Protein 3T7H (pdb70)

Nearest PDB structures (foldseek):
  3t7h-assembly2_B  TM=1.003E+00  e=1.084E-69  Saccharomyces cerevisiae
  3t7g-assembly1_A  TM=9.869E-01  e=6.391E-61  Saccharomyces cerevisiae
  4gsl-assembly1_A  TM=9.827E-01  e=1.046E-60  Saccharomyces cerevisiae S288C
  4gsk-assembly1_A  TM=9.953E-01  e=6.085E-59  Saccharomyces cerevisiae S288C
  4gsl-assembly1_B  TM=9.875E-01  e=9.957E-59  Saccharomyces cerevisiae S288C

Secondary structure (DSSP, 8-state):
---TT-EE---B-SEEEEE-HHHHHHHHHHHTT-TT-SEEEEEEEEEE-SS---TT-SBEEEEE-GGGG--TT-EEEEEEEEEESSHHHHHH--HHHHHHHHHHHHHHHHTT-GGG---EEEEEEEETTTTEEEEEEEEEEEESSTTEEEEEEE-GGGGGGHHHHHHHHHH-TT-SEEEE-TTS-EEE--HHHHHHH-EEEEE--B-STT--BTTHHHHHHHHHHH-TT--EEEEEEE-SSS--EEEEEEEEE-------EEEEEPP-TTSSS--EEEE-/---TT-EE---B-SEEEEE-HHHHHHHHHHHTT-TTSSEEEEEEEEEE-SSS--TT-SBEEEEE-GGGGSS-----TT-EEEEEEEEEESSHHHHHH--HHHHHHHHHHHHHHHHTT-GGG---EEEEEEEETTTTEEEEEEEEEEEESSTTEEEEEEE-GGGGGGHHHHHHHHHH-TT-SEEEE-TTS-EEE--HHHHHHH-EEEEE--B-STT--BTTHHHHHHHHHHH-TT--EEEEEEE-SSS--EEEEEEEEE----SS---EEEEEPP-TTS----EEEE--

B-factor: mean 22.03, std 10.99, range [7.5, 80.67]

Organism: Saccharomyces cerevisiae (strain ATCC 204508 / S288c) (NCBI:txid559292)

Radius of gyration: 27.7 Å; Cα contacts (8 Å, |Δi|>4): 1225; chains: 2; bounding box: 83×70×53 Å

Foldseek 3Di:
DDPPQKDFAAADFAEAEDEDPQQLVLVLVVCVVVLVDQKDKAKFKFWWDQQDADPVDFFTYTYHHSCRRPDQLIAIAMEIEMEGADVVCLVPPPVQVVLVVVQVVLLVVCLVPVLSSWYKYKYWYQPSVQQKIWIWIFIKFKAPLPFKTKMKGFDCVCVVCQVVVLVVCSVVRSGFKWFAAPVGDIGRDDLVRCLPQQEMEGAFGGPDASHTHSNVNSSVNSNCVSRVPDFWGKYWYHGSDPRITIIGMGMDGPPVVGDMDIDTIDADPVRHRGIDMDGD/DDDPQKDFAAADFAEDEDEDPQQLVLVLVVVVVVLVDQKDKAKFKFKWDQQDDDPPDFFTYTYHHSCRRPPDDDDDLQIAIAMEIEMEGADPVCLVPPPPQVVLVVLQVVLLVVCLVPVLRSWYKYKYWYQPPVQRKIKIWIWIKFKAPLPFKTKMKGFDCVCVVCQVVVSVVCSNVRSGFKWFAAPVGDIGRDDLVRCLPQQEMEGAFGGPDASHTHSNVSSSVNSNCVSRVPDFWGKYWYHGSDPRITIIGMGMDGPPPSVDGDMDIDTIDADPVRHRDMDMDGPD

Structure (mmCIF, N/CA/C/O backbone):
data_3T7H
#
_entry.id   3T7H
#
_cell.length_a   56.184
_cell.length_b   74.439
_cell.length_c   153.373
_cell.angle_alpha   90.00
_cell.angle_beta   90.00
_cell.angle_gamma   90.00
#
_symmetry.space_group_name_H-M   'P 21 21 21'
#
loop_
_entity.id
_entity.type
_entity.pdbx_description
1 polymer 'Ubiquitin-like modifier-activating enzyme ATG7'
2 water water
#
loop_
_atom_site.group_PDB
_atom_site.id
_atom_site.type_symbol
_atom_site.label_atom_id
_atom_site.label_alt_id
_atom_site.label_comp_id
_atom_site.label_asym_id
_atom_site.label_entity_id
_atom_site.label_seq_id
_atom_site.pdbx_PDB_ins_code
_atom_site.Cartn_x
_atom_site.Cartn_y
_atom_site.Cartn_z
_atom_site.occupancy
_atom_site.B_iso_or_equiv
_atom_site.auth_seq_id
_atom_site.auth_comp_id
_atom_site.auth_asym_id
_atom_site.auth_atom_id
_atom_site.pdbx_PDB_model_num
ATOM 1 N N . GLY A 1 1 ? -0.247 -18.732 -49.487 1.00 19.78 -1 GLY A N 1
ATOM 2 C CA . GLY A 1 1 ? -1.579 -18.307 -49.894 1.00 21.49 -1 GLY A CA 1
ATOM 3 C C . GLY A 1 1 ? -1.613 -16.836 -50.260 1.00 19.69 -1 GLY A C 1
ATOM 4 O O . GLY A 1 1 ? -0.645 -16.111 -50.035 1.00 22.65 -1 GLY A O 1
ATOM 5 N N . SER A 1 2 ? -2.728 -16.385 -50.817 1.00 20.95 0 SER A N 1
ATOM 6 C CA . SER A 1 2 ? -2.848 -14.983 -51.192 1.00 23.57 0 SER A CA 1
ATOM 7 C C . SER A 1 2 ? -4.228 -14.389 -50.901 1.00 19.08 0 SER A C 1
ATOM 8 O O . SER A 1 2 ? -4.568 -13.328 -51.431 1.00 21.01 0 SER A O 1
ATOM 11 N N . MET A 1 3 ? -5.032 -15.062 -50.082 1.00 16.50 1 MET A N 1
ATOM 12 C CA . MET A 1 3 ? -6.320 -14.475 -49.711 1.00 16.64 1 MET A CA 1
ATOM 13 C C . MET A 1 3 ? -6.075 -13.143 -49.005 1.00 14.57 1 MET A C 1
ATOM 14 O O . MET A 1 3 ? -5.154 -13.022 -48.204 1.00 17.31 1 MET A O 1
ATOM 19 N N . SER A 1 4 ? -6.898 -12.144 -49.299 1.00 15.74 2 SER A N 1
ATOM 20 C CA . SER A 1 4 ? -6.708 -10.815 -48.720 1.00 16.14 2 SER A CA 1
ATOM 21 C C . SER A 1 4 ? -6.930 -10.804 -47.208 1.00 16.48 2 SER A C 1
ATOM 22 O O . SER A 1 4 ? -7.903 -11.381 -46.710 1.00 16.34 2 SER A O 1
ATOM 25 N N . SER A 1 5 ? -5.986 -10.169 -46.510 1.00 17.10 3 SER A N 1
ATOM 26 C CA . SER A 1 5 ? -5.951 -10.043 -45.053 1.00 18.68 3 SER A CA 1
ATOM 27 C C . SER A 1 5 ? -5.541 -11.342 -44.369 1.00 16.42 3 SER A C 1
ATOM 28 O O . SER A 1 5 ? -5.550 -11.428 -43.146 1.00 16.83 3 SER A O 1
ATOM 31 N N . GLU A 1 6 ? -5.190 -12.352 -45.154 1.00 13.69 4 GLU A N 1
ATOM 32 C CA . GLU A 1 6 ? -4.787 -13.635 -44.579 1.00 12.15 4 GLU A CA 1
ATOM 33 C C . GLU A 1 6 ? -3.315 -13.630 -44.182 1.00 14.62 4 GLU A C 1
ATOM 34 O O . GLU A 1 6 ? -2.471 -13.076 -44.907 1.00 15.06 4 GLU A O 1
ATOM 40 N N . ARG A 1 7 ? -3.008 -14.243 -43.036 1.00 10.07 5 ARG A N 1
ATOM 41 C CA . ARG A 1 7 ? -1.620 -14.431 -42.633 1.00 13.38 5 ARG A CA 1
ATOM 42 C C . ARG A 1 7 ? -1.454 -15.810 -42.028 1.00 13.09 5 ARG A C 1
ATOM 43 O O . ARG A 1 7 ? -2.430 -16.438 -41.613 1.00 12.61 5 ARG A O 1
ATOM 51 N N . VAL A 1 8 ? -0.212 -16.266 -41.912 1.00 11.76 6 VAL A N 1
ATOM 52 C CA . VAL A 1 8 ? 0.034 -17.446 -41.089 1.00 11.63 6 VAL A CA 1
ATOM 53 C C . VAL A 1 8 ? 0.143 -17.000 -39.632 1.00 13.04 6 VAL A C 1
ATOM 54 O O . VAL A 1 8 ? 0.869 -16.045 -39.316 1.00 14.66 6 VAL A O 1
ATOM 58 N N . LEU A 1 9 ? -0.592 -17.665 -38.748 1.00 11.24 7 LEU A N 1
ATOM 59 C CA . LEU A 1 9 ? -0.583 -17.292 -37.340 1.00 11.59 7 LEU A CA 1
ATOM 60 C C . LEU A 1 9 ? 0.808 -17.500 -36.740 1.00 12.32 7 LEU A C 1
ATOM 61 O O . LEU A 1 9 ? 1.434 -18.528 -36.978 1.00 14.64 7 LEU A O 1
ATOM 66 N N . SER A 1 10 ? 1.288 -16.508 -35.989 1.00 13.07 8 SER A N 1
ATOM 67 C CA . SER A 1 10 ? 2.539 -16.614 -35.231 1.00 13.23 8 SER A CA 1
ATOM 68 C C . SER A 1 10 ? 2.239 -16.533 -33.740 1.00 13.42 8 SER A C 1
ATOM 69 O O . SER A 1 10 ? 1.129 -16.168 -33.348 1.00 15.45 8 SER A O 1
ATOM 72 N N . TYR A 1 11 ? 3.228 -16.878 -32.915 1.00 12.56 9 TYR A N 1
ATOM 73 C CA . TYR A 1 11 ? 2.991 -17.103 -31.491 1.00 13.00 9 TYR A CA 1
ATOM 74 C C . TYR A 1 11 ? 4.003 -16.399 -30.590 1.00 11.68 9 TYR A C 1
ATOM 75 O O . TYR A 1 11 ? 5.063 -15.962 -31.045 1.00 17.88 9 TYR A O 1
ATOM 84 N N . ALA A 1 12 ? 3.646 -16.299 -29.312 1.00 10.85 10 ALA A N 1
ATOM 85 C CA . ALA A 1 12 ? 4.495 -15.705 -28.281 1.00 13.14 10 ALA A CA 1
ATOM 86 C C . ALA A 1 12 ? 4.797 -16.731 -27.195 1.00 11.36 10 ALA A C 1
ATOM 87 O O . ALA A 1 12 ? 3.999 -17.630 -26.937 1.00 12.44 10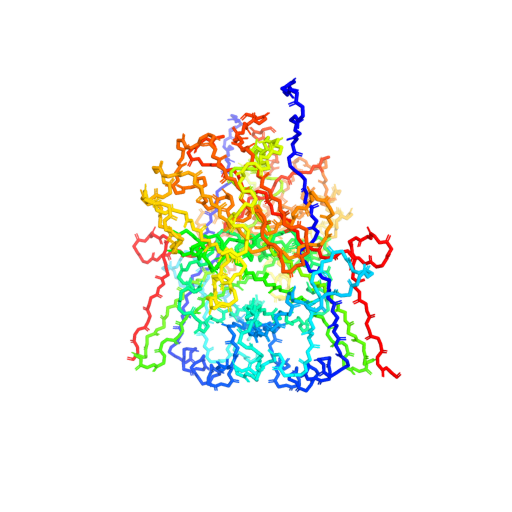 ALA A O 1
ATOM 89 N N . PRO A 1 13 ? 5.945 -16.592 -26.528 1.00 14.37 11 PRO A N 1
ATOM 90 C CA . PRO A 1 13 ? 6.182 -17.505 -25.407 1.00 15.03 11 PRO A CA 1
ATOM 91 C C . PRO A 1 13 ? 5.028 -17.410 -24.410 1.00 12.11 11 PRO A C 1
ATOM 92 O O . PRO A 1 13 ? 4.514 -16.311 -24.138 1.00 13.98 11 PRO A O 1
ATOM 96 N N . ALA A 1 14 ? 4.615 -18.560 -23.888 1.00 13.89 12 ALA A N 1
ATOM 97 C CA . ALA A 1 14 ? 3.418 -18.644 -23.049 1.00 12.31 12 ALA A CA 1
ATOM 98 C C . ALA A 1 14 ? 3.532 -17.897 -21.728 1.00 14.05 12 ALA A C 1
ATOM 99 O O . ALA A 1 14 ? 2.559 -17.303 -21.255 1.00 14.48 12 ALA A O 1
ATOM 101 N N . PHE A 1 15 ? 4.713 -17.959 -21.115 1.00 12.90 13 PHE A N 1
ATOM 102 C CA . PHE A 1 15 ? 4.903 -17.431 -19.770 1.00 14.35 13 PHE A CA 1
ATOM 103 C C . PHE A 1 15 ? 6.254 -16.749 -19.667 1.00 15.85 13 PHE A C 1
ATOM 104 O O . PHE A 1 15 ? 7.137 -16.990 -20.486 1.00 18.23 13 PHE A O 1
ATOM 112 N N . LYS A 1 16 ? 6.400 -15.905 -18.647 1.00 16.43 14 LYS A N 1
ATOM 113 C CA . LYS A 1 16 ? 7.707 -15.387 -18.259 1.00 16.23 14 LYS A CA 1
ATOM 114 C C . LYS A 1 16 ? 7.932 -15.766 -16.805 1.00 17.65 14 LYS A C 1
ATOM 115 O O . LYS A 1 16 ? 7.113 -15.440 -15.951 1.00 20.21 14 LYS A O 1
ATOM 121 N N . SER A 1 17 ? 9.038 -16.457 -16.534 1.00 14.76 15 SER A N 1
ATOM 122 C CA . SER A 1 17 ? 9.299 -16.988 -15.193 1.00 15.88 15 SER A CA 1
ATOM 123 C C . SER A 1 17 ? 9.866 -15.944 -14.237 1.00 17.63 15 SER A C 1
ATOM 124 O O . SER A 1 17 ? 10.687 -15.114 -14.620 1.00 19.66 15 SER A O 1
ATOM 127 N N . PHE A 1 18 ? 9.387 -16.002 -12.996 1.00 16.54 16 PHE A N 1
ATOM 128 C CA . PHE A 1 18 ? 9.949 -15.242 -11.885 1.00 15.30 16 PHE A CA 1
ATOM 129 C C . PHE A 1 18 ? 10.106 -16.211 -10.716 1.00 16.98 16 PHE A C 1
ATOM 130 O O . PHE A 1 18 ? 9.119 -16.646 -10.125 1.00 25.92 16 PHE A O 1
ATOM 138 N N . LEU A 1 19 ? 11.348 -16.571 -10.407 1.00 20.12 17 LEU A N 1
ATOM 139 C CA . LEU A 1 19 ? 11.632 -17.492 -9.311 1.00 19.07 17 LEU A CA 1
ATOM 140 C C . LEU A 1 19 ? 12.096 -16.692 -8.103 1.00 23.59 17 LEU A C 1
ATOM 141 O O . LEU A 1 19 ? 13.164 -16.090 -8.130 1.00 27.71 17 LEU A O 1
ATOM 146 N N . ASP A 1 20 ? 11.272 -16.669 -7.062 1.00 23.77 18 ASP A N 1
ATOM 147 C CA . ASP A 1 20 ? 11.612 -15.955 -5.831 1.00 28.16 18 ASP A CA 1
ATOM 148 C C . ASP A 1 20 ? 12.740 -16.659 -5.079 1.00 28.90 18 ASP A C 1
ATOM 149 O O . ASP A 1 20 ? 12.953 -17.861 -5.229 1.00 28.14 18 ASP A O 1
ATOM 154 N N . THR A 1 21 ? 13.468 -15.895 -4.270 1.00 23.77 19 THR A N 1
ATOM 155 C CA . THR A 1 21 ? 14.499 -16.450 -3.409 1.00 30.16 19 THR A CA 1
ATOM 156 C C . THR A 1 21 ? 13.971 -17.650 -2.636 1.00 25.92 19 THR A C 1
ATOM 157 O O . THR A 1 21 ? 14.673 -18.647 -2.466 1.00 28.90 19 THR A O 1
ATOM 161 N N . SER A 1 22 ? 12.723 -17.562 -2.188 1.00 26.19 20 SER A N 1
ATOM 162 C CA . SER A 1 22 ? 12.125 -18.627 -1.385 1.00 26.88 20 SER A CA 1
ATOM 163 C C . SER A 1 22 ? 12.020 -19.952 -2.145 1.00 24.35 20 SER A C 1
ATOM 164 O O . SER A 1 22 ? 11.985 -21.017 -1.535 1.00 23.40 20 SER A O 1
ATOM 167 N N . PHE A 1 23 ? 11.958 -19.882 -3.471 1.00 24.53 21 PHE A N 1
ATOM 168 C CA . PHE A 1 23 ? 11.897 -21.101 -4.274 1.00 23.12 21 PHE A CA 1
ATOM 169 C C . PHE A 1 23 ? 13.203 -21.865 -4.160 1.00 21.79 21 PHE A C 1
ATOM 170 O O . PHE A 1 23 ? 13.217 -23.074 -3.938 1.00 24.27 21 PHE A O 1
ATOM 178 N N . PHE A 1 24 ? 14.302 -21.139 -4.319 1.00 23.66 22 PHE A N 1
ATOM 179 C CA . PHE A 1 24 ? 15.630 -21.725 -4.250 1.00 20.54 22 PHE A CA 1
ATOM 180 C C . PHE A 1 24 ? 15.980 -22.191 -2.833 1.00 23.55 22 PHE A C 1
ATOM 181 O O . PHE A 1 24 ? 16.697 -23.177 -2.651 1.00 24.67 22 PHE A O 1
ATOM 189 N N . GLN A 1 25 ? 15.476 -21.479 -1.831 1.00 24.65 23 GLN A N 1
ATOM 190 C CA . GLN A 1 25 ? 15.701 -21.875 -0.444 1.00 24.37 23 GLN A CA 1
ATOM 191 C C . GLN A 1 25 ? 15.019 -23.209 -0.152 1.00 25.63 23 GLN A C 1
ATOM 192 O O . GLN A 1 25 ? 15.598 -24.086 0.493 1.00 29.22 23 GLN A O 1
ATOM 198 N N . GLU A 1 26 ? 13.793 -23.363 -0.638 1.00 25.59 24 GLU A N 1
ATOM 199 C CA . GLU A 1 26 ? 13.065 -24.607 -0.456 1.00 25.22 24 GLU A CA 1
ATOM 200 C C . GLU A 1 26 ? 13.731 -25.721 -1.253 1.00 26.01 24 GLU A C 1
ATOM 201 O O . GLU A 1 26 ? 13.870 -26.839 -0.766 1.00 23.56 24 GLU A O 1
ATOM 207 N N . LEU A 1 27 ? 14.142 -25.412 -2.480 1.00 24.62 25 LEU A N 1
ATOM 208 C CA . LEU A 1 27 ? 14.880 -26.375 -3.293 1.00 21.42 25 LEU A CA 1
ATOM 209 C C . LEU A 1 27 ? 16.114 -26.888 -2.551 1.00 23.78 25 LEU A C 1
ATOM 210 O O . LEU A 1 27 ? 16.400 -28.090 -2.559 1.00 27.01 25 LEU A O 1
ATOM 215 N N . SER A 1 28 ? 16.834 -25.972 -1.905 1.00 22.40 26 SER A N 1
ATOM 216 C CA . SER A 1 28 ? 18.058 -26.318 -1.189 1.00 29.15 26 SER A CA 1
ATOM 217 C C . SER A 1 28 ? 17.766 -27.256 -0.032 1.00 30.14 26 SER A C 1
ATOM 218 O O . SER A 1 28 ? 18.470 -28.244 0.175 1.00 26.56 26 SER A O 1
ATOM 221 N N . ARG A 1 29 ? 16.721 -26.935 0.722 1.00 26.76 27 ARG A N 1
ATOM 222 C CA . ARG A 1 29 ? 16.338 -27.738 1.875 1.00 30.17 27 ARG A CA 1
ATOM 223 C C . ARG A 1 29 ? 15.950 -29.148 1.442 1.00 29.00 27 ARG A C 1
ATOM 224 O O . ARG A 1 29 ? 16.369 -30.136 2.046 1.00 27.53 27 ARG A O 1
ATOM 232 N N . LEU A 1 30 ? 15.157 -29.233 0.379 1.00 24.14 28 LEU A N 1
ATOM 233 C CA . LEU A 1 30 ? 14.679 -30.520 -0.116 1.00 22.83 28 LEU A CA 1
ATOM 234 C C . LEU A 1 30 ? 15.806 -31.352 -0.724 1.00 20.21 28 LEU A C 1
ATOM 235 O O . LEU A 1 30 ? 15.811 -32.581 -0.608 1.00 24.37 28 LEU A O 1
ATOM 240 N N . LYS A 1 31 ? 16.758 -30.699 -1.384 1.00 22.79 29 LYS A N 1
ATOM 241 C CA . LYS A 1 31 ? 17.888 -31.431 -1.955 1.00 22.64 29 LYS A CA 1
ATOM 242 C C . LYS A 1 31 ? 18.660 -32.223 -0.896 1.00 21.83 29 LYS A C 1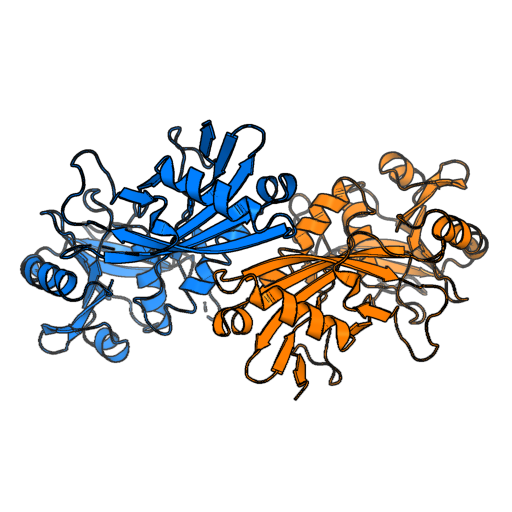
ATOM 243 O O . LYS A 1 31 ? 19.123 -33.330 -1.154 1.00 20.37 29 LYS A O 1
ATOM 249 N N . LEU A 1 32 ? 18.793 -31.656 0.297 1.00 23.87 30 LEU A N 1
ATOM 250 C CA . LEU A 1 32 ? 19.535 -32.321 1.363 1.00 23.03 30 LEU A CA 1
ATOM 251 C C . LEU A 1 32 ? 18.939 -33.688 1.713 1.00 25.61 30 LEU A C 1
ATOM 252 O O . LEU A 1 32 ? 19.605 -34.526 2.333 1.00 26.64 30 LEU A O 1
ATOM 257 N N . ASP A 1 33 ? 17.687 -33.905 1.320 1.00 23.24 31 ASP A N 1
ATOM 258 C CA . ASP A 1 33 ? 16.977 -35.146 1.626 1.00 26.53 31 ASP A CA 1
ATOM 259 C C . ASP A 1 33 ? 17.081 -36.188 0.514 1.00 27.93 31 ASP A C 1
ATOM 260 O O . ASP A 1 33 ? 16.584 -37.310 0.658 1.00 27.47 31 ASP A O 1
ATOM 265 N N . VAL A 1 34 ? 17.719 -35.821 -0.593 1.00 21.82 32 VAL A N 1
ATOM 266 C CA . VAL A 1 34 ? 17.819 -36.729 -1.738 1.00 19.68 32 VAL A CA 1
ATOM 267 C C . VAL A 1 34 ? 19.240 -36.820 -2.305 1.00 21.34 32 VAL A C 1
ATOM 268 O O . VAL A 1 34 ? 19.427 -37.052 -3.497 1.00 21.94 32 VAL A O 1
ATOM 272 N N . LEU A 1 35 ? 20.246 -36.639 -1.455 1.00 19.79 33 LEU A N 1
ATOM 273 C CA . LEU A 1 35 ? 21.623 -36.624 -1.936 1.00 17.59 33 LEU A CA 1
ATOM 274 C C . LEU A 1 35 ? 22.086 -37.979 -2.491 1.00 21.82 33 LEU A C 1
ATOM 275 O O . LEU A 1 35 ? 23.057 -38.046 -3.239 1.00 24.10 33 LEU A O 1
ATOM 280 N N . LYS A 1 36 ? 21.394 -39.056 -2.135 1.00 19.95 34 LYS A N 1
ATOM 281 C CA . LYS A 1 36 ? 21.794 -40.376 -2.621 1.00 19.59 34 LYS A CA 1
ATOM 282 C C . LYS A 1 36 ? 21.209 -40.653 -4.000 1.00 19.47 34 LYS A C 1
ATOM 283 O O . LYS A 1 36 ? 21.510 -41.675 -4.618 1.00 23.26 34 LYS A O 1
ATOM 289 N N . LEU A 1 37 ? 20.376 -39.740 -4.479 1.00 17.75 35 LEU A N 1
ATOM 290 C CA . LEU A 1 37 ? 19.741 -39.927 -5.781 1.00 18.28 35 LEU A CA 1
ATOM 291 C C . LEU A 1 37 ? 20.493 -39.163 -6.863 1.00 19.59 35 LEU A C 1
ATOM 292 O O . LEU A 1 37 ? 21.037 -38.087 -6.616 1.00 19.54 35 LEU A O 1
ATOM 297 N N . ASP A 1 38 ? 20.532 -39.725 -8.065 1.00 15.60 36 ASP A N 1
ATOM 298 C CA . ASP A 1 38 ? 21.147 -39.026 -9.175 1.00 17.45 36 ASP A CA 1
ATOM 299 C C . ASP A 1 38 ? 20.271 -37.861 -9.624 1.00 18.12 36 ASP A C 1
ATOM 300 O O . ASP A 1 38 ? 20.767 -36.780 -9.959 1.00 16.88 36 ASP A O 1
ATOM 305 N N . SER A 1 39 ? 18.961 -38.084 -9.639 1.00 17.54 37 SER A N 1
ATOM 306 C CA . SER A 1 39 ? 18.037 -37.041 -10.074 1.00 15.92 37 SER A CA 1
ATOM 307 C C . SER A 1 39 ? 16.637 -37.312 -9.546 1.00 15.50 37 SER A C 1
ATOM 308 O O . SER A 1 39 ? 16.308 -38.446 -9.187 1.00 16.30 37 SER A O 1
ATOM 311 N N . THR A 1 40 ? 15.822 -36.265 -9.488 1.00 13.48 38 THR A N 1
ATOM 312 C CA . THR A 1 40 ? 14.458 -36.387 -8.996 1.00 15.56 38 THR A CA 1
ATOM 313 C C . THR A 1 40 ? 13.544 -35.514 -9.822 1.00 15.46 38 THR A C 1
ATOM 314 O O . THR A 1 40 ? 13.993 -34.523 -10.402 1.00 15.37 38 THR A O 1
ATOM 318 N N . CYS A 1 41 ? 12.266 -35.885 -9.877 1.00 13.63 39 CYS A N 1
ATOM 319 C CA . CYS A 1 41 ? 11.228 -35.041 -10.450 1.00 13.18 39 CYS A CA 1
ATOM 320 C C . CYS A 1 41 ? 10.157 -34.814 -9.390 1.00 16.84 39 CYS A C 1
ATOM 321 O O . CYS A 1 41 ? 9.567 -35.773 -8.894 1.00 14.39 39 CYS A O 1
ATOM 324 N N . GLN A 1 42 ? 9.918 -33.555 -9.035 1.00 14.39 40 GLN A N 1
ATOM 325 C CA . GLN A 1 42 ? 8.924 -33.226 -8.018 1.00 15.33 40 GLN A CA 1
ATOM 326 C C . GLN A 1 42 ? 7.867 -32.307 -8.602 1.00 18.02 40 GLN A C 1
ATOM 327 O O . GLN A 1 42 ? 8.198 -31.317 -9.243 1.00 16.05 40 GLN A O 1
ATOM 333 N N . PRO A 1 43 ? 6.581 -32.638 -8.390 1.00 16.22 41 PRO A N 1
ATOM 334 C CA . PRO A 1 43 ? 5.501 -31.798 -8.919 1.00 18.80 41 PRO A CA 1
ATOM 335 C C . PRO A 1 43 ? 5.516 -30.419 -8.288 1.00 17.61 41 PRO A C 1
ATOM 336 O O . PRO A 1 43 ? 5.918 -30.254 -7.118 1.00 19.42 41 PRO A O 1
ATOM 340 N N . LEU A 1 44 ? 5.099 -29.439 -9.088 1.00 14.92 42 LEU A N 1
ATOM 341 C CA . LEU A 1 44 ? 4.942 -28.053 -8.660 1.00 16.25 42 LEU A CA 1
ATOM 342 C C . LEU A 1 44 ? 3.576 -27.556 -9.104 1.00 16.84 42 LEU A C 1
ATOM 343 O O . LEU A 1 44 ? 3.010 -28.037 -10.078 1.00 17.47 42 LEU A O 1
ATOM 348 N N . THR A 1 45 ? 3.039 -26.582 -8.383 1.00 17.96 43 THR A N 1
ATOM 349 C CA . THR A 1 45 ? 1.797 -25.951 -8.805 1.00 19.66 43 THR A CA 1
ATOM 350 C C . THR A 1 45 ? 1.980 -24.452 -8.693 1.00 17.62 43 THR A C 1
ATOM 351 O O . THR A 1 45 ? 2.459 -23.965 -7.674 1.00 18.78 43 THR A O 1
ATOM 355 N N . VAL A 1 46 ? 1.623 -23.728 -9.747 1.00 18.39 44 VAL A N 1
ATOM 356 C CA . VAL A 1 46 ? 1.585 -22.276 -9.688 1.00 23.26 44 VAL A CA 1
ATOM 357 C C . VAL A 1 46 ? 0.178 -21.811 -10.025 1.00 17.92 44 VAL A C 1
ATOM 358 O O . VAL A 1 46 ? -0.492 -22.404 -10.867 1.00 23.49 44 VAL A O 1
ATOM 362 N N . ASN A 1 47 ? -0.270 -20.746 -9.372 1.00 17.56 45 ASN A N 1
ATOM 363 C CA . ASN A 1 47 ? -1.551 -20.154 -9.728 1.00 20.50 45 ASN A CA 1
ATOM 364 C C . ASN A 1 47 ? -1.364 -18.925 -10.605 1.00 21.08 45 ASN A C 1
ATOM 365 O O . ASN A 1 47 ? -0.667 -17.980 -10.231 1.00 24.43 45 ASN A O 1
ATOM 370 N N . LEU A 1 48 ? -1.976 -18.954 -11.782 1.00 20.16 46 LEU A N 1
ATOM 371 C CA . LEU A 1 48 ? -1.841 -17.868 -12.736 1.00 18.50 46 LEU A CA 1
ATOM 372 C C . LEU A 1 48 ? -2.897 -16.799 -12.499 1.00 22.46 46 LEU A C 1
ATOM 373 O O . LEU A 1 48 ? -4.071 -17.116 -12.309 1.00 21.89 46 LEU A O 1
ATOM 378 N N . ASP A 1 49 ? -2.468 -15.540 -12.518 1.00 18.84 47 ASP A N 1
ATOM 379 C CA . ASP A 1 49 ? -3.387 -14.407 -12.450 1.00 20.46 47 ASP A CA 1
ATOM 380 C C . ASP A 1 49 ? -3.453 -13.719 -13.808 1.00 22.55 47 ASP A C 1
ATOM 381 O O . ASP A 1 49 ? -2.628 -12.853 -14.119 1.00 24.42 47 ASP A O 1
ATOM 386 N N . LEU A 1 50 ? -4.433 -14.113 -14.614 1.00 18.64 48 LEU A N 1
ATOM 387 C CA . LEU A 1 50 ? -4.571 -13.596 -15.971 1.00 17.76 48 LEU A CA 1
ATOM 388 C C . LEU A 1 50 ? -5.263 -12.233 -16.018 1.00 20.67 48 LEU A C 1
ATOM 389 O O . LEU A 1 50 ? -5.284 -11.578 -17.061 1.00 23.88 48 LEU A O 1
ATOM 394 N N . HIS A 1 51 ? -5.810 -11.807 -14.881 1.00 23.57 49 HIS A N 1
ATOM 395 C CA . HIS A 1 51 ? -6.504 -10.525 -14.798 1.00 27.33 49 HIS A CA 1
ATOM 396 C C . HIS A 1 51 ? -5.579 -9.341 -14.517 1.00 28.06 49 HIS A C 1
ATOM 397 O O . HIS A 1 51 ? -5.896 -8.207 -14.871 1.00 34.24 49 HIS A O 1
ATOM 404 N N . ASN A 1 52 ? -4.440 -9.599 -13.884 1.00 26.01 50 ASN A N 1
ATOM 405 C CA . ASN A 1 52 ? -3.551 -8.513 -13.470 1.00 27.93 50 ASN A CA 1
ATOM 406 C C . ASN A 1 52 ? -2.158 -8.615 -14.068 1.00 28.20 50 ASN A C 1
ATOM 407 O O . ASN A 1 52 ? -1.161 -8.602 -13.356 1.00 38.38 50 ASN A O 1
ATOM 412 N N . ILE A 1 53 ? -2.095 -8.723 -15.387 1.00 28.08 51 ILE A N 1
ATOM 413 C CA . ILE A 1 53 ? -0.820 -8.774 -16.086 1.00 30.08 51 ILE A CA 1
ATOM 414 C C . ILE A 1 53 ? -0.328 -7.351 -16.289 1.00 32.63 51 ILE A C 1
ATOM 415 O O . ILE A 1 53 ? -1.065 -6.507 -16.804 1.00 35.20 51 ILE A O 1
ATOM 420 N N . PRO A 1 54 ? 0.920 -7.077 -15.879 1.00 34.10 52 PRO A N 1
ATOM 421 C CA . PRO A 1 54 ? 1.539 -5.754 -16.016 1.00 38.45 52 PRO A CA 1
ATOM 422 C C . PRO A 1 54 ? 1.545 -5.289 -17.467 1.00 39.44 52 PRO A C 1
ATOM 423 O O . PRO A 1 54 ? 1.807 -6.092 -18.367 1.00 33.87 52 PRO A O 1
ATOM 427 N N . LYS A 1 55 ? 1.258 -4.008 -17.692 1.00 39.12 53 LYS A N 1
ATOM 428 C CA . LYS A 1 55 ? 1.226 -3.452 -19.043 1.00 39.06 53 LYS A CA 1
ATOM 429 C C . LYS A 1 55 ? 2.556 -3.653 -19.767 1.00 37.62 53 LYS A C 1
ATOM 430 O O . LYS A 1 55 ? 2.600 -3.735 -20.994 1.00 39.30 53 LYS A O 1
ATOM 432 N N . SER A 1 56 ? 3.637 -3.739 -19.002 1.00 39.16 54 SER A N 1
ATOM 433 C CA . SER A 1 56 ? 4.967 -3.899 -19.577 1.00 37.93 54 SER A CA 1
ATOM 434 C C . SER A 1 56 ? 5.208 -5.323 -20.071 1.00 36.62 54 SER A C 1
ATOM 435 O O . SER A 1 56 ? 6.150 -5.577 -20.827 1.00 33.25 54 SER A O 1
ATOM 438 N N . ALA A 1 57 ? 4.354 -6.249 -19.643 1.00 28.19 55 ALA A N 1
ATOM 439 C CA . ALA A 1 57 ? 4.562 -7.668 -19.921 1.00 27.41 55 ALA A CA 1
ATOM 440 C C . ALA A 1 57 ? 4.083 -8.064 -21.313 1.00 24.31 55 ALA A C 1
ATOM 441 O O . ALA A 1 57 ? 3.217 -7.408 -21.895 1.00 27.56 55 ALA A O 1
ATOM 443 N N . ASP A 1 58 ? 4.662 -9.139 -21.840 1.00 21.12 56 ASP A N 1
ATOM 444 C CA . ASP A 1 58 ? 4.220 -9.714 -23.109 1.00 17.75 56 ASP A CA 1
ATOM 445 C C . ASP A 1 58 ? 3.380 -10.963 -22.887 1.00 16.67 56 ASP A C 1
ATOM 446 O O . ASP A 1 58 ? 2.714 -11.441 -23.802 1.00 15.87 56 ASP A O 1
ATOM 451 N N . GLN A 1 59 ? 3.443 -11.512 -21.681 1.00 15.70 57 GLN A N 1
ATOM 452 C CA . GLN A 1 59 ? 2.714 -12.733 -21.361 1.00 15.31 57 GLN A CA 1
ATOM 453 C C . GLN A 1 59 ? 2.607 -12.846 -19.845 1.00 16.03 57 GLN A C 1
ATOM 454 O O . GLN A 1 59 ? 3.261 -12.111 -19.117 1.00 18.42 57 GLN A O 1
ATOM 460 N N A VAL A 1 60 ? 1.767 -13.760 -19.374 0.63 16.08 58 VAL A N 1
ATOM 461 N N B VAL A 1 60 ? 1.767 -13.760 -19.373 0.37 16.48 58 VAL A N 1
ATOM 462 C CA A VAL A 1 60 ? 1.519 -13.873 -17.940 0.63 18.76 58 VAL A CA 1
ATOM 463 C CA B VAL A 1 60 ? 1.522 -13.866 -17.939 0.37 18.53 58 VAL A CA 1
ATOM 464 C C A VAL A 1 60 ? 2.758 -14.333 -17.176 0.63 18.32 58 VAL A C 1
ATOM 465 C C B VAL A 1 60 ? 2.777 -14.309 -17.192 0.37 18.47 58 VAL A C 1
ATOM 466 O O A VAL A 1 60 ? 3.444 -15.271 -17.594 0.63 19.05 58 VAL A O 1
ATOM 467 O O B VAL A 1 60 ? 3.500 -15.199 -17.648 0.37 18.95 58 VAL A O 1
ATOM 474 N N . PRO A 1 61 ? 3.052 -13.670 -16.046 1.00 19.74 59 PRO A N 1
ATOM 475 C CA . PRO A 1 61 ? 4.185 -14.084 -15.219 1.00 21.55 59 PRO A CA 1
ATOM 476 C C . PRO A 1 61 ? 3.908 -15.416 -14.541 1.00 22.20 59 PRO A C 1
ATOM 477 O O . PRO A 1 61 ? 2.785 -15.689 -14.116 1.00 20.76 59 PRO A O 1
ATOM 481 N N . LEU A 1 62 ? 4.943 -16.240 -14.452 1.00 16.79 60 LEU A N 1
ATOM 482 C CA . LEU A 1 62 ? 4.860 -17.525 -13.786 1.00 17.46 60 LEU A CA 1
ATOM 483 C C . LEU A 1 62 ? 5.692 -17.383 -12.522 1.00 20.24 60 LEU A C 1
ATOM 484 O O . LEU A 1 62 ? 6.918 -17.353 -12.588 1.00 22.44 60 LEU A O 1
ATOM 489 N N . PHE A 1 63 ? 5.018 -17.248 -11.384 1.00 20.52 61 PHE A N 1
ATOM 490 C CA . PHE A 1 63 ? 5.689 -16.973 -10.118 1.00 24.05 61 PHE A CA 1
ATOM 491 C C . PHE A 1 63 ? 5.946 -18.257 -9.359 1.00 19.62 61 PHE A C 1
ATOM 492 O O . PHE A 1 63 ? 5.014 -18.991 -9.040 1.00 24.53 61 PHE A O 1
ATOM 500 N N . LEU A 1 64 ? 7.213 -18.525 -9.075 1.00 18.46 62 LEU A N 1
ATOM 501 C CA . LEU A 1 64 ? 7.581 -19.700 -8.309 1.00 17.32 62 LEU A CA 1
ATOM 502 C C . LEU A 1 64 ? 8.129 -19.293 -6.953 1.00 20.03 62 LEU A C 1
ATOM 503 O O . LEU A 1 64 ? 8.972 -18.404 -6.872 1.00 20.94 62 LEU A O 1
ATOM 508 N N . THR A 1 65 ? 7.623 -19.931 -5.902 1.00 22.45 63 THR A N 1
ATOM 509 C CA . THR A 1 65 ? 8.065 -19.669 -4.533 1.00 25.25 63 THR A CA 1
ATOM 510 C C . THR A 1 65 ? 8.216 -20.985 -3.773 1.00 25.14 63 THR A C 1
ATOM 511 O O . THR A 1 65 ? 8.012 -22.063 -4.330 1.00 24.53 63 THR A O 1
ATOM 515 N N . ASN A 1 66 ? 8.564 -20.897 -2.493 1.00 25.34 64 ASN A N 1
ATOM 516 C CA . ASN A 1 66 ? 8.635 -22.087 -1.660 1.00 25.29 64 ASN A CA 1
ATOM 517 C C . ASN A 1 66 ? 7.307 -22.821 -1.696 1.00 23.76 64 ASN A C 1
ATOM 518 O O . ASN A 1 66 ? 7.259 -24.054 -1.637 1.00 22.88 64 ASN A O 1
ATOM 523 N N . ARG A 1 67 ? 6.230 -22.049 -1.802 1.00 22.32 65 ARG A N 1
ATOM 524 C CA . ARG A 1 67 ? 4.875 -22.588 -1.787 1.00 22.32 65 ARG A CA 1
ATOM 525 C C . ARG A 1 67 ? 4.544 -23.440 -3.003 1.00 23.00 65 ARG A C 1
ATOM 526 O O . ARG A 1 67 ? 3.605 -24.230 -2.974 1.00 24.52 65 ARG A O 1
ATOM 534 N N . SER A 1 68 ? 5.301 -23.264 -4.079 1.00 22.31 66 SER A N 1
ATOM 535 C CA . SER A 1 68 ? 5.054 -24.002 -5.314 1.00 22.57 66 SER A CA 1
ATOM 536 C C . SER A 1 68 ? 5.256 -25.508 -5.134 1.00 21.58 66 SER A C 1
ATOM 537 O O . SER A 1 68 ? 4.729 -26.313 -5.912 1.00 19.03 66 SER A O 1
ATOM 540 N N . PHE A 1 69 ? 6.023 -25.874 -4.114 1.00 22.28 67 PHE A N 1
ATOM 541 C CA . PHE A 1 69 ? 6.259 -27.278 -3.790 1.00 22.48 67 PHE A CA 1
ATOM 542 C C . PHE A 1 69 ? 5.087 -27.909 -3.035 1.00 24.95 67 PHE A C 1
ATOM 543 O O . PHE A 1 69 ? 5.042 -29.128 -2.865 1.00 25.97 67 PHE A O 1
ATOM 551 N N . GLU A 1 70 ? 4.152 -27.085 -2.563 1.00 26.62 68 GLU A N 1
ATOM 552 C CA . GLU A 1 70 ? 3.031 -27.589 -1.769 1.00 27.03 68 GLU A CA 1
ATOM 553 C C . GLU A 1 70 ? 2.069 -28.420 -2.612 1.00 40.42 68 GLU A C 1
ATOM 554 O O . GLU A 1 70 ? 1.673 -28.008 -3.701 1.00 41.09 68 GLU A O 1
ATOM 556 N N . ARG A 1 76 ? -6.431 -18.116 -5.529 1.00 46.92 74 ARG A N 1
ATOM 557 C CA . ARG A 1 76 ? -7.322 -16.981 -5.304 1.00 46.56 74 ARG A CA 1
ATOM 558 C C . ARG A 1 76 ? -8.439 -16.927 -6.341 1.00 47.23 74 ARG A C 1
ATOM 559 O O . ARG A 1 76 ? -8.475 -17.725 -7.281 1.00 41.02 74 ARG A O 1
ATOM 561 N N . THR A 1 77 ? -9.344 -15.968 -6.168 1.00 46.63 75 THR A N 1
ATOM 562 C CA . THR A 1 77 ? -10.486 -15.817 -7.063 1.00 44.34 75 THR A CA 1
ATOM 563 C C . THR A 1 77 ? -10.055 -15.677 -8.519 1.00 36.36 75 THR A C 1
ATOM 564 O O . THR A 1 77 ? -9.181 -14.872 -8.845 1.00 38.89 75 THR A O 1
ATOM 565 N N . ASN A 1 78 ? -10.675 -16.475 -9.382 1.00 37.07 76 ASN A N 1
ATOM 566 C CA . ASN A 1 78 ? -10.415 -16.446 -10.824 1.00 37.54 76 ASN A CA 1
ATOM 567 C C . ASN A 1 78 ? -9.044 -16.956 -11.269 1.00 34.87 76 ASN A C 1
ATOM 568 O O . ASN A 1 78 ? -8.818 -17.130 -12.469 1.00 29.85 76 ASN A O 1
ATOM 573 N N . GLU A 1 79 ? -8.135 -17.196 -10.325 1.00 27.32 77 GLU A N 1
ATOM 574 C CA . GLU A 1 79 ? -6.805 -17.695 -10.689 1.00 23.81 77 GLU A CA 1
ATOM 575 C C . GLU A 1 79 ? -6.882 -19.069 -11.341 1.00 23.36 77 GLU A C 1
ATOM 576 O O . GLU A 1 79 ? -7.822 -19.827 -11.108 1.00 23.12 77 GLU A O 1
ATOM 582 N N . VAL A 1 80 ? -5.890 -19.376 -12.171 1.00 15.88 78 VAL A N 1
ATOM 583 C CA . VAL A 1 80 ? -5.859 -20.640 -12.899 1.00 18.44 78 VAL A CA 1
ATOM 584 C C . VAL A 1 80 ? -4.671 -21.470 -12.443 1.00 18.02 78 VAL A C 1
ATOM 585 O O . VAL A 1 80 ? -3.526 -21.051 -12.617 1.00 22.61 78 VAL A O 1
ATOM 589 N N . PRO A 1 81 ? -4.934 -22.648 -11.854 1.00 16.84 79 PRO A N 1
ATOM 590 C CA . PRO A 1 81 ? -3.825 -23.500 -11.415 1.00 20.73 79 PRO A CA 1
ATOM 591 C C . PRO A 1 81 ? -3.075 -24.071 -12.604 1.00 19.14 79 PRO A C 1
ATOM 592 O O . PRO A 1 81 ? 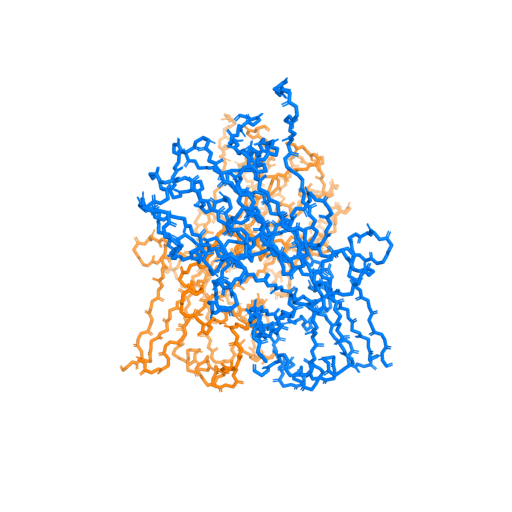-3.698 -24.525 -13.569 1.00 23.97 79 PRO A O 1
ATOM 596 N N . LEU A 1 82 ? -1.747 -24.044 -12.536 1.00 17.24 80 LEU A N 1
ATOM 597 C CA . LEU A 1 82 ? -0.914 -24.597 -13.593 1.00 20.88 80 LEU A CA 1
ATOM 598 C C . LEU A 1 82 ? 0.006 -25.630 -12.964 1.00 15.57 80 LEU A C 1
ATOM 599 O O . LEU A 1 82 ? 0.732 -25.320 -12.019 1.00 16.30 80 LEU A O 1
ATOM 604 N N . GLN A 1 83 ? -0.043 -26.861 -13.469 1.00 19.83 81 GLN A N 1
ATOM 605 C CA . GLN A 1 83 ? 0.802 -27.929 -12.938 1.00 17.93 81 GLN A CA 1
ATOM 606 C C . GLN A 1 83 ? 2.114 -28.027 -13.702 1.00 16.48 81 GLN A C 1
ATOM 607 O O . GLN A 1 83 ? 2.162 -27.817 -14.917 1.00 23.24 81 GLN A O 1
ATOM 613 N N . GLY A 1 84 ? 3.185 -28.332 -12.988 1.00 15.44 82 GLY A N 1
ATOM 614 C CA . GLY A 1 84 ? 4.477 -28.510 -13.626 1.00 14.14 82 GLY A CA 1
ATOM 615 C C . GLY A 1 84 ? 5.327 -29.384 -12.728 1.00 13.51 82 GLY A C 1
ATOM 616 O O . GLY A 1 84 ? 4.815 -30.091 -11.849 1.00 15.23 82 GLY A O 1
ATOM 617 N N . SER A 1 85 ? 6.639 -29.323 -12.915 1.00 13.32 83 SER A N 1
ATOM 618 C CA . SER A 1 85 ? 7.533 -30.125 -12.098 1.00 13.48 83 SER A CA 1
ATOM 619 C C . SER A 1 85 ? 8.928 -29.550 -12.171 1.00 14.40 83 SER A C 1
ATOM 620 O O . SER A 1 85 ? 9.232 -28.756 -13.055 1.00 14.78 83 SER A O 1
ATOM 623 N N . ILE A 1 86 ? 9.761 -29.926 -11.213 1.00 12.60 84 ILE A N 1
ATOM 624 C CA . ILE A 1 86 ? 11.164 -29.592 -11.285 1.00 13.58 84 ILE A CA 1
ATOM 625 C C . ILE A 1 86 ? 11.956 -30.886 -11.276 1.00 12.61 84 ILE A C 1
ATOM 626 O O . ILE A 1 86 ? 11.748 -31.761 -10.417 1.00 14.86 84 ILE A O 1
ATOM 631 N N . PHE A 1 87 ? 12.825 -31.016 -12.276 1.00 11.05 85 PHE A N 1
ATOM 632 C CA . PHE A 1 87 ? 13.799 -32.097 -12.356 1.00 13.51 85 PHE A CA 1
ATOM 633 C C . PHE A 1 87 ? 15.103 -31.558 -11.815 1.00 17.17 85 PHE A C 1
ATOM 634 O O . PHE A 1 87 ? 15.725 -30.684 -12.428 1.00 16.64 85 PHE A O 1
ATOM 642 N N . ASN A 1 88 ? 15.516 -32.073 -10.662 1.00 13.49 86 ASN A N 1
ATOM 643 C CA . ASN A 1 88 ? 16.778 -31.680 -10.067 1.00 15.56 86 ASN A CA 1
ATOM 644 C C . ASN A 1 88 ? 17.875 -32.712 -10.319 1.00 14.17 86 ASN A C 1
ATOM 645 O O . ASN A 1 88 ? 17.690 -33.905 -10.076 1.00 16.21 86 ASN A O 1
ATOM 650 N N . PHE A 1 89 ? 19.015 -32.237 -10.806 1.00 12.98 87 PHE A N 1
ATOM 651 C CA . PHE A 1 89 ? 20.124 -33.113 -11.145 1.00 15.42 87 PHE A CA 1
ATOM 652 C C . PHE A 1 89 ? 21.219 -32.945 -10.106 1.00 15.52 87 PHE A C 1
ATOM 653 O O . PHE A 1 89 ? 21.699 -31.836 -9.889 1.00 18.44 87 PHE A O 1
ATOM 661 N N . ASN A 1 90 ? 21.585 -34.042 -9.460 1.00 15.77 88 ASN A N 1
ATOM 662 C CA . ASN A 1 90 ? 22.626 -34.001 -8.436 1.00 14.61 88 ASN A CA 1
ATOM 663 C C . ASN A 1 90 ? 24.033 -34.198 -8.985 1.00 19.19 88 ASN A C 1
ATOM 664 O O . ASN A 1 90 ? 25.017 -34.009 -8.263 1.00 21.93 88 ASN A O 1
ATOM 669 N N . VAL A 1 91 ? 24.127 -34.564 -10.258 1.00 20.24 89 VAL A N 1
ATOM 670 C CA . VAL A 1 91 ? 25.416 -34.672 -10.937 1.00 22.18 89 VAL A CA 1
ATOM 671 C C . VAL A 1 91 ? 25.539 -33.530 -11.938 1.00 26.00 89 VAL A C 1
ATOM 672 O O . VAL A 1 91 ? 24.750 -33.439 -12.881 1.00 23.79 89 VAL A O 1
ATOM 676 N N . LEU A 1 92 ? 26.513 -32.650 -11.726 1.00 23.71 90 LEU A N 1
ATOM 677 C CA . LEU A 1 92 ? 26.648 -31.452 -12.549 1.00 22.15 90 LEU A CA 1
ATOM 678 C C . LEU A 1 92 ? 26.802 -31.787 -14.035 1.00 28.06 90 LEU A C 1
ATOM 679 O O . LEU A 1 92 ? 26.194 -31.142 -14.892 1.00 27.48 90 LEU A O 1
ATOM 684 N N . ASP A 1 93 ? 27.618 -32.795 -14.330 1.00 29.75 91 ASP A N 1
ATOM 685 C CA . ASP A 1 93 ? 27.889 -33.183 -15.709 1.00 30.81 91 ASP A CA 1
ATOM 686 C C . ASP A 1 93 ? 26.632 -33.638 -16.433 1.00 26.82 91 ASP A C 1
ATOM 687 O O . ASP A 1 93 ? 26.487 -33.412 -17.633 1.00 23.93 91 ASP A O 1
ATOM 692 N N . GLU A 1 94 ? 25.728 -34.286 -15.708 1.00 22.14 92 GLU A N 1
ATOM 693 C CA . GLU A 1 94 ? 24.481 -34.733 -16.317 1.00 21.41 92 GLU A CA 1
ATOM 694 C C . GLU A 1 94 ? 23.581 -33.548 -16.623 1.00 21.19 92 GLU A C 1
ATOM 695 O O . GLU A 1 94 ? 22.960 -33.495 -17.685 1.00 20.26 92 GLU A O 1
ATOM 701 N N . PHE A 1 95 ? 23.510 -32.593 -15.702 1.00 19.13 93 PHE A N 1
ATOM 702 C CA . PHE A 1 95 ? 22.775 -31.361 -15.968 1.00 18.19 93 PHE A CA 1
ATOM 703 C C . PHE A 1 95 ? 23.343 -30.640 -17.189 1.00 17.50 93 PHE A C 1
ATOM 704 O O . PHE A 1 95 ? 22.609 -30.287 -18.107 1.00 18.74 93 PHE A O 1
ATOM 712 N N . LYS A 1 96 ? 24.655 -30.415 -17.194 1.00 19.05 94 LYS A N 1
ATOM 713 C CA . LYS A 1 96 ? 25.289 -29.704 -18.298 1.00 21.12 94 LYS A CA 1
ATOM 714 C C . LYS A 1 96 ? 25.082 -30.400 -19.645 1.00 25.42 94 LYS A C 1
ATOM 715 O O . LYS A 1 96 ? 24.823 -29.744 -20.654 1.00 25.35 94 LYS A O 1
ATOM 717 N N . ASN A 1 97 ? 25.200 -31.722 -19.664 1.00 20.39 95 ASN A N 1
ATOM 718 C CA . ASN A 1 97 ? 25.123 -32.457 -20.925 1.00 20.76 95 ASN A CA 1
ATOM 719 C C . ASN A 1 97 ? 23.734 -32.968 -21.310 1.00 15.56 95 ASN A C 1
ATOM 720 O O . ASN A 1 97 ? 23.585 -33.693 -22.303 1.00 16.89 95 ASN A O 1
ATOM 725 N N . LEU A 1 98 ? 22.721 -32.594 -20.535 1.00 15.55 96 LEU A N 1
ATOM 726 C CA . LEU A 1 98 ? 21.347 -33.004 -20.836 1.00 12.66 96 LEU A CA 1
ATOM 727 C C . LEU A 1 98 ? 20.990 -32.617 -22.275 1.00 12.64 96 LEU A C 1
ATOM 728 O O . LEU A 1 98 ? 21.210 -31.478 -22.684 1.00 14.86 96 LEU A O 1
ATOM 733 N N . ASP A 1 99 ? 20.448 -33.557 -23.044 1.00 14.70 97 ASP A N 1
ATOM 734 C CA . ASP A 1 99 ? 19.933 -33.201 -24.366 1.00 10.72 97 ASP A CA 1
ATOM 735 C C . ASP A 1 99 ? 18.598 -32.527 -24.158 1.00 14.10 97 ASP A C 1
ATOM 736 O O . ASP A 1 99 ? 17.595 -33.179 -23.859 1.00 13.80 97 ASP A O 1
ATOM 741 N N . LYS A 1 100 ? 18.596 -31.208 -24.291 1.00 11.86 98 LYS A N 1
ATOM 742 C CA . LYS A 1 100 ? 17.430 -30.417 -23.938 1.00 13.73 98 LYS A CA 1
ATOM 743 C C . LYS A 1 100 ? 16.285 -30.556 -24.936 1.00 13.59 98 LYS A C 1
ATOM 744 O O . LYS A 1 100 ? 15.127 -30.421 -24.562 1.00 12.17 98 LYS A O 1
ATOM 750 N N . GLN A 1 101 ? 16.606 -30.872 -26.189 1.00 11.97 99 GLN A N 1
ATOM 751 C CA . GLN A 1 101 ? 15.566 -31.138 -27.177 1.00 11.10 99 GLN A CA 1
ATOM 752 C C . GLN A 1 101 ? 14.844 -32.447 -26.866 1.00 11.23 99 GLN A C 1
ATOM 753 O O . GLN A 1 101 ? 13.615 -32.501 -26.846 1.00 11.95 99 GLN A O 1
ATOM 759 N N . LEU A 1 102 ? 15.613 -33.501 -26.629 1.00 9.97 100 LEU A N 1
ATOM 760 C CA . LEU A 1 102 ? 15.032 -34.791 -26.300 1.00 11.90 100 LEU A CA 1
ATOM 761 C C . LEU A 1 102 ? 14.202 -34.704 -25.016 1.00 11.48 100 LEU A C 1
ATOM 762 O O . LEU A 1 102 ? 13.102 -35.237 -24.938 1.00 10.71 100 LEU A O 1
ATOM 767 N N . PHE A 1 103 ? 14.746 -34.027 -24.009 1.00 10.53 101 PHE A N 1
ATOM 768 C CA . PHE A 1 103 ? 14.052 -33.845 -22.737 1.00 10.57 101 PHE A CA 1
ATOM 769 C C . PHE A 1 103 ? 12.715 -33.136 -22.918 1.00 10.62 101 PHE A C 1
ATOM 770 O O . PHE A 1 103 ? 11.697 -33.577 -22.388 1.00 10.31 101 PHE A O 1
ATOM 778 N N . LEU A 1 104 ? 12.703 -32.032 -23.657 1.00 10.05 102 LEU A N 1
ATOM 779 C CA . LEU A 1 104 ? 11.448 -31.298 -23.804 1.00 10.15 102 LEU A CA 1
ATOM 780 C C . LEU A 1 104 ? 10.474 -32.096 -24.673 1.00 11.33 102 LEU A C 1
ATOM 781 O O . LEU A 1 104 ? 9.268 -32.029 -24.471 1.00 11.30 102 LEU A O 1
ATOM 786 N N A HIS A 1 105 ? 11.002 -32.895 -25.593 0.60 11.56 103 HIS A N 1
ATOM 787 N N B HIS A 1 105 ? 11.010 -32.820 -25.651 0.40 10.83 103 HIS A N 1
ATOM 788 C CA A HIS A 1 105 ? 10.151 -33.779 -26.390 0.60 8.71 103 HIS A CA 1
ATOM 789 C CA B HIS A 1 105 ? 10.203 -33.702 -26.489 0.40 9.79 103 HIS A CA 1
ATOM 790 C C A HIS A 1 105 ? 9.421 -34.798 -25.503 0.60 12.37 103 HIS A C 1
ATOM 791 C C B HIS A 1 105 ? 9.497 -34.716 -25.599 0.40 11.91 103 HIS A C 1
ATOM 792 O O A HIS A 1 105 ? 8.221 -35.016 -25.669 0.60 10.97 103 HIS A O 1
ATOM 793 O O B HIS A 1 105 ? 8.331 -35.049 -25.813 0.40 11.58 103 HIS A O 1
ATOM 806 N N A GLN A 1 106 ? 10.137 -35.409 -24.561 0.60 11.64 104 GLN A N 1
ATOM 807 N N B GLN A 1 106 ? 10.214 -35.189 -24.585 0.40 12.61 104 GLN A N 1
ATOM 808 C CA A GLN A 1 106 ? 9.509 -36.316 -23.606 0.60 10.67 104 GLN A CA 1
ATOM 809 C CA B GLN A 1 106 ? 9.680 -36.164 -23.652 0.40 11.61 104 GLN A CA 1
ATOM 810 C C A GLN A 1 106 ? 8.388 -35.596 -22.852 0.60 12.55 104 GLN A C 1
ATOM 811 C C B GLN A 1 106 ? 8.480 -35.589 -22.896 0.40 12.10 104 GLN A C 1
ATOM 812 O O A GLN A 1 106 ? 7.286 -36.141 -22.690 0.60 11.19 104 GLN A O 1
ATOM 813 O O B GLN A 1 106 ? 7.423 -36.221 -22.787 0.40 11.88 104 GLN A O 1
ATOM 824 N N . ARG A 1 107 ? 8.659 -34.374 -22.392 1.00 11.92 105 ARG A N 1
ATOM 825 C CA . ARG A 1 107 ? 7.632 -33.646 -21.645 1.00 12.29 105 ARG A CA 1
ATOM 826 C C . ARG A 1 107 ? 6.422 -33.380 -22.551 1.00 12.92 105 ARG A C 1
ATOM 827 O O . ARG A 1 107 ? 5.269 -33.508 -22.122 1.00 11.48 105 ARG A O 1
ATOM 835 N N . ALA A 1 108 ? 6.689 -33.006 -23.798 1.00 9.65 106 ALA A N 1
ATOM 836 C CA . ALA A 1 108 ? 5.616 -32.767 -24.770 1.00 9.56 106 ALA A CA 1
ATOM 837 C C . ALA A 1 108 ? 4.789 -34.021 -25.048 1.00 12.06 106 ALA A C 1
ATOM 838 O O . ALA A 1 108 ? 3.572 -33.936 -25.202 1.00 10.47 106 ALA A O 1
ATOM 840 N N . LEU A 1 109 ? 5.439 -35.181 -25.131 1.00 10.69 107 LEU A N 1
ATOM 841 C CA . LEU A 1 109 ? 4.697 -36.416 -25.391 1.00 10.51 107 LEU A CA 1
ATOM 842 C C . LEU A 1 109 ? 3.750 -36.724 -24.235 1.00 10.49 107 LEU A C 1
ATOM 843 O O . LEU A 1 109 ? 2.652 -37.239 -24.453 1.00 12.37 107 LEU A O 1
ATOM 848 N N . GLU A 1 110 ? 4.176 -36.423 -23.008 1.00 10.79 108 GLU A N 1
ATOM 849 C CA . GLU A 1 110 ? 3.287 -36.578 -21.854 1.00 11.91 108 GLU A CA 1
ATOM 850 C C . GLU A 1 110 ? 2.065 -35.686 -22.030 1.00 11.53 108 GLU A C 1
ATOM 851 O O . GLU A 1 110 ? 0.919 -36.131 -21.846 1.00 13.22 108 GLU A O 1
ATOM 857 N N . CYS A 1 111 ? 2.308 -34.428 -22.383 1.00 12.37 109 CYS A N 1
ATOM 858 C CA . CYS A 1 111 ? 1.215 -33.472 -22.591 1.00 12.17 109 CYS A CA 1
ATOM 859 C C . CYS A 1 111 ? 0.274 -33.923 -23.708 1.00 11.03 109 CYS A C 1
ATOM 860 O O . CYS A 1 111 ? -0.950 -33.792 -23.601 1.00 12.85 109 CYS A O 1
ATOM 863 N N . TRP A 1 112 ? 0.860 -34.453 -24.776 1.00 10.65 110 TRP A N 1
ATOM 864 C CA . TRP A 1 112 ? 0.102 -34.974 -25.921 1.00 10.03 110 TRP A CA 1
ATOM 865 C C . TRP A 1 112 ? -0.787 -36.140 -25.497 1.00 13.89 110 TRP A C 1
ATOM 866 O O . TRP A 1 112 ? -1.982 -36.170 -25.809 1.00 11.98 110 TRP A O 1
ATOM 877 N N A GLU A 1 113 ? -0.208 -37.089 -24.773 0.58 13.13 111 GLU A N 1
ATOM 878 N N B GLU A 1 113 ? -0.205 -37.097 -24.781 0.42 13.20 111 GLU A N 1
ATOM 879 C CA A GLU A 1 113 ? -0.958 -38.257 -24.321 0.58 13.46 111 GLU A CA 1
ATOM 880 C CA B GLU A 1 113 ? -0.959 -38.261 -24.325 0.42 13.42 111 GLU A CA 1
ATOM 881 C C A GLU A 1 113 ? -2.111 -37.857 -23.397 0.58 14.11 111 GLU A C 1
ATOM 882 C C B GLU A 1 113 ? -2.119 -37.839 -23.420 0.42 14.16 111 GLU A C 1
ATOM 883 O O A GLU A 1 113 ? -3.200 -38.427 -23.470 0.58 14.84 111 GLU A O 1
ATOM 884 O O B GLU A 1 113 ? -3.219 -38.382 -23.520 0.42 14.39 111 GLU A O 1
ATOM 895 N N . ASP A 1 114 ? -1.876 -36.862 -22.552 1.00 13.90 112 ASP A N 1
ATOM 896 C CA . ASP A 1 114 ? -2.930 -36.366 -21.673 1.00 12.15 112 ASP A CA 1
ATOM 897 C C . ASP A 1 114 ? -3.977 -35.639 -22.507 1.00 15.10 112 ASP A C 1
ATOM 898 O O . ASP A 1 114 ? -5.183 -35.806 -22.304 1.00 13.50 112 ASP A O 1
ATOM 903 N N . GLY A 1 115 ? -3.503 -34.835 -23.453 1.00 13.82 113 GLY A N 1
ATOM 904 C CA . GLY A 1 115 ? -4.389 -33.994 -24.239 1.00 12.93 113 GLY A CA 1
ATOM 905 C C . GLY A 1 115 ? -5.370 -34.728 -25.135 1.00 11.27 113 GLY A C 1
ATOM 906 O O . GLY A 1 115 ? -6.487 -34.259 -25.348 1.00 12.31 113 GLY A O 1
ATOM 907 N N . ILE A 1 116 ? -4.961 -35.863 -25.696 1.00 12.19 114 ILE A N 1
ATOM 908 C CA . ILE A 1 116 ? -5.874 -36.608 -26.563 1.00 11.10 114 ILE A CA 1
ATOM 909 C C . ILE A 1 116 ? -6.952 -37.355 -25.778 1.00 12.79 114 ILE A C 1
ATOM 910 O O . ILE A 1 116 ? -7.881 -37.903 -26.364 1.00 15.47 114 ILE A O 1
ATOM 915 N N . LYS A 1 117 ? -6.812 -37.372 -24.455 1.00 12.59 115 LYS A N 1
ATOM 916 C CA . LYS A 1 117 ? -7.882 -37.853 -23.585 1.00 15.16 115 LYS A CA 1
ATOM 917 C C . LYS A 1 117 ? -8.717 -36.694 -23.058 1.00 16.99 115 LYS A C 1
ATOM 918 O O . LYS A 1 117 ? -9.936 -36.804 -22.955 1.00 21.17 115 LYS A O 1
ATOM 924 N N . ASP A 1 118 ? -8.057 -35.586 -22.732 1.00 13.23 116 ASP A N 1
ATOM 925 C CA . ASP A 1 118 ? -8.730 -34.386 -22.210 1.00 11.15 116 ASP A CA 1
ATOM 926 C C . ASP A 1 118 ? -7.901 -33.195 -22.649 1.00 12.35 116 ASP A C 1
ATOM 927 O O . ASP A 1 118 ? -6.803 -32.990 -22.149 1.00 13.48 116 ASP A O 1
ATOM 932 N N . ILE A 1 119 ? -8.428 -32.418 -23.598 1.00 11.18 117 ILE A N 1
ATOM 933 C CA . ILE A 1 119 ? -7.663 -31.336 -24.211 1.00 9.89 117 ILE A CA 1
ATOM 934 C C . ILE A 1 119 ? -7.200 -30.317 -23.173 1.00 11.37 117 ILE A C 1
ATOM 935 O O . ILE A 1 119 ? -6.225 -29.598 -23.381 1.00 11.12 117 ILE A O 1
ATOM 940 N N . ASN A 1 120 ? -7.881 -30.274 -22.035 1.00 12.84 118 ASN A N 1
ATOM 941 C CA . ASN A 1 120 ? -7.545 -29.299 -21.010 1.00 12.42 118 ASN A CA 1
ATOM 942 C C . ASN A 1 120 ? -6.348 -29.675 -20.160 1.00 14.13 118 ASN A C 1
ATOM 943 O O . ASN A 1 120 ? -5.930 -28.894 -19.305 1.00 16.73 118 ASN A O 1
ATOM 948 N N . LYS A 1 121 ? -5.788 -30.858 -20.403 1.00 11.74 119 LYS A N 1
ATOM 949 C CA . LYS A 1 121 ? -4.682 -31.342 -19.585 1.00 12.62 119 LYS A CA 1
ATOM 950 C C . LYS A 1 121 ? -3.361 -31.389 -20.361 1.00 14.36 119 LYS A C 1
ATOM 951 O O . LYS A 1 121 ? -2.428 -32.089 -19.970 1.00 17.89 119 LYS A O 1
ATOM 957 N N . CYS A 1 122 ? -3.275 -30.630 -21.446 1.00 12.65 120 CYS A N 1
ATOM 958 C CA . CYS A 1 122 ? -2.073 -30.656 -22.276 1.00 14.39 120 CYS A CA 1
ATOM 959 C C . CYS A 1 122 ? -1.134 -29.467 -22.031 1.00 14.12 120 CYS A C 1
ATOM 960 O O . CYS A 1 122 ? -0.232 -29.212 -22.837 1.00 17.57 120 CYS A O 1
ATOM 963 N N . VAL A 1 123 ? -1.344 -28.767 -20.920 1.00 14.96 121 VAL A N 1
ATOM 964 C CA . VAL A 1 123 ? -0.560 -27.585 -20.545 1.00 12.89 121 VAL A CA 1
ATOM 965 C C . VAL A 1 123 ? 0.287 -27.869 -19.313 1.00 17.71 121 VAL A C 1
ATOM 966 O O . VAL A 1 123 ? -0.220 -28.336 -18.294 1.00 16.79 121 VAL A O 1
ATOM 970 N N A SER A 1 124 ? 1.572 -27.547 -19.386 0.58 16.81 122 SER A N 1
ATOM 971 N N B SER A 1 124 ? 1.585 -27.596 -19.401 0.42 16.75 122 SER A N 1
ATOM 972 C CA A SER A 1 124 ? 2.439 -27.731 -18.231 0.58 16.20 122 SER A CA 1
ATOM 973 C CA B SER A 1 124 ? 2.492 -27.865 -18.285 0.42 17.08 122 SER A CA 1
ATOM 974 C C A SER A 1 124 ? 3.655 -26.823 -18.315 0.58 12.68 122 SER A C 1
ATOM 975 C C B SER A 1 124 ? 3.751 -27.009 -18.392 0.42 13.61 122 SER A C 1
ATOM 976 O O A SER A 1 124 ? 3.811 -26.060 -19.263 0.58 12.31 122 SER A O 1
ATOM 977 O O B SER A 1 124 ? 4.021 -26.433 -19.437 0.42 14.30 122 SER A O 1
ATOM 982 N N . PHE A 1 125 ? 4.511 -26.916 -17.306 1.00 12.80 123 PHE A N 1
ATOM 983 C CA . PHE A 1 125 ? 5.828 -26.294 -17.374 1.00 11.77 123 PHE A CA 1
ATOM 984 C C . PHE A 1 125 ? 6.809 -27.212 -16.680 1.00 15.47 123 PHE A C 1
ATOM 985 O O . PHE A 1 125 ? 6.413 -28.088 -15.908 1.00 14.50 123 PHE A O 1
ATOM 993 N N . VAL A 1 126 ? 8.092 -27.014 -16.956 1.00 11.12 124 VAL A N 1
ATOM 994 C CA . VAL A 1 126 ? 9.104 -27.848 -16.348 1.00 12.43 124 VAL A CA 1
ATOM 995 C C . VAL A 1 126 ? 10.324 -26.989 -16.056 1.00 12.50 124 VAL A C 1
ATOM 996 O O . VAL A 1 126 ? 10.661 -26.075 -16.808 1.00 13.17 124 VAL A O 1
ATOM 1000 N N . ILE A 1 127 ? 10.977 -27.282 -14.938 1.00 12.06 125 ILE A N 1
ATOM 1001 C CA . ILE A 1 127 ? 12.230 -26.635 -14.595 1.00 16.96 125 ILE A CA 1
ATOM 1002 C C . ILE A 1 127 ? 13.278 -27.728 -14.523 1.00 17.89 125 ILE A C 1
ATOM 1003 O O . ILE A 1 127 ? 13.010 -28.786 -13.966 1.00 16.58 125 ILE A O 1
ATOM 1008 N N . ILE A 1 128 ? 14.448 -27.497 -15.115 1.00 11.47 126 ILE A N 1
ATOM 1009 C CA . ILE A 1 128 ? 15.593 -28.367 -14.871 1.00 11.19 126 ILE A CA 1
ATOM 1010 C C . ILE A 1 128 ? 16.593 -27.572 -14.050 1.00 15.09 126 ILE A C 1
ATOM 1011 O O . ILE A 1 128 ? 16.777 -26.381 -14.278 1.00 17.31 126 ILE A O 1
ATOM 1016 N N . SER A 1 129 ? 17.213 -28.217 -13.073 1.00 15.65 127 SER A N 1
ATOM 1017 C CA . SER A 1 129 ? 18.042 -27.454 -12.153 1.00 15.67 127 SER A CA 1
ATOM 1018 C C . SER A 1 129 ? 19.267 -28.207 -11.681 1.00 15.32 127 SER A C 1
ATOM 1019 O O . SER A 1 129 ? 19.273 -29.428 -11.591 1.00 16.10 127 SER A O 1
ATOM 1022 N N . PHE A 1 130 ? 20.314 -27.449 -11.388 1.00 18.90 128 PHE A N 1
ATOM 1023 C CA . PHE A 1 130 ? 21.407 -27.962 -10.587 1.00 19.33 128 PHE A CA 1
ATOM 1024 C C . PHE A 1 130 ? 21.641 -26.943 -9.492 1.00 20.77 128 PHE A C 1
ATOM 1025 O O . PHE A 1 130 ? 21.816 -25.755 -9.770 1.00 21.14 128 PHE A O 1
ATOM 1033 N N . ALA A 1 131 ? 21.627 -27.407 -8.248 1.00 22.06 129 ALA A N 1
ATOM 1034 C CA . ALA A 1 131 ? 21.815 -26.519 -7.110 1.00 25.15 129 ALA A CA 1
ATOM 1035 C C . ALA A 1 131 ? 23.175 -26.774 -6.473 1.00 26.10 129 ALA A C 1
ATOM 1036 O O . ALA A 1 131 ? 23.403 -27.831 -5.891 1.00 23.16 129 ALA A O 1
ATOM 1038 N N . ASP A 1 132 ? 24.086 -25.817 -6.617 1.00 27.10 130 ASP A N 1
ATOM 1039 C CA . ASP A 1 132 ? 25.400 -25.922 -5.992 1.00 33.06 130 ASP A CA 1
ATOM 1040 C C . ASP A 1 132 ? 25.306 -25.350 -4.587 1.00 31.95 130 ASP A C 1
ATOM 1041 O O . ASP A 1 132 ? 25.512 -24.154 -4.379 1.00 30.70 130 ASP A O 1
ATOM 1046 N N . LEU A 1 133 ? 24.983 -26.215 -3.631 1.00 30.79 131 LEU A N 1
ATOM 1047 C CA . LEU A 1 133 ? 24.738 -25.796 -2.255 1.00 35.39 131 LEU A CA 1
ATOM 1048 C C . LEU A 1 133 ? 26.009 -25.276 -1.586 1.00 41.57 131 LEU A C 1
ATOM 1049 O O . LEU A 1 133 ? 25.948 -24.441 -0.684 1.00 45.09 131 LEU A O 1
ATOM 1054 N N . LYS A 1 134 ? 27.157 -25.772 -2.035 1.00 34.86 132 LYS A N 1
ATOM 1055 C CA . LYS A 1 134 ? 28.442 -25.312 -1.513 1.00 40.07 132 LYS A CA 1
ATOM 1056 C C . LYS A 1 134 ? 28.695 -23.848 -1.875 1.00 43.73 132 LYS A C 1
ATOM 1057 O O . LYS A 1 134 ? 29.204 -23.076 -1.059 1.00 38.77 132 LYS A O 1
ATOM 1059 N N . LYS A 1 135 ? 28.329 -23.467 -3.097 1.00 43.65 133 LYS A N 1
ATOM 1060 C CA . LYS A 1 135 ? 28.564 -22.107 -3.576 1.00 44.39 133 LYS A CA 1
ATOM 1061 C C . LYS A 1 135 ? 27.313 -21.232 -3.548 1.00 41.88 133 LYS A C 1
ATOM 1062 O O . LYS A 1 135 ? 27.366 -20.057 -3.902 1.00 42.52 133 LYS A O 1
ATOM 1068 N N . TYR A 1 136 ? 26.191 -21.806 -3.124 1.00 40.04 134 TYR A N 1
ATOM 1069 C CA . TYR A 1 136 ? 24.922 -21.082 -3.089 1.00 43.10 134 TYR A CA 1
ATOM 1070 C C . TYR A 1 136 ? 24.531 -20.550 -4.471 1.00 42.59 134 TYR A C 1
ATOM 1071 O O . TYR A 1 136 ? 23.909 -19.494 -4.587 1.00 39.57 134 TYR A O 1
ATOM 1073 N N . ARG A 1 137 ? 24.905 -21.287 -5.514 1.00 35.65 135 ARG A N 1
ATOM 1074 C CA . ARG A 1 137 ? 24.576 -20.909 -6.886 1.00 26.05 135 ARG A CA 1
ATOM 1075 C C . ARG A 1 137 ? 23.572 -21.894 -7.468 1.00 20.62 135 ARG A C 1
ATOM 1076 O O . ARG A 1 137 ? 23.725 -23.106 -7.321 1.00 27.11 135 ARG A O 1
ATOM 1084 N N . PHE A 1 138 ? 22.552 -21.365 -8.134 1.00 20.09 136 PHE A N 1
ATOM 1085 C CA . PHE A 1 138 ? 21.499 -22.206 -8.680 1.00 20.99 136 PHE A CA 1
ATOM 1086 C C . PHE A 1 138 ? 21.376 -21.992 -10.180 1.00 23.44 136 PHE A C 1
ATOM 1087 O O . PHE A 1 138 ? 21.130 -20.881 -10.639 1.00 25.55 136 PHE A O 1
ATOM 1095 N N . TYR A 1 139 ? 21.560 -23.069 -10.934 1.00 21.84 137 TYR A N 1
ATOM 1096 C CA . TYR A 1 139 ? 21.426 -23.025 -12.387 1.00 19.92 137 TYR A CA 1
ATOM 1097 C C . TYR A 1 139 ? 20.115 -23.673 -12.790 1.00 22.09 137 TYR A C 1
ATOM 1098 O O . TYR A 1 139 ? 19.763 -24.731 -12.286 1.00 20.34 137 TYR A O 1
ATOM 1107 N N . TYR A 1 140 ? 19.392 -23.043 -13.706 1.00 18.64 138 TYR A N 1
ATOM 1108 C CA . TYR A 1 140 ? 18.122 -23.621 -14.122 1.00 18.37 138 TYR A CA 1
ATOM 1109 C C . TYR A 1 140 ? 17.703 -23.195 -15.512 1.00 25.42 138 TYR A C 1
ATOM 1110 O O . TYR A 1 140 ? 18.200 -22.210 -16.054 1.00 25.18 138 TYR A O 1
ATOM 1119 N N A TRP A 1 141 ? 16.698 -23.886 -16.014 0.51 21.02 139 TRP A N 1
ATOM 1120 N N B TRP A 1 141 ? 16.848 -24.013 -16.139 0.49 21.09 139 TRP A N 1
ATOM 1121 C CA A TRP A 1 141 ? 16.097 -23.512 -17.264 0.51 18.36 139 TRP A CA 1
ATOM 1122 C CA B TRP A 1 141 ? 16.147 -23.686 -17.395 0.49 17.95 139 TRP A CA 1
ATOM 1123 C C A TRP A 1 141 ? 14.640 -23.895 -17.188 0.51 16.97 139 TRP A C 1
ATOM 1124 C C B TRP A 1 141 ? 14.646 -23.862 -17.107 0.49 16.79 139 TRP A C 1
ATOM 1125 O O A TRP A 1 141 ? 14.298 -24.981 -16.713 0.51 16.76 139 TRP A O 1
ATOM 1126 O O B TRP A 1 141 ? 14.274 -24.804 -16.407 0.49 16.03 139 TRP A O 1
ATOM 1147 N N . LEU A 1 142 ? 13.786 -22.988 -17.644 1.00 16.97 140 LEU A N 1
ATOM 1148 C CA . LEU A 1 142 ? 12.340 -23.197 -17.596 1.00 18.07 140 LEU A CA 1
ATOM 1149 C C . LEU A 1 142 ? 11.913 -23.552 -18.996 1.00 11.32 140 LEU A C 1
ATOM 1150 O O . LEU A 1 142 ? 12.319 -22.891 -19.944 1.00 13.77 140 LEU A O 1
ATOM 1155 N N . GLY A 1 143 ? 11.096 -24.588 -19.121 1.00 10.52 141 GLY A N 1
ATOM 1156 C CA . GLY A 1 143 ? 10.520 -24.937 -20.407 1.00 14.84 141 GLY A CA 1
ATOM 1157 C C . GLY A 1 143 ? 9.014 -25.064 -20.310 1.00 12.29 141 GLY A C 1
ATOM 1158 O O . GLY A 1 143 ? 8.479 -25.472 -19.283 1.00 13.61 141 GLY A O 1
ATOM 1159 N N . VAL A 1 144 ? 8.327 -24.710 -21.393 1.00 11.30 142 VAL A N 1
ATOM 1160 C CA . VAL A 1 144 ? 6.891 -24.909 -21.511 1.00 13.14 142 VAL A CA 1
ATOM 1161 C C . VAL A 1 144 ? 6.689 -25.753 -22.765 1.00 9.87 142 VAL A C 1
ATOM 1162 O O . VAL A 1 144 ? 6.847 -25.257 -23.877 1.00 12.58 142 VAL A O 1
ATOM 1166 N N . PRO A 1 145 ? 6.374 -27.041 -22.601 1.00 10.27 143 PRO A N 1
ATOM 1167 C CA . PRO A 1 145 ? 6.317 -27.903 -23.795 1.00 11.61 143 PRO A CA 1
ATOM 1168 C C . PRO A 1 145 ? 5.209 -27.495 -24.750 1.00 11.54 143 PRO A C 1
ATOM 1169 O O . PRO A 1 145 ? 4.027 -27.564 -24.375 1.00 12.56 143 PRO A O 1
ATOM 1173 N N . CYS A 1 146 ? 5.585 -27.077 -25.960 1.00 10.08 144 CYS A N 1
ATOM 1174 C CA . CYS A 1 146 ? 4.610 -26.661 -26.956 1.00 9.70 144 CYS A CA 1
ATOM 1175 C C . CYS A 1 146 ? 4.830 -27.553 -28.162 1.00 13.58 144 CYS A C 1
ATOM 1176 O O . CYS A 1 146 ? 5.956 -27.708 -28.626 1.00 18.47 144 CYS A O 1
ATOM 1179 N N . PHE A 1 147 ? 3.776 -28.200 -28.629 1.00 10.47 145 PHE A N 1
ATOM 1180 C CA . PHE A 1 147 ? 3.921 -29.206 -29.672 1.00 11.01 145 PHE A CA 1
ATOM 1181 C C . PHE A 1 147 ? 3.024 -28.908 -30.865 1.00 10.35 145 PHE A C 1
ATOM 1182 O O . PHE A 1 147 ? 1.866 -28.519 -30.715 1.00 12.66 145 PHE A O 1
ATOM 1190 N N . GLN A 1 148 ? 3.605 -29.062 -32.043 1.00 9.60 146 GLN A N 1
ATOM 1191 C CA . GLN A 1 148 ? 2.917 -28.839 -33.311 1.00 9.69 146 GLN A CA 1
ATOM 1192 C C . GLN A 1 148 ? 2.932 -30.165 -34.057 1.00 11.64 146 GLN A C 1
ATOM 1193 O O . GLN A 1 148 ? 3.969 -30.618 -34.557 1.00 11.90 146 GLN A O 1
ATOM 1199 N N . ARG A 1 149 ? 1.767 -30.813 -34.093 1.00 11.33 147 ARG A N 1
ATOM 1200 C CA . ARG A 1 149 ? 1.631 -32.108 -34.741 1.00 11.63 147 ARG A CA 1
ATOM 1201 C C . ARG A 1 149 ? 0.385 -32.093 -35.613 1.00 11.59 147 ARG A C 1
ATOM 1202 O O . ARG A 1 149 ? -0.709 -31.840 -35.112 1.00 13.18 147 ARG A O 1
ATOM 1210 N N . PRO A 1 150 ? 0.535 -32.349 -36.920 1.00 13.76 148 PRO A N 1
ATOM 1211 C CA . PRO A 1 150 ? 1.779 -32.566 -37.659 1.00 16.02 148 PRO A CA 1
ATOM 1212 C C . PRO A 1 150 ? 2.697 -31.362 -37.633 1.00 11.90 148 PRO A C 1
ATOM 1213 O O . PRO A 1 150 ? 2.250 -30.207 -37.563 1.00 11.53 148 PRO A O 1
ATOM 1217 N N . SER A 1 151 ? 3.991 -31.642 -37.721 1.00 10.50 149 SER A N 1
ATOM 1218 C CA . SER A 1 151 ? 4.986 -30.585 -37.668 1.00 11.96 149 SER A CA 1
ATOM 1219 C C . SER A 1 151 ? 4.861 -29.623 -38.832 1.00 13.76 149 SER A C 1
ATOM 1220 O O . SER A 1 151 ? 5.278 -28.465 -38.732 1.00 17.80 149 SER A O 1
ATOM 1223 N N . SER A 1 152 ? 4.317 -30.111 -39.943 1.00 11.33 150 SER A N 1
ATOM 1224 C CA . SER A 1 152 ? 4.244 -29.334 -41.178 1.00 15.05 150 SER A CA 1
ATOM 1225 C C . SER A 1 152 ? 2.871 -28.718 -41.438 1.00 10.59 150 SER A C 1
ATOM 1226 O O . SER A 1 152 ? 2.624 -28.209 -42.530 1.00 13.69 150 SER A O 1
ATOM 1229 N N . THR A 1 153 ? 1.970 -28.765 -40.456 1.00 11.79 151 THR A N 1
ATOM 1230 C CA . THR A 1 153 ? 0.676 -28.137 -40.649 1.00 13.94 151 THR A CA 1
ATOM 1231 C C . THR A 1 153 ? 0.679 -26.786 -39.972 1.00 17.60 151 THR A C 1
ATOM 1232 O O . THR A 1 153 ? 0.981 -26.690 -38.779 1.00 21.60 151 THR A O 1
ATOM 1236 N N . VAL A 1 154 ? 0.363 -25.741 -40.736 1.00 14.26 152 VAL A N 1
ATOM 1237 C CA . VAL A 1 154 ? 0.339 -24.395 -40.190 1.00 12.33 152 VAL A CA 1
ATOM 1238 C C . VAL A 1 154 ? -1.083 -23.859 -40.236 1.00 14.91 152 VAL A C 1
ATOM 1239 O O . VAL A 1 154 ? -1.970 -24.478 -40.842 1.00 17.32 152 VAL A O 1
ATOM 1243 N N . LEU A 1 155 ? -1.313 -22.729 -39.580 1.00 12.32 153 LEU A N 1
ATOM 1244 C CA . LEU A 1 155 ? -2.664 -22.171 -39.533 1.00 10.15 153 LEU A CA 1
ATOM 1245 C C . LEU A 1 155 ? -2.692 -20.835 -40.243 1.00 13.89 153 LEU A C 1
ATOM 1246 O O . LEU A 1 155 ? -1.974 -19.911 -39.855 1.00 14.70 153 LEU A O 1
ATOM 1251 N N . HIS A 1 156 ? -3.500 -20.754 -41.301 1.00 9.62 154 HIS A N 1
ATOM 1252 C CA . HIS A 1 156 ? -3.759 -19.495 -41.995 1.00 10.21 154 HIS A CA 1
ATOM 1253 C C . HIS A 1 156 ? -4.966 -18.857 -41.324 1.00 11.42 154 HIS A C 1
ATOM 1254 O O . HIS A 1 156 ? -5.941 -19.542 -41.030 1.00 13.10 154 HIS A O 1
ATOM 1261 N N . VAL A 1 157 ? -4.887 -17.557 -41.059 1.00 9.83 155 VAL A N 1
ATOM 1262 C CA . VAL A 1 157 ? -5.998 -16.870 -40.412 1.00 11.10 155 VAL A CA 1
ATOM 1263 C C . VAL A 1 157 ? -6.263 -15.496 -41.011 1.00 13.89 155 VAL A C 1
ATOM 1264 O O . VAL A 1 157 ? -5.365 -14.852 -41.557 1.00 12.34 155 VAL A O 1
ATOM 1268 N N . ARG A 1 158 ? -7.506 -15.049 -40.895 1.00 11.40 156 ARG A N 1
ATOM 1269 C CA . ARG A 1 158 ? -7.825 -13.642 -41.121 1.00 10.89 156 ARG A CA 1
ATOM 1270 C C . ARG A 1 158 ? -8.801 -13.211 -40.041 1.00 13.89 156 ARG A C 1
ATOM 1271 O O . ARG A 1 158 ? -9.518 -14.050 -39.473 1.00 13.01 156 ARG A O 1
ATOM 1279 N N . PRO A 1 159 ? -8.819 -11.909 -39.727 1.00 12.77 157 PRO A N 1
ATOM 1280 C CA . PRO A 1 159 ? -9.697 -11.448 -38.643 1.00 10.24 157 PRO A CA 1
ATOM 1281 C C . PRO A 1 159 ? -11.170 -11.735 -38.910 1.00 13.14 157 PRO A C 1
ATOM 1282 O O . PRO A 1 159 ? -11.615 -11.693 -40.059 1.00 15.46 157 PRO A O 1
ATOM 1286 N N . GLU A 1 160 ? -11.915 -12.038 -37.846 1.00 11.86 158 GLU A N 1
ATOM 1287 C CA . GLU A 1 160 ? -13.363 -12.157 -37.943 1.00 12.11 158 GLU A CA 1
ATOM 1288 C C . GLU A 1 160 ? -14.063 -11.397 -36.812 1.00 11.97 158 GLU A C 1
ATOM 1289 O O . GLU A 1 160 ? -14.551 -11.994 -35.841 1.00 11.78 158 GLU A O 1
ATOM 1295 N N . PRO A 1 161 ? -14.120 -10.071 -36.941 1.00 14.61 159 PRO A N 1
ATOM 1296 C CA . PRO A 1 161 ? -14.678 -9.213 -35.891 1.00 14.42 159 PRO A CA 1
ATOM 1297 C C . PRO A 1 161 ? -16.170 -9.425 -35.651 1.00 16.34 159 PRO A C 1
ATOM 1298 O O . PRO A 1 161 ? -16.672 -9.000 -34.607 1.00 15.82 159 PRO A O 1
ATOM 1302 N N . SER A 1 162 ? -16.852 -10.087 -36.576 1.00 14.39 160 SER A N 1
ATOM 1303 C CA . SER A 1 162 ? -18.273 -10.388 -36.378 1.00 16.94 160 SER A CA 1
ATOM 1304 C C . SER A 1 162 ? -18.513 -11.324 -35.188 1.00 16.74 160 SER A C 1
ATOM 1305 O O . SER A 1 162 ? -19.644 -11.479 -34.730 1.00 16.32 160 SER A O 1
ATOM 1308 N N . LEU A 1 163 ? -17.452 -11.957 -34.693 1.00 14.17 161 LEU A N 1
ATOM 1309 C CA . LEU A 1 163 ? -17.572 -12.842 -33.541 1.00 14.12 161 LEU A CA 1
ATOM 1310 C C . LEU A 1 163 ? -17.283 -12.164 -32.196 1.00 13.90 161 LEU A C 1
ATOM 1311 O O . LEU A 1 163 ? -17.402 -12.799 -31.143 1.00 15.99 161 LEU A O 1
ATOM 1316 N N . LYS A 1 164 ? -16.932 -10.880 -32.222 1.00 12.74 162 LYS A N 1
ATOM 1317 C CA . LYS A 1 164 ? -16.473 -10.201 -31.005 1.00 15.75 162 LYS A CA 1
ATOM 1318 C C . LYS A 1 164 ? -17.482 -10.210 -29.862 1.00 17.03 162 LYS A C 1
ATOM 1319 O O . LYS A 1 164 ? -17.105 -10.148 -28.702 1.00 14.75 162 LYS A O 1
ATOM 1325 N N . GLY A 1 165 ? -18.767 -10.302 -30.188 1.00 13.43 163 GLY A N 1
ATOM 1326 C CA . GLY A 1 165 ? -19.798 -10.326 -29.166 1.00 16.14 163 GLY A CA 1
ATOM 1327 C C . GLY A 1 165 ? -19.680 -11.511 -28.221 1.00 15.87 163 GLY A C 1
ATOM 1328 O O . GLY A 1 165 ? -20.220 -11.482 -27.115 1.00 22.34 163 GLY A O 1
ATOM 1329 N N . LEU A 1 166 ? -18.967 -12.554 -28.645 1.00 15.90 164 LEU A N 1
ATOM 1330 C CA . LEU A 1 166 ? -18.821 -13.748 -27.812 1.00 16.41 164 LEU A CA 1
ATOM 1331 C C . LEU A 1 166 ? -17.759 -13.606 -26.732 1.00 16.76 164 LEU A C 1
ATOM 1332 O O . LEU A 1 166 ? -17.694 -14.431 -25.819 1.00 17.06 164 LEU A O 1
ATOM 1337 N N . PHE A 1 167 ? -16.927 -12.576 -26.840 1.00 13.92 165 PHE A N 1
ATOM 1338 C CA . PHE A 1 167 ? -15.765 -12.464 -25.952 1.00 13.76 165 PHE A CA 1
ATOM 1339 C C . PHE A 1 167 ? -16.139 -12.370 -24.479 1.00 17.36 165 PHE A C 1
ATOM 1340 O O . PHE A 1 167 ? -15.556 -13.068 -23.646 1.00 16.49 165 PHE A O 1
ATOM 1348 N N . SER A 1 168 ? -17.101 -11.510 -24.144 1.00 17.54 166 SER A N 1
ATOM 1349 C CA . SER A 1 168 ? -17.448 -11.327 -22.738 1.00 19.23 166 SER A CA 1
ATOM 1350 C C . SER A 1 168 ? -17.987 -12.608 -22.106 1.00 20.42 166 SER A C 1
ATOM 1351 O O . SER A 1 168 ? -17.678 -12.919 -20.957 1.00 17.01 166 SER A O 1
ATOM 1354 N N . LYS A 1 169 ? -18.801 -13.351 -22.852 1.00 19.44 167 LYS A N 1
ATOM 1355 C CA . LYS A 1 169 ? -19.332 -14.610 -22.334 1.00 19.80 167 LYS A CA 1
ATOM 1356 C C . LYS A 1 169 ? -18.215 -15.639 -22.144 1.00 13.02 167 LYS A C 1
ATOM 1357 O O . LYS A 1 169 ? -18.214 -16.391 -21.175 1.00 17.24 167 LYS A O 1
ATOM 1363 N N . CYS A 1 170 ? -17.281 -15.678 -23.088 1.00 13.76 168 CYS A N 1
ATOM 1364 C CA . CYS A 1 170 ? -16.139 -16.587 -22.958 1.00 12.75 168 CYS A CA 1
ATOM 1365 C C . CYS A 1 170 ? -15.272 -16.220 -21.757 1.00 14.65 168 CYS A C 1
ATOM 1366 O O . CYS A 1 170 ? -14.789 -17.098 -21.040 1.00 13.65 168 CYS A O 1
ATOM 1369 N N . GLN A 1 171 ? -15.058 -14.923 -21.550 1.00 15.08 169 GLN A N 1
ATOM 1370 C CA . GLN A 1 171 ? -14.309 -14.454 -20.382 1.00 16.51 169 GLN A CA 1
ATOM 1371 C C . GLN A 1 171 ? -14.923 -14.967 -19.092 1.00 15.90 169 GLN A C 1
ATOM 1372 O O . GLN A 1 171 ? -14.224 -15.481 -18.218 1.00 17.99 169 GLN A O 1
ATOM 1378 N N . LYS A 1 172 ? -16.239 -14.822 -18.977 1.00 15.39 170 LYS A N 1
ATOM 1379 C CA . LYS A 1 172 ? -16.940 -15.270 -17.783 1.00 19.63 170 LYS A CA 1
ATOM 1380 C C . LYS A 1 172 ? -16.905 -16.796 -17.629 1.00 19.86 170 LYS A C 1
ATOM 1381 O O . LYS A 1 172 ? -16.658 -17.304 -16.538 1.00 20.07 170 LYS A O 1
ATOM 1387 N N . TRP A 1 173 ? -17.125 -17.523 -18.720 1.00 17.27 171 TRP A N 1
ATOM 1388 C CA . TRP A 1 173 ? -17.064 -18.981 -18.672 1.00 14.33 171 TRP A CA 1
ATOM 1389 C C . TRP A 1 173 ? -15.697 -19.451 -18.174 1.00 16.38 171 TRP A C 1
ATOM 1390 O O . TRP A 1 173 ? -15.604 -20.353 -17.342 1.00 17.34 171 TRP A O 1
ATOM 1401 N N . PHE A 1 174 ? -14.637 -18.831 -18.681 1.00 14.33 172 PHE A N 1
ATOM 1402 C CA . PHE A 1 174 ? -13.279 -19.197 -18.275 1.00 12.68 172 PHE A CA 1
ATOM 1403 C C . PHE A 1 174 ? -13.039 -18.837 -16.804 1.00 16.93 172 PHE A C 1
ATOM 1404 O O . PHE A 1 174 ? -12.402 -19.592 -16.080 1.00 16.25 172 PHE A O 1
ATOM 1412 N N . ASP A 1 175 ? -13.558 -17.695 -16.365 1.00 18.85 173 ASP A N 1
ATOM 1413 C CA . ASP A 1 175 ? -13.427 -17.313 -14.959 1.00 23.16 173 ASP A CA 1
ATOM 1414 C C . ASP A 1 175 ? -13.993 -18.398 -14.050 1.00 24.58 173 ASP A C 1
ATOM 1415 O O . ASP A 1 175 ? -13.337 -18.827 -13.095 1.00 29.52 173 ASP A O 1
ATOM 1420 N N . VAL A 1 176 ? -15.210 -18.839 -14.357 1.00 19.62 174 VAL A N 1
ATOM 1421 C CA . VAL A 1 176 ? -15.894 -19.865 -13.571 1.00 22.24 174 VAL A CA 1
ATOM 1422 C C . VAL A 1 176 ? -15.187 -21.210 -13.680 1.00 19.75 174 VAL A C 1
ATOM 1423 O O . VAL A 1 176 ? -14.947 -21.891 -12.679 1.00 20.14 174 VAL A O 1
ATOM 1427 N N . ASN A 1 177 ? -14.847 -21.585 -14.908 1.00 16.87 175 ASN A N 1
ATOM 1428 C CA . ASN A 1 177 ? -14.266 -22.889 -15.169 1.00 17.68 175 ASN A CA 1
ATOM 1429 C C . ASN A 1 177 ? -12.737 -22.827 -15.150 1.00 18.31 175 ASN A C 1
ATOM 1430 O O . ASN A 1 177 ? -12.057 -23.008 -16.178 1.00 17.30 175 ASN A O 1
ATOM 1435 N N . TYR A 1 178 ? -12.206 -22.583 -13.951 1.00 15.69 176 TYR A N 1
ATOM 1436 C CA . TYR A 1 178 ? -10.787 -22.281 -13.769 1.00 25.36 176 TYR A CA 1
ATOM 1437 C C . TYR A 1 178 ? -9.818 -23.415 -14.125 1.00 21.20 176 TYR A C 1
ATOM 1438 O O . TYR A 1 178 ? -8.613 -23.179 -14.247 1.00 24.56 176 TYR A O 1
ATOM 1447 N N . SER A 1 179 ? -10.328 -24.635 -14.284 1.00 16.72 177 SER A N 1
ATOM 1448 C CA . SER A 1 179 ? -9.504 -25.785 -14.653 1.00 18.78 177 SER A CA 1
ATOM 1449 C C . SER A 1 179 ? -9.431 -25.978 -16.168 1.00 17.45 177 SER A C 1
ATOM 1450 O O . SER A 1 179 ? -8.694 -26.841 -16.663 1.00 19.27 177 SER A O 1
ATOM 1453 N N . LYS A 1 180 ? -10.192 -25.165 -16.899 1.00 15.45 178 LYS A N 1
ATOM 1454 C CA . LYS A 1 180 ? -10.344 -25.369 -18.340 1.00 13.27 178 LYS A CA 1
ATOM 1455 C C . LYS A 1 180 ? -9.553 -24.359 -19.157 1.00 13.10 178 LYS A C 1
ATOM 1456 O O . LYS A 1 180 ? -9.480 -23.171 -18.809 1.00 14.93 178 LYS A O 1
ATOM 1462 N N . TRP A 1 181 ? -8.960 -24.842 -20.243 1.00 11.93 179 TRP A N 1
ATOM 1463 C CA . TRP A 1 181 ? -8.204 -23.993 -21.154 1.00 12.09 179 TRP A CA 1
ATOM 1464 C C . TRP A 1 181 ? -8.942 -23.748 -22.477 1.00 13.12 179 TRP A C 1
ATOM 1465 O O . TRP A 1 181 ? -8.545 -22.885 -23.257 1.00 13.51 179 TRP A O 1
ATOM 1476 N N . VAL A 1 182 ? -9.989 -24.528 -22.732 1.00 12.98 180 VAL A N 1
ATOM 1477 C CA . VAL A 1 182 ? -10.684 -24.493 -24.014 1.00 12.49 180 VAL A CA 1
ATOM 1478 C C . VAL A 1 182 ? -12.186 -24.592 -23.777 1.00 13.50 180 VAL A C 1
ATOM 1479 O O . VAL A 1 182 ? -12.632 -25.298 -22.869 1.00 14.22 180 VAL A O 1
ATOM 1483 N N . CYS A 1 183 ? -12.963 -23.862 -24.566 1.00 11.34 181 CYS A N 1
ATOM 1484 C CA . CYS A 1 183 ? -14.378 -24.146 -24.655 1.00 10.74 181 CYS A CA 1
ATOM 1485 C C . CYS A 1 183 ? -14.797 -24.053 -26.116 1.00 10.27 181 CYS A C 1
ATOM 1486 O O . CYS A 1 183 ? -14.017 -23.629 -26.979 1.00 11.48 181 CYS A O 1
ATOM 1489 N N . ILE A 1 184 ? -16.017 -24.483 -26.390 1.00 10.05 182 ILE A N 1
ATOM 1490 C CA . ILE A 1 184 ? -16.562 -24.456 -27.745 1.00 9.75 182 ILE A CA 1
ATOM 1491 C C . ILE A 1 184 ? -18.005 -23.985 -27.719 1.00 9.14 182 ILE A C 1
ATOM 1492 O O . ILE A 1 184 ? -18.610 -23.860 -26.657 1.00 11.49 182 ILE A O 1
ATOM 1497 N N . LEU A 1 185 ? -18.556 -23.701 -28.889 1.00 11.73 183 LEU A N 1
ATOM 1498 C CA . LEU A 1 185 ? -19.993 -23.518 -29.013 1.00 9.24 183 LEU A CA 1
ATOM 1499 C C . LEU A 1 185 ? -20.646 -24.845 -29.372 1.00 11.91 183 LEU A C 1
ATOM 1500 O O . LEU A 1 185 ? -20.105 -25.618 -30.174 1.00 11.85 183 LEU A O 1
ATOM 1505 N N . ASP A 1 186 ? -21.800 -25.122 -28.774 1.00 12.86 184 ASP A N 1
ATOM 1506 C CA . ASP A 1 186 ? -22.583 -26.264 -29.232 1.00 13.48 184 ASP A CA 1
ATOM 1507 C C . ASP A 1 186 ? -23.456 -25.837 -30.407 1.00 13.55 184 ASP A C 1
ATOM 1508 O O . ASP A 1 186 ? -23.334 -24.708 -30.901 1.00 12.26 184 ASP A O 1
ATOM 1513 N N . ALA A 1 187 ? -24.297 -26.748 -30.875 1.00 14.16 185 ALA A N 1
ATOM 1514 C CA . ALA A 1 187 ? -25.067 -26.522 -32.098 1.00 16.09 185 ALA A CA 1
ATOM 1515 C C . ALA A 1 187 ? -26.012 -25.326 -32.010 1.00 14.60 185 ALA A C 1
ATOM 1516 O O . ALA A 1 187 ? -26.426 -24.785 -33.036 1.00 15.99 185 ALA A O 1
ATOM 1518 N N . ASP A 1 188 ? -26.361 -24.921 -30.795 1.00 15.09 186 ASP A N 1
ATOM 1519 C CA . ASP A 1 188 ? -27.276 -23.796 -30.633 1.00 13.60 186 ASP A CA 1
ATOM 1520 C C . ASP A 1 188 ? -26.581 -22.583 -30.008 1.00 13.71 186 ASP A C 1
ATOM 1521 O O . ASP A 1 188 ? -27.240 -21.714 -29.425 1.00 16.89 186 ASP A O 1
ATOM 1526 N N . ASP A 1 189 ? -25.256 -22.547 -30.133 1.00 12.47 187 ASP A N 1
ATOM 1527 C CA . ASP A 1 189 ? -24.424 -21.407 -29.703 1.00 16.00 187 ASP A CA 1
ATOM 1528 C C . ASP A 1 189 ? -24.293 -21.230 -28.184 1.00 16.43 187 ASP A C 1
ATOM 1529 O O . ASP A 1 189 ? -23.918 -20.159 -27.712 1.00 20.69 187 ASP A O 1
ATOM 1534 N N . GLU A 1 190 ? -24.569 -22.283 -27.431 1.00 13.65 188 GLU A N 1
ATOM 1535 C CA . GLU A 1 190 ? -24.259 -22.294 -26.002 1.00 14.87 188 GLU A CA 1
ATOM 1536 C C . GLU A 1 190 ? -22.765 -22.585 -25.803 1.00 15.90 188 GLU A C 1
ATOM 1537 O O . GLU A 1 190 ? -22.199 -23.418 -26.520 1.00 14.20 188 GLU A O 1
ATOM 1543 N N . ILE A 1 191 ? -22.122 -21.913 -24.845 1.00 14.96 189 ILE A N 1
ATOM 1544 C CA . ILE A 1 191 ? -20.718 -22.208 -24.536 1.00 14.06 189 ILE A CA 1
ATOM 1545 C C . ILE A 1 191 ? -20.640 -23.429 -23.632 1.00 13.08 189 ILE A C 1
ATOM 1546 O O . ILE A 1 191 ? -21.248 -23.466 -22.557 1.00 16.67 189 ILE A O 1
ATOM 1551 N N . VAL A 1 192 ? -19.911 -24.440 -24.094 1.00 13.60 190 VAL A N 1
ATOM 1552 C CA . VAL A 1 192 ? -19.810 -25.706 -23.389 1.00 13.03 190 VAL A CA 1
ATOM 1553 C C . VAL A 1 192 ? -18.367 -26.204 -23.389 1.00 11.43 190 VAL A C 1
ATOM 1554 O O . VAL A 1 192 ? -17.517 -25.688 -24.102 1.00 11.10 190 VAL A O 1
ATOM 1558 N N . ASN A 1 193 ? -18.103 -27.218 -22.577 1.00 12.82 191 ASN A N 1
ATOM 1559 C CA . ASN A 1 193 ? -16.787 -27.840 -22.569 1.00 10.69 191 ASN A CA 1
ATOM 1560 C C . ASN A 1 193 ? -16.455 -28.436 -23.931 1.00 12.38 191 ASN A C 1
ATOM 1561 O O . ASN A 1 193 ? -17.341 -28.840 -24.684 1.00 12.74 191 ASN A O 1
ATOM 1566 N N . TYR A 1 194 ? -15.168 -28.486 -24.248 1.00 11.13 192 TYR A N 1
ATOM 1567 C CA . TYR A 1 194 ? -14.744 -29.140 -25.472 1.00 11.28 192 TYR A CA 1
ATOM 1568 C C . TYR A 1 194 ? -15.246 -30.582 -25.526 1.00 10.68 192 TYR A C 1
ATOM 1569 O O . TYR A 1 194 ? -15.141 -31.330 -24.551 1.00 13.57 192 TYR A O 1
ATOM 1578 N N . ASP A 1 195 ? -15.784 -30.968 -26.676 1.00 10.57 193 ASP A N 1
ATOM 1579 C CA . ASP A 1 195 ? -16.214 -32.335 -26.917 1.00 12.04 193 ASP A CA 1
ATOM 1580 C C . ASP A 1 195 ? -15.893 -32.569 -28.380 1.00 14.43 193 ASP A C 1
ATOM 1581 O O . ASP A 1 195 ? -16.349 -31.813 -29.238 1.00 13.90 193 ASP A O 1
ATOM 1586 N N . LYS A 1 196 ? -15.061 -33.571 -28.671 1.00 14.25 194 LYS A N 1
ATOM 1587 C CA . LYS A 1 196 ? -14.606 -33.749 -30.046 1.00 15.30 194 LYS A CA 1
ATOM 1588 C C . LYS A 1 196 ? -15.737 -34.044 -31.043 1.00 15.20 194 LYS A C 1
ATOM 1589 O O . LYS A 1 196 ? -15.636 -33.704 -32.221 1.00 18.24 194 LYS A O 1
ATOM 1595 N N . CYS A 1 197 ? -16.835 -34.637 -30.579 1.00 11.11 195 CYS A N 1
ATOM 1596 C CA . CYS A 1 197 ? -17.965 -34.903 -31.473 1.00 10.60 195 CYS A CA 1
ATOM 1597 C C . CYS A 1 197 ? -18.830 -33.679 -31.737 1.00 12.50 195 CYS A C 1
ATOM 1598 O O . CYS A 1 197 ? -19.516 -33.614 -32.752 1.00 21.80 195 CYS A O 1
ATOM 1601 N N . ILE A 1 198 ? -18.816 -32.715 -30.827 1.00 11.58 196 ILE A N 1
ATOM 1602 C CA . ILE A 1 198 ? -19.560 -31.481 -31.070 1.00 11.07 196 ILE A CA 1
ATOM 1603 C C . ILE A 1 198 ? -18.764 -30.546 -31.977 1.00 10.75 196 ILE A C 1
ATOM 1604 O O . ILE A 1 198 ? -19.319 -29.996 -32.936 1.00 13.86 196 ILE A O 1
ATOM 1609 N N . ILE A 1 199 ? -17.484 -30.357 -31.664 1.00 10.61 197 ILE A N 1
ATOM 1610 C CA . ILE A 1 199 ? -16.660 -29.393 -32.395 1.00 11.22 197 ILE A CA 1
ATOM 1611 C C . ILE A 1 199 ? -16.566 -29.760 -33.879 1.00 13.64 197 ILE A C 1
ATOM 1612 O O . ILE A 1 199 ? -16.499 -28.878 -34.733 1.00 12.65 197 ILE A O 1
ATOM 1617 N N . ARG A 1 200 ? -16.584 -31.052 -34.190 1.00 13.60 198 ARG A N 1
ATOM 1618 C CA . ARG A 1 200 ? -16.509 -31.453 -35.597 1.00 14.55 198 ARG A CA 1
ATOM 1619 C C . ARG A 1 200 ? -17.660 -30.858 -36.404 1.00 14.16 198 ARG A C 1
ATOM 1620 O O . ARG A 1 200 ? -17.522 -30.607 -37.603 1.00 18.05 198 ARG A O 1
ATOM 1628 N N . LYS A 1 201 ? -18.805 -30.631 -35.754 1.00 14.25 199 LYS A N 1
ATOM 1629 C CA . LYS A 1 201 ? -19.946 -30.024 -36.419 1.00 16.98 199 LYS A CA 1
ATOM 1630 C C . LYS A 1 201 ? -19.966 -28.502 -36.276 1.00 16.03 199 LYS A C 1
ATOM 1631 O O . LYS A 1 201 ? -20.241 -27.779 -37.240 1.00 17.98 199 LYS A O 1
ATOM 1637 N N . THR A 1 202 ? -19.675 -28.006 -35.075 1.00 11.99 200 THR A N 1
ATOM 1638 C CA . THR A 1 202 ? -19.867 -26.582 -34.816 1.00 11.24 200 THR A CA 1
ATOM 1639 C C . THR A 1 202 ? -18.677 -25.721 -35.236 1.00 10.18 200 THR A C 1
ATOM 1640 O O . THR A 1 202 ? -18.855 -24.553 -35.599 1.00 13.46 200 THR A O 1
ATOM 1644 N N . LYS A 1 203 ? -17.477 -26.288 -35.150 1.00 12.91 201 LYS A N 1
ATOM 1645 C CA . LYS A 1 203 ? -16.274 -25.637 -35.657 1.00 13.03 201 LYS A CA 1
ATOM 1646 C C . LYS A 1 203 ? -15.995 -24.257 -35.068 1.00 11.79 201 LYS A C 1
ATOM 1647 O O . LYS A 1 203 ? -15.473 -23.380 -35.762 1.00 13.92 201 LYS A O 1
ATOM 1653 N N . VAL A 1 204 ? -16.346 -24.045 -33.805 1.00 12.13 202 VAL A N 1
ATOM 1654 C CA . VAL A 1 204 ? -15.939 -22.816 -33.134 1.00 10.54 202 VAL A CA 1
ATOM 1655 C C . VAL A 1 204 ? -15.246 -23.168 -31.826 1.00 15.83 202 VAL A C 1
ATOM 1656 O O . VAL A 1 204 ? -15.873 -23.761 -30.951 1.00 15.86 202 VAL A O 1
ATOM 1660 N N . LEU A 1 205 ? -13.967 -22.801 -31.705 1.00 13.56 203 LEU A N 1
ATOM 1661 C CA . LEU A 1 205 ? -13.133 -23.125 -30.543 1.00 14.03 203 LEU A CA 1
ATOM 1662 C C . LEU A 1 205 ? -12.624 -21.833 -29.909 1.00 12.15 203 LEU A C 1
ATOM 1663 O O . LEU A 1 205 ? -12.149 -20.944 -30.618 1.00 13.81 203 LEU A O 1
ATOM 1668 N N . ALA A 1 206 ? -12.707 -21.726 -28.580 1.00 11.31 204 ALA A N 1
ATOM 1669 C CA . ALA A 1 206 ? -12.129 -20.579 -27.868 1.00 8.49 204 ALA A CA 1
ATOM 1670 C C . ALA A 1 206 ? -11.060 -21.061 -26.908 1.00 10.22 204 ALA A C 1
ATOM 1671 O O . ALA A 1 206 ? -11.242 -22.073 -26.221 1.00 11.98 204 ALA A O 1
ATOM 1673 N N . ILE A 1 207 ? -9.959 -20.317 -26.839 1.00 11.17 205 ILE A N 1
ATOM 1674 C CA . ILE A 1 207 ? -8.824 -20.705 -26.011 1.00 10.97 205 ILE A CA 1
ATOM 1675 C C . ILE A 1 207 ? -8.496 -19.622 -25.004 1.00 9.08 205 ILE A C 1
ATOM 1676 O O . ILE A 1 207 ? -8.542 -18.438 -25.320 1.00 11.08 205 ILE A O 1
ATOM 1681 N N . ARG A 1 208 ? -8.179 -20.043 -23.779 1.00 9.92 206 ARG A N 1
ATOM 1682 C CA . ARG A 1 208 ? -7.752 -19.137 -22.724 1.00 11.99 206 ARG A CA 1
ATOM 1683 C C . ARG A 1 208 ? -6.300 -18.766 -22.987 1.00 11.36 206 ARG A C 1
ATOM 1684 O O . ARG A 1 208 ? -5.410 -19.605 -22.823 1.00 13.15 206 ARG A O 1
ATOM 1692 N N . ASP A 1 209 ? -6.067 -17.529 -23.424 1.00 11.11 207 ASP A N 1
ATOM 1693 C CA . ASP A 1 209 ? -4.743 -17.123 -23.899 1.00 11.09 207 ASP A CA 1
ATOM 1694 C C . ASP A 1 209 ? -3.902 -16.570 -22.761 1.00 14.12 207 ASP A C 1
ATOM 1695 O O . ASP A 1 209 ? -4.425 -15.942 -21.828 1.00 17.44 207 ASP A O 1
ATOM 1700 N N . THR A 1 210 ? -2.589 -16.784 -22.847 1.00 14.95 208 THR A N 1
ATOM 1701 C CA . THR A 1 210 ? -1.666 -16.296 -21.815 1.00 12.79 208 THR A CA 1
ATOM 1702 C C . THR A 1 210 ? -0.735 -15.196 -22.331 1.00 16.30 208 THR A C 1
ATOM 1703 O O . THR A 1 210 ? 0.082 -14.670 -21.585 1.00 17.29 208 THR A O 1
ATOM 1707 N N . SER A 1 211 ? -0.864 -14.857 -23.607 1.00 13.56 209 SER A N 1
ATOM 1708 C CA . SER A 1 211 ? -0.079 -13.785 -24.207 1.00 16.26 209 SER A CA 1
ATOM 1709 C C . SER A 1 211 ? -0.827 -12.458 -24.128 1.00 15.17 209 SER A C 1
ATOM 1710 O O . SER A 1 211 ? -2.064 -12.439 -24.109 1.00 15.85 209 SER A O 1
ATOM 1713 N N . THR A 1 212 ? -0.084 -11.353 -24.072 1.00 14.37 210 THR A N 1
ATOM 1714 C CA . THR A 1 212 ? -0.701 -10.036 -24.240 1.00 15.19 210 THR A CA 1
ATOM 1715 C C . THR A 1 212 ? -0.232 -9.330 -25.514 1.00 17.71 210 THR A C 1
ATOM 1716 O O . THR A 1 212 ? -0.582 -8.173 -25.753 1.00 22.24 210 THR A O 1
ATOM 1720 N N . MET A 1 213 ? 0.543 -10.023 -26.340 1.00 16.60 211 MET A N 1
ATOM 1721 C CA . MET A 1 213 ? 1.022 -9.421 -27.582 1.00 18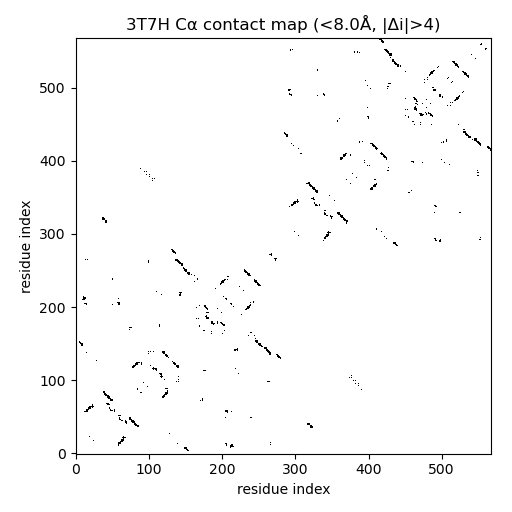.17 211 MET A CA 1
ATOM 1722 C C . MET A 1 213 ? -0.102 -9.276 -28.604 1.00 18.93 211 MET A C 1
ATOM 1723 O O . MET A 1 213 ? -0.849 -10.208 -28.859 1.00 15.31 211 MET A O 1
ATOM 1728 N N . GLU A 1 214 ? -0.229 -8.085 -29.176 1.00 21.48 212 GLU A N 1
ATOM 1729 C CA . GLU A 1 214 ? -1.300 -7.814 -30.129 1.00 21.22 212 GLU A CA 1
ATOM 1730 C C . GLU A 1 214 ? -1.317 -8.832 -31.266 1.00 16.85 212 GLU A C 1
ATOM 1731 O O . GLU A 1 214 ? -0.305 -9.038 -31.944 1.00 17.86 212 GLU A O 1
ATOM 1733 N N . ASN A 1 215 ? -2.465 -9.485 -31.453 1.00 17.87 213 ASN A N 1
ATOM 1734 C CA . ASN A 1 215 ? -2.663 -10.414 -32.567 1.00 19.66 213 ASN A CA 1
ATOM 1735 C C . ASN A 1 215 ? -1.760 -11.642 -32.587 1.00 16.34 213 ASN A C 1
ATOM 1736 O O . ASN A 1 215 ? -1.685 -12.328 -33.603 1.00 16.46 213 ASN A O 1
ATOM 1741 N N . VAL A 1 216 ? -1.083 -11.912 -31.470 1.00 13.97 214 VAL A N 1
ATOM 1742 C CA . VAL A 1 216 ? -0.130 -13.013 -31.376 1.00 14.04 214 VAL A CA 1
ATOM 1743 C C . VAL A 1 216 ? -0.429 -13.824 -30.127 1.00 11.60 214 VAL A C 1
ATOM 1744 O O . VAL A 1 216 ? -0.088 -13.420 -29.003 1.00 12.88 214 VAL A O 1
ATOM 1748 N N . PRO A 1 217 ? -1.107 -14.962 -30.305 1.00 12.37 215 PRO A N 1
ATOM 1749 C CA . PRO A 1 217 ? -1.471 -15.780 -29.149 1.00 12.88 215 PRO A CA 1
ATOM 1750 C C . PRO A 1 217 ? -0.293 -16.546 -28.568 1.00 11.86 215 PRO A C 1
ATOM 1751 O O . PRO A 1 217 ? 0.775 -16.672 -29.181 1.00 11.90 215 PRO A O 1
ATOM 1755 N N . SER A 1 218 ? -0.509 -17.071 -27.370 1.00 10.03 216 SER A N 1
ATOM 1756 C CA . SER A 1 218 ? 0.457 -17.934 -26.727 1.00 8.63 216 SER A CA 1
ATOM 1757 C C . SER A 1 218 ? 0.794 -19.147 -27.592 1.00 10.17 216 SER A C 1
ATOM 1758 O O . SER A 1 218 ? -0.064 -19.707 -28.294 1.00 11.43 216 SER A O 1
ATOM 1761 N N . ALA A 1 219 ? 2.042 -19.587 -27.507 1.00 10.11 217 ALA A N 1
ATOM 1762 C CA . ALA A 1 219 ? 2.458 -20.803 -28.188 1.00 10.28 217 ALA A CA 1
ATOM 1763 C C . ALA A 1 219 ? 1.711 -22.046 -27.702 1.00 9.55 217 ALA A C 1
ATOM 1764 O O . ALA A 1 219 ? 1.693 -23.062 -28.395 1.00 13.06 217 ALA A O 1
ATOM 1766 N N . LEU A 1 220 ? 1.098 -21.982 -26.517 1.00 13.00 218 LEU A N 1
ATOM 1767 C CA . LEU A 1 220 ? 0.267 -23.095 -26.051 1.00 13.20 218 LEU A CA 1
ATOM 1768 C C . LEU A 1 220 ? -0.846 -23.398 -27.056 1.00 9.41 218 LEU A C 1
ATOM 1769 O O . LEU A 1 220 ? -1.376 -24.506 -27.078 1.00 9.80 218 LEU A O 1
ATOM 1774 N N . THR A 1 221 ? -1.209 -22.397 -27.861 1.00 9.50 219 THR A N 1
ATOM 1775 C CA . THR A 1 221 ? -2.231 -22.562 -28.888 1.00 9.26 219 THR A CA 1
ATOM 1776 C C . THR A 1 221 ? -1.884 -23.748 -29.774 1.00 12.39 219 THR A C 1
ATOM 1777 O O . THR A 1 221 ? -2.778 -24.491 -30.193 1.00 11.60 219 THR A O 1
ATOM 1781 N N . LYS A 1 222 ? -0.592 -23.934 -30.037 1.00 10.67 220 LYS A N 1
ATOM 1782 C CA . LYS A 1 222 ? -0.133 -25.074 -30.820 1.00 11.68 220 LYS A CA 1
ATOM 1783 C C . LYS A 1 222 ? -0.611 -26.414 -30.245 1.00 9.23 220 LYS A C 1
ATOM 1784 O O . LYS A 1 222 ? -1.003 -27.314 -31.000 1.00 9.81 220 LYS A O 1
ATOM 1790 N N . ASN A 1 223 ? -0.527 -26.553 -28.924 1.00 9.40 221 ASN A N 1
ATOM 1791 C CA . ASN A 1 223 ? -0.924 -27.797 -28.257 1.00 9.86 221 ASN A CA 1
ATOM 1792 C C . ASN A 1 223 ? -2.392 -28.091 -28.547 1.00 10.57 221 ASN A C 1
ATOM 1793 O O . ASN A 1 223 ? -2.766 -29.191 -28.958 1.00 9.33 221 ASN A O 1
ATOM 1798 N N . PHE A 1 224 ? -3.224 -27.071 -28.360 1.00 9.78 222 PHE A N 1
ATOM 1799 C CA . PHE A 1 224 ? -4.656 -27.259 -28.504 1.00 10.24 222 PHE A CA 1
ATOM 1800 C C . PHE A 1 224 ? -5.007 -27.574 -29.947 1.00 9.57 222 PHE A C 1
ATOM 1801 O O . PHE A 1 224 ? -5.851 -28.430 -30.203 1.00 10.39 222 PHE A O 1
ATOM 1809 N N . LEU A 1 225 ? -4.346 -26.904 -30.889 1.00 9.51 223 LEU A N 1
ATOM 1810 C CA . LEU A 1 225 ? -4.608 -27.138 -32.308 1.00 10.78 223 LEU A CA 1
ATOM 1811 C C . LEU A 1 225 ? -4.122 -28.516 -32.746 1.00 10.14 223 LEU A C 1
ATOM 1812 O O . LEU A 1 225 ? -4.716 -29.142 -33.625 1.00 10.80 223 LEU A O 1
ATOM 1817 N N . SER A 1 226 ? -3.055 -29.003 -32.122 1.00 9.55 224 SER A N 1
ATOM 1818 C CA . SER A 1 226 ? -2.583 -30.345 -32.423 1.00 10.58 224 SER A CA 1
ATOM 1819 C C . SER A 1 226 ? -3.596 -31.375 -31.964 1.00 10.24 224 SER A C 1
ATOM 1820 O O . SER A 1 226 ? -3.849 -32.340 -32.668 1.00 11.47 224 SER A O 1
ATOM 1823 N N . VAL A 1 227 ? -4.170 -31.164 -30.778 1.00 11.14 225 VAL A N 1
ATOM 1824 C CA . VAL A 1 227 ? -5.190 -32.084 -30.279 1.00 10.28 225 VAL A CA 1
ATOM 1825 C C . VAL A 1 227 ? -6.430 -32.022 -31.170 1.00 10.26 225 VAL A C 1
ATOM 1826 O O . VAL A 1 227 ? -6.982 -33.059 -31.551 1.00 10.15 225 VAL A O 1
ATOM 1830 N N . LEU A 1 228 ? -6.846 -30.807 -31.524 1.00 8.65 226 LEU A N 1
ATOM 1831 C CA . LEU A 1 228 ? -7.976 -30.627 -32.430 1.00 9.59 226 LEU A CA 1
ATOM 1832 C C . LEU A 1 228 ? -7.791 -31.402 -33.739 1.00 12.14 226 LEU A C 1
ATOM 1833 O O . LEU A 1 228 ? -8.706 -32.072 -34.202 1.00 10.66 226 LEU A O 1
ATOM 1838 N N . GLN A 1 229 ? -6.609 -31.318 -34.335 1.00 10.39 227 GLN A N 1
ATOM 1839 C CA . GLN A 1 229 ? -6.387 -32.031 -35.592 1.00 9.37 227 GLN A CA 1
ATOM 1840 C C . GLN A 1 229 ? -6.472 -33.533 -35.427 1.00 11.39 227 GLN A C 1
ATOM 1841 O O . GLN A 1 229 ? -6.960 -34.235 -36.311 1.00 13.08 227 GLN A O 1
ATOM 1847 N N . TYR A 1 230 ? -5.972 -34.037 -34.305 1.00 9.47 228 TYR A N 1
ATOM 1848 C CA . TYR A 1 230 ? -6.037 -35.465 -34.041 1.00 10.01 228 TYR A CA 1
ATOM 1849 C C . TYR A 1 230 ? -7.493 -35.888 -33.883 1.00 8.88 228 TYR A C 1
ATOM 1850 O O . TYR A 1 230 ? -7.919 -36.924 -34.398 1.00 12.95 228 TYR A O 1
ATOM 1859 N N . ASP A 1 231 ? -8.271 -35.058 -33.206 1.00 9.80 229 ASP A N 1
ATOM 1860 C CA . ASP A 1 231 ? -9.657 -35.396 -32.909 1.00 11.40 229 ASP A CA 1
ATOM 1861 C C . ASP A 1 231 ? -10.540 -35.303 -34.156 1.00 14.45 229 ASP A C 1
ATOM 1862 O O . ASP A 1 231 ? -11.502 -36.069 -34.317 1.00 16.74 229 ASP A O 1
ATOM 1867 N N . VAL A 1 232 ? -10.234 -34.337 -35.017 1.00 11.15 230 VAL A N 1
ATOM 1868 C CA . VAL A 1 232 ? -11.045 -34.060 -36.210 1.00 13.62 230 VAL A CA 1
ATOM 1869 C C . VAL A 1 232 ? -10.124 -33.892 -37.427 1.00 13.26 230 VAL A C 1
ATOM 1870 O O . VAL A 1 232 ? -9.872 -32.775 -37.878 1.00 14.11 230 VAL A O 1
ATOM 1874 N N . PRO A 1 233 ? -9.607 -35.014 -37.952 1.00 16.10 231 PRO A N 1
ATOM 1875 C CA . PRO A 1 233 ? -8.572 -35.015 -38.996 1.00 18.65 231 PRO A CA 1
ATOM 1876 C C . PRO A 1 233 ? -9.013 -34.366 -40.302 1.00 19.27 231 PRO A C 1
ATOM 1877 O O . PRO A 1 233 ? -8.138 -33.927 -41.055 1.00 26.99 231 PRO A O 1
ATOM 1881 N N . ASP A 1 234 ? -10.311 -34.317 -40.578 1.00 19.06 232 ASP A N 1
ATOM 1882 C CA . ASP A 1 234 ? -10.769 -33.745 -41.842 1.00 20.30 232 ASP A CA 1
ATOM 1883 C C . ASP A 1 234 ? -11.166 -32.276 -41.693 1.00 20.70 232 ASP A C 1
ATOM 1884 O O . ASP A 1 234 ? -11.669 -31.658 -42.636 1.00 24.00 232 ASP A O 1
ATOM 1889 N N . LEU A 1 235 ? -10.927 -31.703 -40.514 1.00 19.47 233 LEU A N 1
ATOM 1890 C CA . LEU A 1 235 ? -11.225 -30.291 -40.319 1.00 18.51 233 LEU A CA 1
ATOM 1891 C C . LEU A 1 235 ? -10.233 -29.422 -41.079 1.00 17.45 233 LEU A C 1
ATOM 1892 O O . LEU A 1 235 ? -9.013 -29.562 -40.928 1.00 19.15 233 LEU A O 1
ATOM 1897 N N . ILE A 1 236 ? -10.755 -28.533 -41.917 1.00 14.97 234 ILE A N 1
ATOM 1898 C CA . ILE A 1 236 ? -9.915 -27.550 -42.605 1.00 14.96 234 ILE A CA 1
ATOM 1899 C C . ILE A 1 236 ? -10.210 -26.143 -42.087 1.00 12.47 234 ILE A C 1
ATOM 1900 O O . ILE A 1 236 ? -9.323 -25.462 -41.563 1.00 12.28 234 ILE A O 1
ATOM 1905 N N . ASP A 1 237 ? -11.464 -25.707 -42.214 1.00 12.30 235 ASP A N 1
ATOM 1906 C CA . ASP A 1 237 ? -11.842 -24.352 -41.818 1.00 12.14 235 ASP A CA 1
ATOM 1907 C C . ASP A 1 237 ? -12.618 -24.363 -40.506 1.00 10.35 235 ASP A C 1
ATOM 1908 O O . ASP A 1 237 ? -13.508 -25.203 -40.307 1.00 13.05 235 ASP A O 1
ATOM 1913 N N . PHE A 1 238 ? -12.314 -23.409 -39.640 1.00 11.36 236 PHE A N 1
ATOM 1914 C CA . PHE A 1 238 ? -13.034 -23.276 -38.373 1.00 9.95 236 PHE A CA 1
ATOM 1915 C C . PHE A 1 238 ? -12.836 -21.868 -37.833 1.00 12.80 236 PHE A C 1
ATOM 1916 O O . PHE A 1 238 ? -12.102 -21.074 -38.423 1.00 13.19 236 PHE A O 1
ATOM 1924 N N . LYS A 1 239 ? -13.529 -21.541 -36.745 1.00 8.93 237 LYS A N 1
ATOM 1925 C CA . LYS A 1 239 ? -13.349 -20.249 -36.093 1.00 9.28 237 LYS A CA 1
ATOM 1926 C C . LYS A 1 239 ? -12.596 -20.441 -34.788 1.00 10.77 237 LYS A C 1
ATOM 1927 O O . LYS A 1 239 ? -12.887 -21.369 -34.022 1.00 11.22 237 LYS A O 1
ATOM 1933 N N . LEU A 1 240 ? -11.623 -19.564 -34.553 1.00 10.62 238 LEU A N 1
ATOM 1934 C CA . LEU A 1 240 ? -10.778 -19.641 -33.369 1.00 10.94 238 LEU A CA 1
ATOM 1935 C C . LEU A 1 240 ? -10.847 -18.320 -32.606 1.00 11.10 238 LEU A C 1
ATOM 1936 O O . LEU A 1 240 ? -10.542 -17.258 -33.157 1.00 11.96 238 LEU A O 1
ATOM 1941 N N . LEU A 1 241 ? -11.277 -18.385 -31.346 1.00 9.80 239 LEU A N 1
ATOM 1942 C CA . LEU A 1 241 ? -11.342 -17.201 -30.492 1.00 9.49 239 LEU A CA 1
ATOM 1943 C C . LEU A 1 241 ? -10.188 -17.220 -29.499 1.00 11.82 239 LEU A C 1
ATOM 1944 O O . LEU A 1 241 ? -10.008 -18.191 -28.764 1.00 13.15 239 LEU A O 1
ATOM 1949 N N . ILE A 1 242 ? -9.406 -16.146 -29.491 1.00 9.73 240 ILE A N 1
ATOM 1950 C CA . ILE A 1 242 ? -8.293 -16.007 -28.565 1.00 8.34 240 ILE A CA 1
ATOM 1951 C C . ILE A 1 242 ? -8.785 -15.108 -27.432 1.00 10.07 240 ILE A C 1
ATOM 1952 O O . ILE A 1 242 ? -8.981 -13.901 -27.615 1.00 11.80 240 ILE A O 1
ATOM 1957 N N . ILE A 1 243 ? -9.017 -15.707 -26.264 1.00 10.44 241 ILE A N 1
ATOM 1958 C CA . ILE A 1 243 ? -9.705 -14.991 -25.185 1.00 12.86 241 ILE A CA 1
ATOM 1959 C C . ILE A 1 243 ? -8.736 -14.503 -24.130 1.00 12.56 241 ILE A C 1
ATOM 1960 O O . ILE A 1 243 ? -7.953 -15.290 -23.583 1.00 13.34 241 ILE A O 1
ATOM 1965 N N . ARG A 1 244 ? -8.792 -13.205 -23.857 1.00 13.67 242 ARG A N 1
ATOM 1966 C CA . ARG A 1 244 ? -7.934 -12.575 -22.864 1.00 15.40 242 ARG A CA 1
ATOM 1967 C C . ARG A 1 244 ? -8.807 -11.855 -21.851 1.00 18.40 242 ARG A C 1
ATOM 1968 O O . ARG A 1 244 ? -9.932 -11.470 -22.166 1.00 20.08 242 ARG A O 1
ATOM 1976 N N . GLN A 1 245 ? -8.306 -11.699 -20.627 1.00 20.82 243 GLN A N 1
ATOM 1977 C CA . GLN A 1 245 ? -9.097 -11.058 -19.576 1.00 23.25 243 GLN A CA 1
ATOM 1978 C C . GLN A 1 245 ? -8.950 -9.539 -19.597 1.00 34.73 243 GLN A C 1
ATOM 1979 O O . GLN A 1 245 ? -9.551 -8.829 -18.792 1.00 46.39 243 GLN A O 1
ATOM 1985 N N . ASN A 1 246 ? -8.152 -9.056 -20.538 1.00 28.24 244 ASN A N 1
ATOM 1986 C CA . ASN A 1 246 ? -8.061 -7.634 -20.842 1.00 32.96 244 ASN A CA 1
ATOM 1987 C C . ASN A 1 246 ? -8.940 -7.315 -22.049 1.00 28.09 244 ASN A C 1
ATOM 1988 O O . ASN A 1 246 ? -9.845 -8.079 -22.375 1.00 28.42 244 ASN A O 1
ATOM 1993 N N . GLU A 1 247 ? -8.668 -6.198 -22.720 1.00 28.71 245 GLU A N 1
ATOM 1994 C CA . GLU A 1 247 ? -9.495 -5.749 -23.841 1.00 29.47 245 GLU A CA 1
ATOM 1995 C C . GLU A 1 247 ? -9.083 -6.365 -25.180 1.00 30.54 245 GLU A C 1
ATOM 1996 O O . GLU A 1 247 ? -9.678 -6.064 -26.224 1.00 33.17 245 GLU A O 1
ATOM 1998 N N . GLY A 1 248 ? -8.086 -7.242 -25.133 1.00 23.01 246 GLY A N 1
ATOM 1999 C CA . GLY A 1 248 ? -7.355 -7.658 -26.313 1.00 20.70 246 GLY A CA 1
ATOM 2000 C C . GLY A 1 248 ? -7.705 -9.005 -26.914 1.00 16.59 246 GLY A C 1
ATOM 2001 O O . GLY A 1 248 ? -6.925 -9.545 -27.687 1.00 17.18 246 GLY A O 1
ATOM 2002 N N . SER A 1 249 ? -8.872 -9.549 -26.581 1.00 16.71 247 SER A N 1
ATOM 2003 C CA . SER A 1 249 ? -9.318 -10.775 -27.241 1.00 12.40 247 SER A CA 1
ATOM 2004 C C . SER A 1 249 ? -9.486 -10.504 -28.731 1.00 18.10 247 SER A C 1
ATOM 2005 O O . SER A 1 249 ? -9.761 -9.372 -29.141 1.00 16.85 247 SER A O 1
ATOM 2008 N N . PHE A 1 250 ? -9.343 -11.548 -29.534 1.00 13.18 248 PHE A N 1
ATOM 2009 C CA . PHE A 1 250 ? -9.587 -11.430 -30.967 1.00 10.83 248 PHE A CA 1
ATOM 2010 C C . PHE A 1 250 ? -10.061 -12.745 -31.552 1.00 12.40 248 PHE A C 1
ATOM 2011 O O . PHE A 1 250 ? -9.825 -13.812 -30.975 1.00 12.56 248 PHE A O 1
ATOM 2019 N N . ALA A 1 251 ? -10.748 -12.656 -32.691 1.00 11.34 249 ALA A N 1
ATOM 2020 C CA . ALA A 1 251 ? -11.361 -13.813 -33.318 1.00 10.03 249 ALA A CA 1
ATOM 2021 C C . ALA A 1 251 ? -10.781 -14.003 -34.701 1.00 12.97 249 ALA A C 1
ATOM 2022 O O . ALA A 1 251 ? -10.516 -13.034 -35.419 1.00 11.65 249 ALA A O 1
ATOM 2024 N N . LEU A 1 252 ? -10.588 -15.261 -35.066 1.00 13.36 250 LEU A N 1
ATOM 2025 C CA . LEU A 1 252 ? -9.900 -15.612 -36.291 1.00 13.61 250 LEU A CA 1
ATOM 2026 C C . LEU A 1 252 ? -10.707 -16.593 -37.121 1.00 13.43 250 LEU A C 1
ATOM 2027 O O . LEU A 1 252 ? -11.255 -17.572 -36.619 1.00 13.79 250 LEU A O 1
ATOM 2032 N N . ASN A 1 253 ? -10.781 -16.300 -38.405 1.00 11.91 251 ASN A N 1
ATOM 2033 C CA . ASN A 1 253 ? -11.311 -17.213 -39.387 1.00 11.09 251 ASN A CA 1
ATOM 2034 C C . ASN A 1 253 ? -10.138 -18.063 -39.840 1.00 13.26 251 ASN A C 1
ATOM 2035 O O . ASN A 1 253 ? -9.248 -17.558 -40.531 1.00 12.49 251 ASN A O 1
ATOM 2040 N N . ALA A 1 254 ? -10.136 -19.342 -39.452 1.00 9.85 252 ALA A N 1
ATOM 2041 C CA . ALA A 1 254 ? -8.918 -20.166 -39.493 1.00 10.91 252 ALA A CA 1
ATOM 2042 C C . ALA A 1 254 ? -8.969 -21.290 -40.515 1.00 12.20 252 ALA A C 1
ATOM 2043 O O . ALA A 1 254 ? -10.036 -21.855 -40.785 1.00 12.46 252 ALA A O 1
ATOM 2045 N N . THR A 1 255 ? -7.807 -21.636 -41.061 1.00 11.20 253 THR A N 1
ATOM 2046 C CA . THR A 1 255 ? -7.701 -22.691 -42.059 1.00 11.36 253 THR A CA 1
ATOM 2047 C C . THR A 1 255 ? -6.399 -23.464 -41.877 1.00 12.99 253 THR A C 1
ATOM 2048 O O . THR A 1 255 ? -5.320 -22.879 -41.967 1.00 11.72 253 THR A O 1
ATOM 2052 N N . PHE A 1 256 ? -6.495 -24.763 -41.608 1.00 9.95 254 PHE A N 1
ATOM 2053 C CA . PHE A 1 256 ? -5.299 -25.613 -41.569 1.00 11.24 254 PHE A CA 1
ATOM 2054 C C . PHE A 1 256 ? -4.773 -25.832 -42.984 1.00 12.18 254 PHE A C 1
ATOM 2055 O O . PHE A 1 256 ? -5.557 -26.066 -43.924 1.00 15.77 254 PHE A O 1
ATOM 2063 N N . ALA A 1 257 ? -3.452 -25.782 -43.138 1.00 11.82 255 ALA A N 1
ATOM 2064 C CA . ALA A 1 257 ? -2.801 -26.151 -44.396 1.00 14.90 255 ALA A CA 1
ATOM 2065 C C . ALA A 1 257 ? -1.463 -26.811 -44.132 1.00 15.50 255 ALA A C 1
ATOM 2066 O O . ALA A 1 257 ? -0.800 -26.517 -43.144 1.00 21.02 255 ALA A O 1
ATOM 2068 N N . SER A 1 258 ? -1.061 -27.695 -45.030 1.00 13.10 256 SER A N 1
ATOM 2069 C CA . SER A 1 258 ? 0.219 -28.370 -44.887 1.00 12.98 256 SER A CA 1
ATOM 2070 C C . SER A 1 258 ? 1.257 -27.773 -45.829 1.00 14.46 256 SER A C 1
ATOM 2071 O O . SER A 1 258 ? 0.963 -27.491 -46.998 1.00 20.54 256 SER A O 1
ATOM 2074 N N . ILE A 1 259 ? 2.470 -27.575 -45.319 1.00 14.40 257 ILE A N 1
ATOM 2075 C CA . ILE A 1 259 ? 3.557 -27.105 -46.180 1.00 17.90 257 ILE A CA 1
ATOM 2076 C C . ILE A 1 259 ? 4.346 -28.274 -46.754 1.00 25.82 257 ILE A C 1
ATOM 2077 O O . ILE A 1 259 ? 5.339 -28.071 -47.461 1.00 23.93 257 ILE A O 1
ATOM 2082 N N . ASP A 1 260 ? 3.910 -29.497 -46.459 1.00 21.93 258 ASP A N 1
ATOM 2083 C CA . ASP A 1 260 ? 4.584 -30.686 -46.985 1.00 21.12 258 ASP A CA 1
ATOM 2084 C C . ASP A 1 260 ? 3.558 -31.741 -47.389 1.00 29.42 258 ASP A C 1
ATOM 2085 O O . ASP A 1 260 ? 3.259 -32.639 -46.602 1.00 27.05 258 ASP A O 1
ATOM 2090 N N . SER A 1 266 ? -0.686 -43.004 -41.690 1.00 52.34 264 SER A N 1
ATOM 2091 C CA . SER A 1 266 ? -0.383 -41.630 -41.296 1.00 55.38 264 SER A CA 1
ATOM 2092 C C . SER A 1 266 ? 0.243 -41.560 -39.908 1.00 50.42 264 SER A C 1
ATOM 2093 O O . SER A 1 266 ? -0.418 -41.801 -38.898 1.00 50.06 264 SER A O 1
ATOM 2096 N N . ASN A 1 267 ? 1.528 -41.233 -39.871 1.00 45.51 265 ASN A N 1
ATOM 2097 C CA . ASN A 1 267 ? 2.243 -41.064 -38.617 1.00 39.58 265 ASN A CA 1
ATOM 2098 C C . ASN A 1 267 ? 3.051 -39.774 -38.646 1.00 31.24 265 ASN A C 1
ATOM 2099 O O . ASN A 1 267 ? 4.270 -39.802 -38.816 1.00 27.67 265 ASN A O 1
ATOM 2101 N N . PRO A 1 268 ? 2.370 -38.634 -38.468 1.00 29.52 266 PRO A N 1
ATOM 2102 C CA . PRO A 1 268 ? 3.029 -37.329 -38.577 1.00 24.19 266 PRO A CA 1
ATOM 2103 C C . PRO A 1 268 ? 4.049 -37.092 -37.476 1.00 21.84 266 PRO A C 1
ATOM 2104 O O . PRO A 1 268 ? 3.916 -37.608 -36.363 1.00 27.80 266 PRO A O 1
ATOM 2108 N N . ASP A 1 269 ? 5.064 -36.304 -37.806 1.00 20.65 267 ASP A N 1
ATOM 2109 C CA . ASP A 1 269 ? 6.066 -35.864 -36.851 1.00 18.21 267 ASP A CA 1
ATOM 2110 C C . ASP A 1 269 ? 5.500 -34.792 -35.921 1.00 14.87 267 ASP A C 1
ATOM 2111 O O . ASP A 1 269 ? 4.536 -34.094 -36.257 1.00 15.91 267 ASP A O 1
ATOM 2116 N N . MET A 1 270 ? 6.108 -34.676 -34.746 1.00 15.46 268 MET A N 1
ATOM 2117 C CA . MET A 1 270 ? 5.752 -33.640 -33.786 1.00 15.90 268 MET A CA 1
ATOM 2118 C C . MET A 1 270 ? 6.937 -32.704 -33.597 1.00 14.60 268 MET A C 1
ATOM 2119 O O . MET A 1 270 ? 8.037 -33.132 -33.191 1.00 17.99 268 MET A O 1
ATOM 2124 N N . LYS A 1 271 ? 6.725 -31.432 -33.901 1.00 11.45 269 LYS A N 1
ATOM 2125 C CA . LYS A 1 271 ? 7.720 -30.414 -33.599 1.00 12.74 269 LYS A CA 1
ATOM 2126 C C . LYS A 1 271 ? 7.500 -29.895 -32.184 1.00 12.58 269 LYS A C 1
ATOM 2127 O O . LYS A 1 271 ? 6.394 -29.503 -31.821 1.00 13.44 269 LYS A O 1
ATOM 2133 N N . VAL A 1 272 ? 8.569 -29.890 -31.394 1.00 11.85 270 VAL A N 1
ATOM 2134 C CA . VAL A 1 272 ? 8.492 -29.411 -30.020 1.00 10.98 270 VAL A CA 1
ATOM 2135 C C . VAL A 1 272 ? 9.389 -28.207 -29.801 1.00 9.63 270 VAL A C 1
ATOM 2136 O O . VAL A 1 272 ? 10.515 -28.134 -30.314 1.00 14.63 270 VAL A O 1
ATOM 2140 N N . SER A 1 273 ? 8.878 -27.253 -29.029 1.00 11.76 271 SER A N 1
ATOM 2141 C CA . SER A 1 273 ? 9.692 -26.108 -28.627 1.00 14.87 271 SER A CA 1
ATOM 2142 C C . SER A 1 273 ? 9.180 -25.599 -27.287 1.00 11.33 271 SER A C 1
ATOM 2143 O O . SER A 1 273 ? 8.253 -26.180 -26.723 1.00 10.93 271 SER A O 1
ATOM 2146 N N . GLY A 1 274 ? 9.797 -24.548 -26.757 1.00 11.50 272 GLY A N 1
ATOM 2147 C CA . GLY A 1 274 ? 9.288 -23.925 -25.555 1.00 11.04 272 GLY A CA 1
ATOM 2148 C C . GLY A 1 274 ? 10.260 -23.643 -24.424 1.00 13.17 272 GLY A C 1
ATOM 2149 O O . GLY A 1 274 ? 9.831 -23.228 -23.342 1.00 13.21 272 GLY A O 1
ATOM 2150 N N . TRP A 1 275 ? 11.552 -23.858 -24.644 1.00 10.25 273 TRP A N 1
ATOM 2151 C CA . TRP A 1 275 ? 12.531 -23.423 -23.643 1.00 11.83 273 TRP A CA 1
ATOM 2152 C C . TRP A 1 275 ? 12.521 -21.905 -23.559 1.00 13.88 273 TRP A C 1
ATOM 2153 O O . TRP A 1 275 ? 12.487 -21.223 -24.586 1.00 12.91 273 TRP A O 1
ATOM 2164 N N . GLU A 1 276 ? 12.545 -21.373 -22.335 1.00 11.08 274 GLU A N 1
ATOM 2165 C CA . GLU A 1 276 ? 12.555 -19.926 -22.134 1.00 11.53 274 GLU A CA 1
ATOM 2166 C C . GLU A 1 276 ? 13.930 -19.323 -22.430 1.00 13.37 274 GLU A C 1
ATOM 2167 O O . GLU A 1 276 ? 14.956 -19.860 -22.001 1.00 16.58 274 GLU A O 1
ATOM 2173 N N . ARG A 1 277 ? 13.933 -18.208 -23.153 1.00 16.37 275 ARG A N 1
ATOM 2174 C CA . ARG A 1 277 ? 15.173 -17.509 -23.478 1.00 13.99 275 ARG A CA 1
ATOM 2175 C C . ARG A 1 277 ? 15.626 -16.659 -22.302 1.00 19.52 275 ARG A C 1
ATOM 2176 O O . ARG A 1 277 ? 14.821 -16.318 -21.434 1.00 19.55 275 ARG A O 1
ATOM 2184 N N . ASN A 1 278 ? 16.919 -16.338 -22.264 1.00 18.59 276 ASN A N 1
ATOM 2185 C CA . ASN A 1 278 ? 17.440 -15.454 -21.224 1.00 19.49 276 ASN A CA 1
ATOM 2186 C C . ASN A 1 278 ? 17.271 -13.981 -21.596 1.00 21.78 276 ASN A C 1
ATOM 2187 O O . ASN A 1 278 ? 16.713 -13.658 -22.648 1.00 24.59 276 ASN A O 1
ATOM 2192 N N . VAL A 1 279 ? 17.734 -13.091 -20.722 1.00 35.67 277 VAL A N 1
ATOM 2193 C CA . VAL A 1 279 ? 17.580 -11.656 -20.939 1.00 41.66 277 VAL A CA 1
ATOM 2194 C C . VAL A 1 279 ? 18.264 -11.210 -22.228 1.00 39.23 277 VAL A C 1
ATOM 2195 O O . VAL A 1 279 ? 17.826 -10.259 -22.875 1.00 39.98 277 VAL A O 1
ATOM 2199 N N . GLN A 1 280 ? 19.332 -11.909 -22.604 1.00 34.35 278 GLN A N 1
ATOM 2200 C CA . GLN A 1 280 ? 20.067 -11.591 -23.825 1.00 38.22 278 GLN A CA 1
ATOM 2201 C C . GLN A 1 280 ? 19.360 -12.101 -25.084 1.00 33.13 278 GLN A C 1
ATOM 2202 O O . GLN A 1 280 ? 19.787 -11.822 -26.204 1.00 36.25 278 GLN A O 1
ATOM 2204 N N . GLY A 1 281 ? 18.274 -12.844 -24.900 1.00 22.04 279 GLY A N 1
ATOM 2205 C CA . GLY A 1 281 ? 17.540 -13.378 -26.030 1.00 23.58 279 GLY A CA 1
ATOM 2206 C C . GLY A 1 281 ? 18.133 -14.674 -26.552 1.00 23.32 279 GLY A C 1
ATOM 2207 O O . GLY A 1 281 ? 17.812 -15.100 -27.659 1.00 26.34 279 GLY A O 1
ATOM 2208 N N . LYS A 1 282 ? 18.996 -15.295 -25.754 1.00 21.65 280 LYS A N 1
ATOM 2209 C CA . LYS A 1 282 ? 19.647 -16.541 -26.151 1.00 19.95 280 LYS A CA 1
ATOM 2210 C C . LYS A 1 282 ? 19.015 -17.742 -25.455 1.00 20.36 280 LYS A C 1
ATOM 2211 O O . LYS A 1 282 ? 18.342 -17.601 -24.433 1.00 21.63 280 LYS A O 1
ATOM 2213 N N . LEU A 1 283 ? 19.244 -18.930 -25.999 1.00 16.90 281 LEU A N 1
ATOM 2214 C CA . LEU A 1 283 ? 18.814 -20.143 -25.314 1.00 18.76 281 LEU A CA 1
ATOM 2215 C C . LEU A 1 283 ? 19.953 -20.601 -24.433 1.00 19.14 281 LEU A C 1
ATOM 2216 O O . LEU A 1 283 ? 20.941 -21.175 -24.900 1.00 19.37 281 LEU A O 1
ATOM 2221 N N . ALA A 1 284 ? 19.815 -20.301 -23.148 1.00 21.23 282 ALA A N 1
ATOM 2222 C CA . ALA A 1 284 ? 20.815 -20.644 -22.160 1.00 21.84 282 ALA A CA 1
ATOM 2223 C C . ALA A 1 284 ? 20.123 -20.683 -20.802 1.00 22.90 282 ALA A C 1
ATOM 2224 O O . ALA A 1 284 ? 19.107 -20.022 -20.594 1.00 29.00 282 ALA A O 1
ATOM 2226 N N . ASP A 1 285 ? 20.660 -21.465 -19.882 1.00 38.01 283 ASP A N 1
ATOM 2227 C CA . ASP A 1 285 ? 20.104 -21.482 -18.541 1.00 42.67 283 ASP A CA 1
ATOM 2228 C C . ASP A 1 285 ? 20.493 -20.222 -17.790 1.00 40.40 283 ASP A C 1
ATOM 2229 O O . ASP A 1 285 ? 21.470 -19.541 -18.128 1.00 38.89 283 ASP A O 1
ATOM 2234 N N . ARG A 1 286 ? 19.712 -19.929 -16.763 1.00 32.95 284 ARG A N 1
ATOM 2235 C CA . ARG A 1 286 ? 19.929 -18.766 -15.940 1.00 25.36 284 ARG A CA 1
ATOM 2236 C C . ARG A 1 286 ? 20.688 -19.207 -14.690 1.00 24.78 284 ARG A C 1
ATOM 2237 O O . ARG A 1 286 ? 20.648 -20.378 -14.300 1.00 20.52 284 ARG A O 1
ATOM 2245 N N . VAL A 1 287 ? 21.410 -18.278 -14.082 1.00 23.24 285 VAL A N 1
ATOM 2246 C CA . VAL A 1 287 ? 22.062 -18.569 -12.816 1.00 28.02 285 VAL A CA 1
ATOM 2247 C C . VAL A 1 287 ? 21.607 -17.559 -11.775 1.00 31.22 285 VAL A C 1
ATOM 2248 O O . VAL A 1 287 ? 21.511 -16.363 -12.054 1.00 28.53 285 VAL A O 1
ATOM 2252 N N . VAL A 1 288 ? 21.284 -18.055 -10.587 1.00 29.60 286 VAL A N 1
ATOM 2253 C CA . VAL A 1 288 ? 20.972 -17.194 -9.459 1.00 27.30 286 VAL A CA 1
ATOM 2254 C C . VAL A 1 288 ? 21.992 -17.462 -8.365 1.00 26.27 286 VAL A C 1
ATOM 2255 O O . VAL A 1 288 ? 22.136 -18.590 -7.901 1.00 24.20 286 VAL A O 1
ATOM 2259 N N . ASP A 1 289 ? 22.718 -16.420 -7.976 1.00 27.03 287 ASP A N 1
ATOM 2260 C CA . ASP A 1 289 ? 23.752 -16.549 -6.960 1.00 37.57 287 ASP A CA 1
ATOM 2261 C C . ASP A 1 289 ? 23.272 -15.919 -5.659 1.00 44.95 287 ASP A C 1
ATOM 2262 O O . ASP A 1 289 ? 23.017 -14.717 -5.602 1.00 47.07 287 ASP A O 1
ATOM 2267 N N . LEU A 1 290 ? 23.142 -16.739 -4.621 1.00 46.24 288 LEU A N 1
ATOM 2268 C CA . LEU A 1 290 ? 22.603 -16.279 -3.343 1.00 48.06 288 LEU A CA 1
ATOM 2269 C C . LEU A 1 290 ? 23.667 -16.220 -2.250 1.00 50.38 288 LEU A C 1
ATOM 2270 O O . LEU A 1 290 ? 24.818 -15.879 -2.513 1.00 46.79 288 LEU A O 1
ATOM 2275 N N . GLY B 1 1 ? 28.372 -58.150 -49.772 1.00 24.78 -1 GLY B N 1
ATOM 2276 C CA . GLY B 1 1 ? 29.702 -58.617 -50.128 1.00 25.66 -1 GLY B CA 1
ATOM 2277 C C . GLY B 1 1 ? 29.731 -60.091 -50.493 1.00 28.96 -1 GLY B C 1
ATOM 2278 O O . GLY B 1 1 ? 28.746 -60.810 -50.294 1.00 31.33 -1 GLY B O 1
ATOM 2279 N N . SER B 1 2 ? 30.862 -60.546 -51.024 1.00 28.15 0 SER B N 1
ATOM 2280 C CA . SER B 1 2 ? 30.989 -61.939 -51.437 1.00 27.43 0 SER B CA 1
ATOM 2281 C C . SER B 1 2 ? 32.359 -62.528 -51.125 1.00 22.42 0 SER B C 1
ATOM 2282 O O . SER B 1 2 ? 32.710 -63.577 -51.662 1.00 22.80 0 SER B O 1
ATOM 2285 N N . MET B 1 3 ? 33.152 -61.856 -50.298 1.00 21.87 1 MET B N 1
ATOM 2286 C CA . MET B 1 3 ? 34.456 -62.415 -49.953 1.00 19.67 1 MET B CA 1
ATOM 2287 C C . MET B 1 3 ? 34.234 -63.749 -49.253 1.00 17.65 1 MET B C 1
ATOM 2288 O O . MET B 1 3 ? 33.316 -63.895 -48.457 1.00 16.82 1 MET B O 1
ATOM 2293 N N . SER B 1 4 ? 35.067 -64.736 -49.549 1.00 17.61 2 SER B N 1
ATOM 2294 C CA . SER B 1 4 ? 34.838 -66.054 -48.976 1.00 23.01 2 SER B CA 1
ATOM 2295 C C . SER B 1 4 ? 35.044 -66.049 -47.456 1.00 18.38 2 SER B C 1
ATOM 2296 O O . SER B 1 4 ? 36.023 -65.485 -46.944 1.00 20.42 2 SER B O 1
ATOM 2299 N N . SER B 1 5 ? 34.086 -66.656 -46.757 1.00 19.67 3 SER B N 1
ATOM 2300 C CA . SER B 1 5 ? 34.058 -66.751 -45.299 1.00 18.22 3 SER B CA 1
ATOM 2301 C C . SER B 1 5 ? 33.657 -65.431 -44.630 1.00 17.27 3 SER B C 1
ATOM 2302 O O . SER B 1 5 ? 33.645 -65.331 -43.406 1.00 19.72 3 SER B O 1
ATOM 2305 N N . GLU B 1 6 ? 33.332 -64.427 -45.435 1.00 16.62 4 GLU B N 1
ATOM 2306 C CA . GLU B 1 6 ? 32.925 -63.133 -44.891 1.00 15.04 4 GLU B CA 1
ATOM 2307 C C . GLU B 1 6 ? 31.446 -63.145 -44.518 1.00 18.85 4 GLU B C 1
ATOM 2308 O O . GLU B 1 6 ? 30.615 -63.705 -45.251 1.00 18.24 4 GLU B O 1
ATOM 2314 N N . ARG B 1 7 ? 31.122 -62.534 -43.379 1.00 13.42 5 ARG B N 1
ATOM 2315 C CA . ARG B 1 7 ? 29.733 -62.372 -42.959 1.00 11.72 5 ARG B CA 1
ATOM 2316 C C . ARG B 1 7 ? 29.578 -60.988 -42.361 1.00 13.73 5 ARG B C 1
ATOM 2317 O O . ARG B 1 7 ? 30.562 -60.357 -41.980 1.00 13.85 5 ARG B O 1
ATOM 2325 N N . VAL B 1 8 ? 28.342 -60.517 -42.248 1.00 13.49 6 VAL B N 1
ATOM 2326 C CA . VAL B 1 8 ? 28.108 -59.346 -41.422 1.00 11.60 6 VAL B CA 1
ATOM 2327 C C . VAL B 1 8 ? 27.988 -59.806 -39.972 1.00 11.64 6 VAL B C 1
ATOM 2328 O O . VAL B 1 8 ? 27.254 -60.759 -39.650 1.00 16.06 6 VAL B O 1
ATOM 2332 N N . LEU B 1 9 ? 28.727 -59.148 -39.088 1.00 13.08 7 LEU B N 1
ATOM 2333 C CA . LEU B 1 9 ? 28.735 -59.537 -37.684 1.00 11.99 7 LEU B CA 1
ATOM 2334 C C . LEU B 1 9 ? 27.349 -59.334 -37.079 1.00 13.78 7 LEU B C 1
ATOM 2335 O O . LEU B 1 9 ? 26.702 -58.318 -37.329 1.00 15.44 7 LEU B O 1
ATOM 2340 N N . SER B 1 10 ? 26.891 -60.314 -36.304 1.00 12.68 8 SER B N 1
ATOM 2341 C CA . SER B 1 10 ? 25.625 -60.208 -35.584 1.00 12.89 8 SER B CA 1
ATOM 2342 C C . SER B 1 10 ? 25.883 -60.327 -34.084 1.00 12.65 8 SER B C 1
ATOM 2343 O O . SER B 1 10 ? 26.981 -60.703 -33.665 1.00 15.88 8 SER B O 1
ATOM 2346 N N . TYR B 1 11 ? 24.873 -59.986 -33.287 1.00 13.82 9 TYR B N 1
ATOM 2347 C CA . TYR B 1 11 ? 25.060 -59.787 -31.853 1.00 11.48 9 TYR B CA 1
ATOM 2348 C C . TYR B 1 11 ? 24.036 -60.501 -30.980 1.00 12.48 9 TYR B C 1
ATOM 2349 O O . TYR B 1 11 ? 22.987 -60.944 -31.454 1.00 16.48 9 TYR B O 1
ATOM 2358 N N . ALA B 1 12 ? 24.371 -60.607 -29.700 1.00 11.13 10 ALA B N 1
ATOM 2359 C CA . ALA B 1 12 ? 23.524 -61.209 -28.681 1.00 15.43 10 ALA B CA 1
ATOM 2360 C C . ALA B 1 12 ? 23.259 -60.202 -27.562 1.00 12.20 10 ALA B C 1
ATOM 2361 O O . ALA B 1 12 ? 24.085 -59.339 -27.276 1.00 12.86 10 ALA B O 1
ATOM 2363 N N . PRO B 1 13 ? 22.107 -60.324 -26.896 1.00 12.98 11 PRO B N 1
ATOM 2364 C CA . PRO B 1 13 ? 21.851 -59.466 -25.734 1.00 12.79 11 PRO B CA 1
ATOM 2365 C C . PRO B 1 13 ? 23.011 -59.559 -24.740 1.00 10.36 11 PRO B C 1
ATOM 2366 O O . PRO B 1 13 ? 23.544 -60.653 -24.507 1.00 12.30 11 PRO B O 1
ATOM 2370 N N . ALA B 1 14 ? 23.408 -58.414 -24.192 1.00 12.29 12 ALA B N 1
ATOM 2371 C CA . ALA B 1 14 ? 24.626 -58.325 -23.391 1.00 11.86 12 ALA B CA 1
ATOM 2372 C C . ALA B 1 14 ? 24.522 -59.083 -22.082 1.00 13.16 12 ALA B C 1
ATOM 2373 O O . ALA B 1 14 ? 25.497 -59.700 -21.633 1.00 13.65 12 ALA B O 1
ATOM 2375 N N . PHE B 1 15 ? 23.339 -59.025 -21.472 1.00 14.10 13 PHE B N 1
ATOM 2376 C CA . PHE B 1 15 ? 23.136 -59.596 -20.146 1.00 13.10 13 PHE B CA 1
ATOM 2377 C C . PHE B 1 15 ? 21.775 -60.262 -20.063 1.00 13.99 13 PHE B C 1
ATOM 2378 O O . PHE B 1 15 ? 20.880 -59.954 -20.850 1.00 16.37 13 PHE B O 1
ATOM 2386 N N . LYS B 1 16 ? 21.626 -61.148 -19.084 1.00 15.40 14 LYS B N 1
ATOM 2387 C CA . LYS B 1 16 ? 20.322 -61.669 -18.697 1.00 13.77 14 LYS B CA 1
ATOM 2388 C C . LYS B 1 16 ? 20.111 -61.321 -17.233 1.00 14.53 14 LYS B C 1
ATOM 2389 O O . LYS B 1 16 ? 20.928 -61.679 -16.387 1.00 17.73 14 LYS B O 1
ATOM 2395 N N . SER B 1 17 ? 19.015 -60.628 -16.931 1.00 14.61 15 SER B N 1
ATOM 2396 C CA . SER B 1 17 ? 18.794 -60.135 -15.571 1.00 14.67 15 SER B CA 1
ATOM 2397 C C . SER B 1 17 ? 18.216 -61.176 -14.617 1.00 17.69 15 SER B C 1
ATOM 2398 O O . SER B 1 17 ? 17.399 -62.013 -15.004 1.00 16.40 15 SER B O 1
ATOM 2401 N N . PHE B 1 18 ? 18.681 -61.103 -13.369 1.00 15.26 16 PHE B N 1
ATOM 2402 C CA . PHE B 1 18 ? 18.157 -61.892 -12.262 1.00 15.25 16 PHE B CA 1
ATOM 2403 C C . PHE B 1 18 ? 17.971 -60.934 -11.087 1.00 16.91 16 PHE B C 1
ATOM 2404 O O . PHE B 1 18 ? 18.949 -60.482 -10.491 1.00 22.24 16 PHE B O 1
ATOM 2412 N N . LEU B 1 19 ? 16.721 -60.584 -10.787 1.00 19.21 17 LEU B N 1
ATOM 2413 C CA . LEU B 1 19 ? 16.425 -59.648 -9.710 1.00 18.94 17 LEU B CA 1
ATOM 2414 C C . LEU B 1 19 ? 15.950 -60.440 -8.504 1.00 23.47 17 LEU B C 1
ATOM 2415 O O . LEU B 1 19 ? 14.896 -61.066 -8.546 1.00 25.05 17 LEU B O 1
ATOM 2420 N N . ASP B 1 20 ? 16.749 -60.420 -7.444 1.00 25.56 18 ASP B N 1
ATOM 2421 C CA . ASP B 1 20 ? 16.436 -61.151 -6.220 1.00 25.37 18 ASP B CA 1
ATOM 2422 C C . ASP B 1 20 ? 15.288 -60.476 -5.477 1.00 26.77 18 ASP B C 1
ATOM 2423 O O . ASP B 1 20 ? 15.054 -59.277 -5.628 1.00 29.08 18 ASP B O 1
ATOM 2428 N N . THR B 1 21 ? 14.567 -61.259 -4.679 1.00 24.71 19 THR B N 1
ATOM 2429 C CA . THR B 1 21 ? 13.519 -60.731 -3.817 1.00 25.13 19 THR B CA 1
ATOM 2430 C C . THR B 1 21 ? 14.020 -59.534 -3.014 1.00 24.75 19 THR B C 1
ATOM 2431 O O . THR B 1 21 ? 13.302 -58.545 -2.840 1.00 29.36 19 THR B O 1
ATOM 2435 N N . SER B 1 22 ? 15.263 -59.613 -2.552 1.00 24.70 20 SER B N 1
ATOM 2436 C CA . SER B 1 22 ? 15.853 -58.550 -1.745 1.00 26.21 20 SER B CA 1
ATOM 2437 C C . SER B 1 22 ? 15.942 -57.226 -2.508 1.00 23.86 20 SER B C 1
ATOM 2438 O O . SER B 1 22 ? 15.883 -56.155 -1.912 1.00 23.68 20 SER B O 1
ATOM 2441 N N . PHE B 1 23 ? 16.106 -57.301 -3.822 1.00 20.47 21 PHE B N 1
ATOM 2442 C CA . PHE B 1 23 ? 16.142 -56.076 -4.615 1.00 19.11 21 PHE B CA 1
ATOM 2443 C C . PHE B 1 23 ? 14.803 -55.348 -4.549 1.00 20.87 21 PHE B C 1
ATOM 2444 O O . PHE B 1 23 ? 14.748 -54.141 -4.328 1.00 22.39 21 PHE B O 1
ATOM 2452 N N . PHE B 1 24 ? 13.726 -56.091 -4.761 1.00 19.29 22 PHE B N 1
ATOM 2453 C CA . PHE B 1 24 ? 12.394 -55.512 -4.737 1.00 22.53 22 PHE B CA 1
ATOM 2454 C C . PHE B 1 24 ? 12.038 -55.020 -3.337 1.00 25.81 22 PHE B C 1
ATOM 2455 O O . PHE B 1 24 ? 11.369 -53.995 -3.183 1.00 23.65 22 PHE B O 1
ATOM 2463 N N . GLN B 1 25 ? 12.488 -55.745 -2.317 1.00 27.93 23 GLN B N 1
ATOM 2464 C CA . GLN B 1 25 ? 12.200 -55.349 -0.940 1.00 27.35 23 GLN B CA 1
ATOM 2465 C C . GLN B 1 25 ? 12.906 -54.041 -0.583 1.00 30.10 23 GLN B C 1
ATOM 2466 O O . GLN B 1 25 ? 12.336 -53.180 0.094 1.00 30.20 23 GLN B O 1
ATOM 2472 N N . GLU B 1 26 ? 14.135 -53.878 -1.061 1.00 28.48 24 GLU B N 1
ATOM 2473 C CA . GLU B 1 26 ? 14.868 -52.640 -0.836 1.00 24.95 24 GLU B CA 1
ATOM 2474 C C . GLU B 1 26 ? 14.235 -51.498 -1.626 1.00 25.08 24 GLU B C 1
ATOM 2475 O O . GLU B 1 26 ? 14.144 -50.373 -1.132 1.00 27.36 24 GLU B O 1
ATOM 2481 N N . LEU B 1 27 ? 13.786 -51.796 -2.844 1.00 22.97 25 LEU B N 1
ATOM 2482 C CA . LEU B 1 27 ? 13.075 -50.809 -3.653 1.00 18.77 25 LEU B CA 1
ATOM 2483 C C . LEU B 1 27 ? 11.865 -50.293 -2.884 1.00 21.57 25 LEU B C 1
ATOM 2484 O O . LEU B 1 27 ? 11.606 -49.086 -2.840 1.00 23.52 25 LEU B O 1
ATOM 2489 N N . SER B 1 28 ? 11.131 -51.216 -2.271 1.00 23.35 26 SER B N 1
ATOM 2490 C CA . SER B 1 28 ? 9.937 -50.870 -1.499 1.00 32.83 26 SER B CA 1
ATOM 2491 C C . SER B 1 28 ? 10.252 -49.966 -0.315 1.00 35.35 26 SER B C 1
ATOM 2492 O O . SER B 1 28 ? 9.584 -48.952 -0.106 1.00 37.09 26 SER B O 1
ATOM 2495 N N . ARG B 1 29 ? 11.258 -50.343 0.467 1.00 32.53 27 ARG B N 1
ATOM 2496 C CA . ARG B 1 29 ? 11.650 -49.563 1.638 1.00 37.01 27 ARG B CA 1
ATOM 2497 C C . ARG B 1 29 ? 11.986 -48.142 1.215 1.00 34.50 27 ARG B C 1
ATOM 2498 O O . ARG B 1 29 ? 11.554 -47.171 1.835 1.00 32.24 27 ARG B O 1
ATOM 2506 N N . LEU B 1 30 ? 12.746 -48.034 0.134 1.00 27.57 28 LEU B N 1
ATOM 2507 C CA . LEU B 1 30 ? 13.241 -46.749 -0.334 1.00 27.30 28 LEU B CA 1
ATOM 2508 C C . LEU B 1 30 ? 12.133 -45.882 -0.940 1.00 23.35 28 LEU B C 1
ATOM 2509 O O . LEU B 1 30 ? 12.181 -44.661 -0.835 1.00 26.03 28 LEU B O 1
ATOM 2514 N N . LYS B 1 31 ? 11.143 -46.500 -1.577 1.00 25.13 29 LYS B N 1
ATOM 2515 C CA . LYS B 1 31 ? 10.053 -45.723 -2.174 1.00 23.47 29 LYS B CA 1
ATOM 2516 C C . LYS B 1 31 ? 9.293 -44.961 -1.095 1.00 23.97 29 LYS B C 1
ATOM 2517 O O . LYS B 1 31 ? 8.880 -43.821 -1.292 1.00 24.31 29 LYS B O 1
ATOM 2523 N N . LEU B 1 32 ? 9.123 -45.599 0.054 1.00 25.24 30 LEU B N 1
ATOM 2524 C CA . LEU B 1 32 ? 8.372 -45.000 1.143 1.00 24.28 30 LEU B CA 1
ATOM 2525 C C . LEU B 1 32 ? 8.959 -43.648 1.553 1.00 24.01 30 LEU B C 1
ATOM 2526 O O . LEU B 1 32 ? 8.276 -42.833 2.191 1.00 26.82 30 LEU B O 1
ATOM 2531 N N . ASP B 1 33 ? 10.213 -43.412 1.178 1.00 25.23 31 ASP B N 1
ATOM 2532 C CA . ASP B 1 33 ? 10.913 -42.179 1.537 1.00 26.98 31 ASP B CA 1
ATOM 2533 C C . ASP B 1 33 ? 10.788 -41.088 0.473 1.00 28.63 31 ASP B C 1
ATOM 2534 O O . ASP B 1 33 ? 11.214 -39.956 0.695 1.00 32.82 31 ASP B O 1
ATOM 2539 N N . VAL B 1 34 ? 10.216 -41.426 -0.679 1.00 25.14 32 VAL B N 1
ATOM 2540 C CA . VAL B 1 34 ? 10.126 -40.467 -1.782 1.00 22.58 32 VAL B CA 1
ATOM 2541 C C . VAL B 1 34 ? 8.719 -40.355 -2.367 1.00 21.81 32 VAL B C 1
ATOM 2542 O O . VAL B 1 34 ? 8.554 -40.069 -3.546 1.00 24.05 32 VAL B O 1
ATOM 2546 N N . LEU B 1 35 ? 7.704 -40.565 -1.535 1.00 18.82 33 LEU B N 1
ATOM 2547 C CA . LEU B 1 35 ? 6.328 -40.552 -2.020 1.00 19.96 33 LEU B CA 1
ATOM 2548 C C . LEU B 1 35 ? 5.870 -39.184 -2.538 1.00 22.42 33 LEU B C 1
ATOM 2549 O O . LEU B 1 35 ? 4.896 -39.100 -3.280 1.00 23.22 33 LEU B O 1
ATOM 2554 N N . LYS B 1 36 ? 6.561 -38.115 -2.152 1.00 19.98 34 LYS B N 1
ATOM 2555 C CA . LYS B 1 36 ? 6.181 -36.780 -2.621 1.00 19.28 34 LYS B CA 1
ATOM 2556 C C . LYS B 1 36 ? 6.756 -36.483 -3.999 1.00 20.49 34 LYS B C 1
ATOM 2557 O O . LYS B 1 36 ? 6.433 -35.464 -4.613 1.00 21.89 34 LYS B O 1
ATOM 2563 N N . LEU B 1 37 ? 7.611 -37.371 -4.483 1.00 18.00 35 LEU B N 1
ATOM 2564 C CA . LEU B 1 37 ? 8.233 -37.177 -5.792 1.00 15.09 35 LEU B CA 1
ATOM 2565 C C . LEU B 1 37 ? 7.480 -37.942 -6.859 1.00 16.80 35 LEU B C 1
ATOM 2566 O O . LEU B 1 37 ? 6.918 -38.998 -6.589 1.00 20.70 35 LEU B O 1
ATOM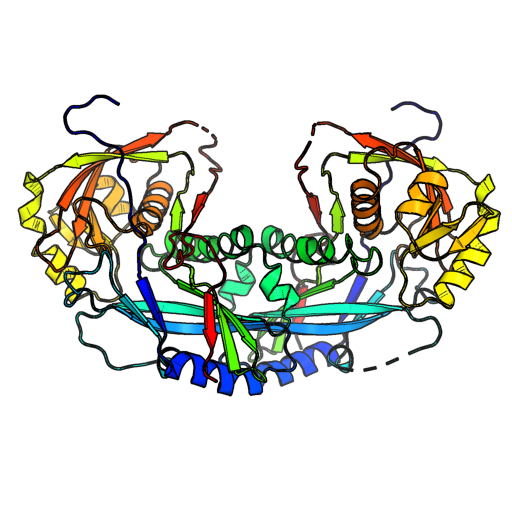 2571 N N A ASP B 1 38 ? 7.464 -37.412 -8.080 0.54 14.35 36 ASP B N 1
ATOM 2572 N N B ASP B 1 38 ? 7.477 -37.404 -8.074 0.46 14.53 36 ASP B N 1
ATOM 2573 C CA A ASP B 1 38 ? 6.849 -38.127 -9.192 0.54 16.36 36 ASP B CA 1
ATOM 2574 C CA B ASP B 1 38 ? 6.864 -38.087 -9.200 0.46 16.55 36 ASP B CA 1
ATOM 2575 C C A ASP B 1 38 ? 7.731 -39.271 -9.673 0.54 16.59 36 ASP B C 1
ATOM 2576 C C B ASP B 1 38 ? 7.728 -39.254 -9.665 0.46 16.47 36 ASP B C 1
ATOM 2577 O O A ASP B 1 38 ? 7.234 -40.353 -9.993 0.54 16.26 36 ASP B O 1
ATOM 2578 O O B ASP B 1 38 ? 7.215 -40.334 -9.965 0.46 16.22 36 ASP B O 1
ATOM 2587 N N . SER B 1 39 ? 9.039 -39.029 -9.734 1.00 14.66 37 SER B N 1
ATOM 2588 C CA . SER B 1 39 ? 9.982 -40.064 -10.170 1.00 13.27 37 SER B CA 1
ATOM 2589 C C . SER B 1 39 ? 11.372 -39.781 -9.607 1.00 15.62 37 SER B C 1
ATOM 2590 O O . SER B 1 39 ? 11.685 -38.644 -9.232 1.00 14.98 37 SER B O 1
ATOM 2593 N N . THR B 1 40 ? 12.194 -40.820 -9.546 1.00 15.06 38 THR B N 1
ATOM 2594 C CA . THR B 1 40 ? 13.559 -40.711 -9.052 1.00 15.22 38 THR B CA 1
ATOM 2595 C C . THR B 1 40 ? 14.479 -41.572 -9.896 1.00 16.31 38 THR B C 1
ATOM 2596 O O . THR B 1 40 ? 14.042 -42.566 -10.482 1.00 15.58 38 THR B O 1
ATOM 2600 N N . CYS B 1 41 ? 15.753 -41.191 -9.948 1.00 13.61 39 CYS B N 1
ATOM 2601 C CA . CYS B 1 41 ? 16.794 -42.040 -10.516 1.00 10.85 39 CYS B CA 1
ATOM 2602 C C . CYS B 1 41 ? 17.862 -42.280 -9.448 1.00 14.97 39 CYS B C 1
ATOM 2603 O O . CYS B 1 41 ? 18.440 -41.324 -8.922 1.00 17.06 39 CYS B O 1
ATOM 2606 N N . GLN B 1 42 ? 18.105 -43.543 -9.109 1.00 13.64 40 GLN B N 1
ATOM 2607 C CA . GLN B 1 42 ? 19.109 -43.867 -8.093 1.00 15.15 40 GLN B CA 1
ATOM 2608 C C . GLN B 1 42 ? 20.158 -44.768 -8.702 1.00 15.94 40 GLN B C 1
ATOM 2609 O O . GLN B 1 42 ? 19.822 -45.738 -9.380 1.00 17.13 40 GLN B O 1
ATOM 2615 N N . PRO B 1 43 ? 21.444 -44.457 -8.462 1.00 14.10 41 PRO B N 1
ATOM 2616 C CA . PRO B 1 43 ? 22.530 -45.280 -9.017 1.00 14.97 41 PRO B CA 1
ATOM 2617 C C . PRO B 1 43 ? 22.559 -46.688 -8.431 1.00 15.87 41 PRO B C 1
ATOM 2618 O O . PRO B 1 43 ? 22.184 -46.917 -7.275 1.00 18.06 41 PRO B O 1
ATOM 2622 N N . LEU B 1 44 ? 22.987 -47.629 -9.267 1.00 14.78 42 LEU B N 1
ATOM 2623 C CA . LEU B 1 44 ? 23.178 -49.019 -8.876 1.00 17.24 42 LEU B CA 1
ATOM 2624 C C . LEU B 1 44 ? 24.534 -49.480 -9.381 1.00 16.96 42 LEU B C 1
ATOM 2625 O O . LEU B 1 44 ? 25.046 -48.958 -10.369 1.00 19.22 42 LEU B O 1
ATOM 2630 N N . THR B 1 45 ? 25.123 -50.456 -8.696 1.00 15.58 43 THR B N 1
ATOM 2631 C CA . THR B 1 45 ? 26.320 -51.115 -9.194 1.00 18.39 43 THR B CA 1
ATOM 2632 C C . THR B 1 45 ? 26.186 -52.612 -8.975 1.00 19.77 43 THR B C 1
ATOM 2633 O O . THR B 1 45 ? 25.780 -53.054 -7.897 1.00 20.33 43 THR B O 1
ATOM 2637 N N . VAL B 1 46 ? 26.518 -53.379 -10.011 1.00 17.76 44 VAL B N 1
ATOM 2638 C CA . VAL B 1 46 ? 26.519 -54.832 -9.933 1.00 19.38 44 VAL B CA 1
ATOM 2639 C C . VAL B 1 46 ? 27.915 -55.331 -10.281 1.00 17.72 44 VAL B C 1
ATOM 2640 O O . VAL B 1 46 ? 28.643 -54.681 -11.031 1.00 22.05 44 VAL B O 1
ATOM 2644 N N . ASN B 1 47 ? 28.301 -56.473 -9.727 1.00 19.05 45 ASN B N 1
ATOM 2645 C CA . ASN B 1 47 ? 29.577 -57.063 -10.109 1.00 18.57 45 ASN B CA 1
ATOM 2646 C C . ASN B 1 47 ? 29.374 -58.242 -11.046 1.00 20.49 45 ASN B C 1
ATOM 2647 O O . ASN B 1 47 ? 28.645 -59.182 -10.730 1.00 23.76 45 ASN B O 1
ATOM 2652 N N . LEU B 1 48 ? 30.002 -58.166 -12.214 1.00 18.74 46 LEU B N 1
ATOM 2653 C CA . LEU B 1 48 ? 29.884 -59.208 -13.216 1.00 17.87 46 LEU B CA 1
ATOM 2654 C C . LEU B 1 48 ? 30.947 -60.273 -12.999 1.00 19.00 46 LEU B C 1
ATOM 2655 O O . LEU B 1 48 ? 32.123 -59.958 -12.832 1.00 21.13 46 LEU B O 1
ATOM 2660 N N . ASP B 1 49 ? 30.521 -61.531 -12.998 1.00 17.21 47 ASP B N 1
ATOM 2661 C CA . ASP B 1 49 ? 31.451 -62.655 -12.947 1.00 19.28 47 ASP B CA 1
ATOM 2662 C C . ASP B 1 49 ? 31.502 -63.295 -14.325 1.00 22.72 47 ASP B C 1
ATOM 2663 O O . ASP B 1 49 ? 30.612 -64.060 -14.694 1.00 27.10 47 ASP B O 1
ATOM 2668 N N . LEU B 1 50 ? 32.537 -62.973 -15.089 1.00 21.01 48 LEU B N 1
ATOM 2669 C CA . LEU B 1 50 ? 32.624 -63.448 -16.465 1.00 20.40 48 LEU B CA 1
ATOM 2670 C C . LEU B 1 50 ? 33.311 -64.810 -16.562 1.00 21.06 48 LEU B C 1
ATOM 2671 O O . LEU B 1 50 ? 33.388 -65.399 -17.645 1.00 24.25 48 LEU B O 1
ATOM 2676 N N . HIS B 1 51 ? 33.801 -65.298 -15.425 1.00 20.79 49 HIS B N 1
ATOM 2677 C CA . HIS B 1 51 ? 34.501 -66.583 -15.363 1.00 23.86 49 HIS B CA 1
ATOM 2678 C C . HIS B 1 51 ? 33.576 -67.752 -15.055 1.00 31.48 49 HIS B C 1
ATOM 2679 O O . HIS B 1 51 ? 33.835 -68.885 -15.468 1.00 34.97 49 HIS B O 1
ATOM 2686 N N . ASN B 1 52 ? 32.507 -67.482 -14.315 1.00 26.27 50 ASN B N 1
ATOM 2687 C CA . ASN B 1 52 ? 31.619 -68.549 -13.869 1.00 31.85 50 ASN B CA 1
ATOM 2688 C C . ASN B 1 52 ? 30.231 -68.454 -14.492 1.00 31.20 50 ASN B C 1
ATOM 2689 O O . ASN B 1 52 ? 29.221 -68.450 -13.789 1.00 35.11 50 ASN B O 1
ATOM 2694 N N . ILE B 1 53 ? 30.189 -68.371 -15.817 1.00 32.96 51 ILE B N 1
ATOM 2695 C CA . ILE B 1 53 ? 28.924 -68.309 -16.536 1.00 29.75 51 ILE B CA 1
ATOM 2696 C C . ILE B 1 53 ? 28.406 -69.715 -16.779 1.00 30.67 51 ILE B C 1
ATOM 2697 O O . ILE B 1 53 ? 29.115 -70.555 -17.339 1.00 32.81 51 ILE B O 1
ATOM 2702 N N . PRO B 1 54 ? 27.160 -69.980 -16.361 1.00 32.25 52 PRO B N 1
ATOM 2703 C CA . PRO B 1 54 ? 26.567 -71.308 -16.549 1.00 38.27 52 PRO B CA 1
ATOM 2704 C C . PRO B 1 54 ? 26.580 -71.721 -18.019 1.00 39.82 52 PRO B C 1
ATOM 2705 O O . PRO B 1 54 ? 26.397 -70.879 -18.901 1.00 36.42 52 PRO B O 1
ATOM 2709 N N . LYS B 1 55 ? 26.795 -73.006 -18.278 1.00 39.45 53 LYS B N 1
ATOM 2710 C CA . LYS B 1 55 ? 26.817 -73.514 -19.646 1.00 42.03 53 LYS B CA 1
ATOM 2711 C C . LYS B 1 55 ? 25.466 -73.338 -20.341 1.00 37.37 53 LYS B C 1
ATOM 2712 O O . LYS B 1 55 ? 25.391 -73.297 -21.568 1.00 39.25 53 LYS B O 1
ATOM 2718 N N . SER B 1 56 ? 24.405 -73.225 -19.552 1.00 38.34 54 SER B N 1
ATOM 2719 C CA . SER B 1 56 ? 23.061 -73.064 -20.097 1.00 38.77 54 SER B CA 1
ATOM 2720 C C . SER B 1 56 ? 22.804 -71.635 -20.566 1.00 33.78 54 SER B C 1
ATOM 2721 O O . SER B 1 56 ? 21.848 -71.375 -21.298 1.00 31.04 54 SER B O 1
ATOM 2724 N N . ALA B 1 57 ? 23.656 -70.709 -20.141 1.00 33.06 55 ALA B N 1
ATOM 2725 C CA . ALA B 1 57 ? 23.450 -69.298 -20.448 1.00 28.72 55 ALA B CA 1
ATOM 2726 C C . ALA B 1 57 ? 23.945 -68.920 -21.845 1.00 24.45 55 ALA B C 1
ATOM 2727 O O . ALA B 1 57 ? 24.770 -69.620 -22.440 1.00 27.17 55 ALA B O 1
ATOM 2729 N N . ASP B 1 58 ? 23.414 -67.814 -22.364 1.00 21.65 56 ASP B N 1
ATOM 2730 C CA . ASP B 1 58 ? 23.867 -67.228 -23.627 1.00 20.81 56 ASP B CA 1
ATOM 2731 C C . ASP B 1 58 ? 24.709 -65.983 -23.372 1.00 17.91 56 ASP B C 1
ATOM 2732 O O . ASP B 1 58 ? 25.335 -65.449 -24.290 1.00 16.66 56 ASP B O 1
ATOM 2737 N N . GLN B 1 59 ? 24.669 -65.483 -22.140 1.00 17.14 57 GLN B N 1
ATOM 2738 C CA . GLN B 1 59 ? 25.381 -64.258 -21.778 1.00 14.41 57 GLN B CA 1
ATOM 2739 C C . GLN B 1 59 ? 25.491 -64.152 -20.260 1.00 15.25 57 GLN B C 1
ATOM 2740 O O . GLN B 1 59 ? 24.858 -64.906 -19.528 1.00 17.45 57 GLN B O 1
ATOM 2746 N N . VAL B 1 60 ? 26.324 -63.223 -19.803 1.00 15.72 58 VAL B N 1
ATOM 2747 C CA . VAL B 1 60 ? 26.589 -63.055 -18.381 1.00 15.26 58 VAL B CA 1
ATOM 2748 C C . VAL B 1 60 ? 25.335 -62.674 -17.601 1.00 16.73 58 VAL B C 1
ATOM 2749 O O . VAL B 1 60 ? 24.591 -61.783 -18.012 1.00 18.14 58 VAL B O 1
ATOM 2753 N N . PRO B 1 61 ? 25.100 -63.344 -16.461 1.00 17.32 59 PRO B N 1
ATOM 2754 C CA . PRO B 1 61 ? 23.961 -62.963 -15.624 1.00 18.48 59 PRO B CA 1
ATOM 2755 C C . PRO B 1 61 ? 24.209 -61.624 -14.945 1.00 21.40 59 PRO B C 1
ATOM 2756 O O . PRO B 1 61 ? 25.324 -61.332 -14.515 1.00 21.25 59 PRO B O 1
ATOM 2760 N N . LEU B 1 62 ? 23.165 -60.812 -14.866 1.00 15.85 60 LEU B N 1
ATOM 2761 C CA . LEU B 1 62 ? 23.222 -59.536 -14.179 1.00 16.15 60 LEU B CA 1
ATOM 2762 C C . LEU B 1 62 ? 22.381 -59.703 -12.924 1.00 17.17 60 LEU B C 1
ATOM 2763 O O . LEU B 1 62 ? 21.159 -59.750 -13.017 1.00 16.63 60 LEU B O 1
ATOM 2768 N N . PHE B 1 63 ? 23.041 -59.833 -11.766 1.00 15.91 61 PHE B N 1
ATOM 2769 C CA . PHE B 1 63 ? 22.374 -60.125 -10.494 1.00 17.27 61 PHE B CA 1
ATOM 2770 C C . PHE B 1 63 ? 22.131 -58.863 -9.683 1.00 17.31 61 PHE B C 1
ATOM 2771 O O . PHE B 1 63 ? 23.078 -58.153 -9.322 1.00 21.59 61 PHE B O 1
ATOM 2779 N N . LEU B 1 64 ? 20.861 -58.603 -9.381 1.00 18.56 62 LEU B N 1
ATOM 2780 C CA . LEU B 1 64 ? 20.475 -57.449 -8.575 1.00 17.15 62 LEU B CA 1
ATOM 2781 C C . LEU B 1 64 ? 19.933 -57.856 -7.219 1.00 18.00 62 LEU B C 1
ATOM 2782 O O . LEU B 1 64 ? 19.055 -58.709 -7.135 1.00 20.67 62 LEU B O 1
ATOM 2787 N N . THR B 1 65 ? 20.476 -57.249 -6.167 1.00 18.39 63 THR B N 1
ATOM 2788 C CA . THR B 1 65 ? 20.028 -57.503 -4.799 1.00 19.81 63 THR B CA 1
ATOM 2789 C C . THR B 1 65 ? 19.878 -56.176 -4.058 1.00 20.21 63 THR B C 1
ATOM 2790 O O . THR B 1 65 ? 20.094 -55.100 -4.633 1.00 21.47 63 THR B O 1
ATOM 2794 N N . ASN B 1 66 ? 19.507 -56.246 -2.782 1.00 21.98 64 ASN B N 1
ATOM 2795 C CA . ASN B 1 66 ? 19.410 -55.038 -1.979 1.00 20.56 64 ASN B CA 1
ATOM 2796 C C . ASN B 1 66 ? 20.750 -54.320 -1.951 1.00 22.53 64 ASN B C 1
ATOM 2797 O O . ASN B 1 66 ? 20.805 -53.097 -1.855 1.00 23.67 64 ASN B O 1
ATOM 2802 N N . ARG B 1 67 ? 21.831 -55.089 -2.047 1.00 21.75 65 ARG B N 1
ATOM 2803 C CA . ARG B 1 67 ? 23.178 -54.537 -1.960 1.00 20.89 65 ARG B CA 1
ATOM 2804 C C . ARG B 1 67 ? 23.582 -53.740 -3.196 1.00 21.86 65 ARG B C 1
ATOM 2805 O O . ARG B 1 67 ? 24.566 -53.003 -3.169 1.00 23.41 65 ARG B O 1
ATOM 2813 N N . SER B 1 68 ? 22.831 -53.892 -4.284 1.00 20.53 66 SER B N 1
ATOM 2814 C CA . SER B 1 68 ? 23.144 -53.179 -5.520 1.00 20.90 66 SER B CA 1
ATOM 2815 C C . SER B 1 68 ? 22.957 -51.668 -5.370 1.00 20.49 66 SER B C 1
ATOM 2816 O O . SER B 1 68 ? 23.466 -50.884 -6.171 1.00 18.05 66 SER B O 1
ATOM 2819 N N . PHE B 1 69 ? 22.236 -51.263 -4.332 1.00 21.14 67 PHE B N 1
ATOM 2820 C CA . PHE B 1 69 ? 22.068 -49.845 -4.024 1.00 24.15 67 PHE B CA 1
ATOM 2821 C C . PHE B 1 69 ? 23.286 -49.250 -3.305 1.00 22.58 67 PHE B C 1
ATOM 2822 O O . PHE B 1 69 ? 23.420 -48.032 -3.221 1.00 22.41 67 PHE B O 1
ATOM 2830 N N . GLU B 1 70 ? 24.166 -50.097 -2.773 1.00 22.82 68 GLU B N 1
ATOM 2831 C CA . GLU B 1 70 ? 25.318 -49.591 -2.025 1.00 28.20 68 GLU B CA 1
ATOM 2832 C C . GLU B 1 70 ? 26.463 -49.114 -2.920 1.00 30.38 68 GLU B C 1
ATOM 2833 O O . GLU B 1 70 ? 26.668 -49.635 -4.015 1.00 28.85 68 GLU B O 1
ATOM 2839 N N . LYS B 1 71 ? 27.218 -48.131 -2.432 1.00 33.88 69 LYS B N 1
ATOM 2840 C CA . LYS B 1 71 ? 28.373 -47.605 -3.160 1.00 35.69 69 LYS B CA 1
ATOM 2841 C C . LYS B 1 71 ? 29.479 -48.647 -3.326 1.00 34.29 69 LYS B C 1
ATOM 2842 O O . LYS B 1 71 ? 30.144 -48.705 -4.367 1.00 34.85 69 LYS B O 1
ATOM 2848 N N . HIS B 1 72 ? 29.692 -49.463 -2.298 1.00 31.31 70 HIS B N 1
ATOM 2849 C CA . HIS B 1 72 ? 30.795 -50.422 -2.332 1.00 34.52 70 HIS B CA 1
ATOM 2850 C C . HIS B 1 72 ? 30.400 -51.826 -1.884 1.00 34.54 70 HIS B C 1
ATOM 2851 O O . HIS B 1 72 ? 29.540 -52.003 -1.020 1.00 32.61 70 HIS B O 1
ATOM 2858 N N . ASN B 1 73 ? 31.053 -52.821 -2.477 1.00 32.85 71 ASN B N 1
ATOM 2859 C CA . ASN B 1 73 ? 30.798 -54.221 -2.164 1.00 29.58 71 ASN B CA 1
ATOM 2860 C C . ASN B 1 73 ? 32.049 -55.057 -2.369 1.00 33.48 71 ASN B C 1
ATOM 2861 O O . ASN B 1 73 ? 32.975 -54.646 -3.076 1.00 36.03 71 ASN B O 1
ATOM 2866 N N . ASN B 1 74 ? 32.080 -56.232 -1.749 1.00 28.53 72 ASN B N 1
ATOM 2867 C CA . ASN B 1 74 ? 33.169 -57.166 -1.983 1.00 29.31 72 ASN B CA 1
ATOM 2868 C C . ASN B 1 74 ? 33.053 -57.765 -3.383 1.00 38.94 72 ASN B C 1
ATOM 2869 O O . ASN B 1 74 ? 31.967 -57.799 -3.968 1.00 40.76 72 ASN B O 1
ATOM 2874 N N . LYS B 1 75 ? 34.182 -58.222 -3.914 1.00 37.76 73 LYS B N 1
ATOM 2875 C CA . LYS B 1 75 ? 34.222 -58.848 -5.223 1.00 39.30 73 LYS B CA 1
ATOM 2876 C C . LYS B 1 75 ? 35.585 -59.485 -5.422 1.00 40.73 73 LYS B C 1
ATOM 2877 O O . LYS B 1 75 ? 36.571 -59.024 -4.856 1.00 32.88 73 LYS B O 1
ATOM 2883 N N . ARG B 1 76 ? 35.639 -60.560 -6.206 1.00 35.70 74 ARG B N 1
ATOM 2884 C CA . ARG B 1 76 ? 36.920 -61.129 -6.616 1.00 40.34 74 ARG B CA 1
ATOM 2885 C C . ARG B 1 76 ? 37.618 -60.108 -7.505 1.00 37.04 74 ARG B C 1
ATOM 2886 O O . ARG B 1 76 ? 36.958 -59.257 -8.100 1.00 29.01 74 ARG B O 1
ATOM 2888 N N . THR B 1 77 ? 38.945 -60.171 -7.588 1.00 31.30 75 THR B N 1
ATOM 2889 C CA . THR B 1 77 ? 39.684 -59.234 -8.439 1.00 40.23 75 THR B CA 1
ATOM 2890 C C . THR B 1 77 ? 39.199 -59.306 -9.887 1.00 41.85 75 THR B C 1
ATOM 2891 O O . THR B 1 77 ? 39.083 -58.282 -10.565 1.00 46.30 75 THR B O 1
ATOM 2895 N N . ASN B 1 78 ? 38.890 -60.519 -10.343 1.00 34.71 76 ASN B N 1
ATOM 2896 C CA . ASN B 1 78 ? 38.469 -60.740 -11.728 1.00 28.29 76 ASN B CA 1
ATOM 2897 C C . ASN B 1 78 ? 37.093 -60.162 -12.070 1.00 23.49 76 ASN B C 1
ATOM 2898 O O . ASN B 1 78 ? 36.754 -60.032 -13.247 1.00 26.75 76 ASN B O 1
ATOM 2903 N N . GLU B 1 79 ? 36.291 -59.846 -11.059 1.00 24.96 77 GLU B N 1
ATOM 2904 C CA . GLU B 1 79 ? 34.936 -59.349 -11.323 1.00 23.44 77 GLU B CA 1
ATOM 2905 C C . GLU B 1 79 ? 34.907 -57.902 -11.797 1.00 21.96 77 GLU B C 1
ATOM 2906 O O . GLU B 1 79 ? 35.734 -57.086 -11.388 1.00 23.12 77 GLU B O 1
ATOM 2912 N N . VAL B 1 80 ? 33.930 -57.591 -12.649 1.00 16.68 78 VAL B N 1
ATOM 2913 C CA . VAL B 1 80 ? 33.865 -56.302 -13.316 1.00 15.76 78 VAL B CA 1
ATOM 2914 C C . VAL B 1 80 ? 32.696 -55.502 -12.773 1.00 16.75 78 VAL B C 1
ATOM 2915 O O . VAL B 1 80 ? 31.547 -55.917 -12.914 1.00 19.48 78 VAL B O 1
ATOM 2919 N N . PRO B 1 81 ? 32.979 -54.353 -12.150 1.00 17.06 79 PRO B N 1
ATOM 2920 C CA . PRO B 1 81 ? 31.863 -53.531 -11.675 1.00 16.45 79 PRO B CA 1
ATOM 2921 C C . PRO B 1 81 ? 31.119 -52.911 -12.850 1.00 18.54 79 PRO B C 1
ATOM 2922 O O . PRO B 1 81 ? 31.733 -52.367 -13.776 1.00 23.31 79 PRO B O 1
ATOM 2926 N N . LEU B 1 82 ? 29.796 -53.011 -12.817 1.00 17.77 80 LEU B N 1
ATOM 2927 C CA . LEU B 1 82 ? 28.959 -52.458 -13.868 1.00 18.36 80 LEU B CA 1
ATOM 2928 C C . LEU B 1 82 ? 28.012 -51.426 -13.255 1.00 16.43 80 LEU B C 1
ATOM 2929 O O . LEU B 1 82 ? 27.264 -51.734 -12.330 1.00 16.49 80 LEU B O 1
ATOM 2934 N N . GLN B 1 83 ? 28.072 -50.191 -13.754 1.00 15.73 81 GLN B N 1
ATOM 2935 C CA . GLN B 1 83 ? 27.256 -49.111 -13.209 1.00 17.78 81 GLN B CA 1
ATOM 2936 C C . GLN B 1 83 ? 25.910 -49.043 -13.933 1.00 17.89 81 GLN B C 1
ATOM 2937 O O . GLN B 1 83 ? 25.844 -49.241 -15.143 1.00 20.74 81 GLN B O 1
ATOM 2943 N N . GLY B 1 84 ? 24.839 -48.784 -13.190 1.00 15.77 82 GLY B N 1
ATOM 2944 C CA . GLY B 1 84 ? 23.524 -48.601 -13.793 1.00 12.72 82 GLY B CA 1
ATOM 2945 C C . GLY B 1 84 ? 22.690 -47.710 -12.892 1.00 15.27 82 GLY B C 1
ATOM 2946 O O . GLY B 1 84 ? 23.225 -46.995 -12.040 1.00 15.12 82 GLY B O 1
ATOM 2947 N N . SER B 1 85 ? 21.378 -47.749 -13.068 1.00 12.95 83 SER B N 1
ATOM 2948 C CA . SER B 1 85 ? 20.498 -46.956 -12.231 1.00 12.76 83 SER B CA 1
ATOM 2949 C C . SER B 1 85 ? 19.108 -47.537 -12.313 1.00 13.95 83 SER B C 1
ATOM 2950 O O . SER B 1 85 ? 18.795 -48.306 -13.232 1.00 14.19 83 SER B O 1
ATOM 2953 N N . ILE B 1 86 ? 18.279 -47.183 -11.341 1.00 12.71 84 ILE B N 1
ATOM 2954 C CA . ILE B 1 86 ? 16.863 -47.487 -11.425 1.00 12.83 84 ILE B CA 1
ATOM 2955 C C . ILE B 1 86 ? 16.056 -46.196 -11.397 1.00 14.76 84 ILE B C 1
ATOM 2956 O O . ILE B 1 86 ? 16.272 -45.327 -10.541 1.00 13.80 84 ILE B O 1
ATOM 2961 N N . PHE B 1 87 ? 15.172 -46.064 -12.382 1.00 11.63 85 PHE B N 1
ATOM 2962 C CA . PHE B 1 87 ? 14.221 -44.970 -12.465 1.00 11.80 85 PHE B CA 1
ATOM 2963 C C . PHE B 1 87 ? 12.911 -45.511 -11.943 1.00 15.81 85 PHE B C 1
ATOM 2964 O O . PHE B 1 87 ? 12.292 -46.379 -12.569 1.00 14.62 85 PHE B O 1
ATOM 2972 N N . ASN B 1 88 ? 12.490 -45.013 -10.787 1.00 12.52 86 ASN B N 1
ATOM 2973 C CA . ASN B 1 88 ? 11.233 -45.429 -10.219 1.00 15.74 86 ASN B CA 1
ATOM 2974 C C . ASN B 1 88 ? 10.164 -44.379 -10.450 1.00 15.26 86 ASN B C 1
ATOM 2975 O O . ASN B 1 88 ? 10.380 -43.201 -10.159 1.00 16.64 86 ASN B O 1
ATOM 2980 N N . PHE B 1 89 ? 9.017 -44.815 -10.970 1.00 13.26 87 PHE B N 1
ATOM 2981 C CA . PHE B 1 89 ? 7.911 -43.929 -11.290 1.00 15.92 87 PHE B CA 1
ATOM 2982 C C . PHE B 1 89 ? 6.821 -44.108 -10.252 1.00 16.43 87 PHE B C 1
ATOM 2983 O O . PHE B 1 89 ? 6.372 -45.225 -10.029 1.00 16.70 87 PHE B O 1
ATOM 2991 N N . ASN B 1 90 ? 6.425 -43.018 -9.603 1.00 15.26 88 ASN B N 1
ATOM 2992 C CA . ASN B 1 90 ? 5.367 -43.087 -8.596 1.00 16.85 88 ASN B CA 1
ATOM 2993 C C . ASN B 1 90 ? 3.964 -42.866 -9.170 1.00 21.17 88 ASN B C 1
ATOM 2994 O O . ASN B 1 90 ? 2.964 -43.036 -8.467 1.00 22.04 88 ASN B O 1
ATOM 2999 N N . VAL B 1 91 ? 3.889 -42.485 -10.442 1.00 16.67 89 VAL B N 1
ATOM 3000 C CA . VAL B 1 91 ? 2.599 -42.352 -11.114 1.00 20.31 89 VAL B CA 1
ATOM 3001 C C . VAL B 1 91 ? 2.446 -43.483 -12.134 1.00 26.94 89 VAL B C 1
ATOM 3002 O O . VAL B 1 91 ? 3.218 -43.569 -13.089 1.00 20.50 89 VAL B O 1
ATOM 3006 N N . LEU B 1 92 ? 1.469 -44.357 -11.921 1.00 23.14 90 LEU B N 1
ATOM 3007 C CA . LEU B 1 92 ? 1.283 -45.531 -12.767 1.00 25.88 90 LEU B CA 1
ATOM 3008 C C . LEU B 1 92 ? 1.185 -45.187 -14.250 1.00 25.39 90 LEU B C 1
ATOM 3009 O O . LEU B 1 92 ? 1.831 -45.822 -15.086 1.00 23.24 90 LEU B O 1
ATOM 3014 N N . ASP B 1 93 ? 0.368 -44.191 -14.569 1.00 27.66 91 ASP B N 1
ATOM 3015 C CA . ASP B 1 93 ? 0.143 -43.808 -15.956 1.00 30.99 91 ASP B CA 1
ATOM 3016 C C . ASP B 1 93 ? 1.423 -43.341 -16.635 1.00 27.64 91 ASP B C 1
ATOM 3017 O O . ASP B 1 93 ? 1.617 -43.574 -17.828 1.00 23.70 91 ASP B O 1
ATOM 3022 N N . GLU B 1 94 ? 2.295 -42.681 -15.882 1.00 20.42 92 GLU B N 1
ATOM 3023 C CA . GLU B 1 94 ? 3.560 -42.229 -16.454 1.00 19.48 92 GLU B CA 1
ATOM 3024 C C . GLU B 1 94 ? 4.453 -43.415 -16.781 1.00 19.46 92 GLU B C 1
ATOM 3025 O O . GLU B 1 94 ? 5.084 -43.456 -17.837 1.00 18.30 92 GLU B O 1
ATOM 3031 N N . PHE B 1 95 ? 4.499 -44.393 -15.886 1.00 17.51 93 PHE B N 1
ATOM 3032 C CA . PHE B 1 95 ? 5.246 -45.612 -16.164 1.00 17.16 93 PHE B CA 1
ATOM 3033 C C . PHE B 1 95 ? 4.675 -46.333 -17.385 1.00 15.74 93 PHE B C 1
ATOM 3034 O O . PHE B 1 95 ? 5.409 -46.691 -18.298 1.00 17.52 93 PHE B O 1
ATOM 3042 N N . LYS B 1 96 ? 3.360 -46.538 -17.396 1.00 21.04 94 LYS B N 1
ATOM 3043 C CA . LYS B 1 96 ? 2.726 -47.246 -18.506 1.00 24.57 94 LYS B CA 1
ATOM 3044 C C . LYS B 1 96 ? 2.936 -46.544 -19.849 1.00 24.02 94 LYS B C 1
ATOM 3045 O O . LYS B 1 96 ? 3.175 -47.203 -20.865 1.00 23.63 94 LYS B O 1
ATOM 3051 N N . ASN B 1 97 ? 2.842 -45.216 -19.857 1.00 17.87 95 ASN B N 1
ATOM 3052 C CA . ASN B 1 97 ? 2.913 -44.469 -21.114 1.00 18.62 95 ASN B CA 1
ATOM 3053 C C . ASN B 1 97 ? 4.304 -43.965 -21.488 1.00 16.97 95 ASN B C 1
ATOM 3054 O O . ASN B 1 97 ? 4.463 -43.235 -22.475 1.00 16.44 95 ASN B O 1
ATOM 3059 N N . LEU B 1 98 ? 5.305 -44.338 -20.699 1.00 17.30 96 LEU B N 1
ATOM 3060 C CA . LEU B 1 98 ? 6.686 -43.944 -20.996 1.00 14.27 96 LEU B CA 1
ATOM 3061 C C . LEU B 1 98 ? 7.055 -44.349 -22.420 1.00 12.95 96 LEU B C 1
ATOM 3062 O O . LEU B 1 98 ? 6.833 -45.491 -22.813 1.00 13.13 96 LEU B O 1
ATOM 3067 N N . ASP B 1 99 ? 7.602 -43.420 -23.200 1.00 13.41 97 ASP B N 1
ATOM 3068 C CA . ASP B 1 99 ? 8.128 -43.781 -24.519 1.00 12.44 97 ASP B CA 1
ATOM 3069 C C . ASP B 1 99 ? 9.470 -44.462 -24.311 1.00 11.80 97 ASP B C 1
ATOM 3070 O O . ASP B 1 99 ? 10.483 -43.810 -24.009 1.00 11.80 97 ASP B O 1
ATOM 3075 N N . LYS B 1 100 ? 9.454 -45.786 -24.432 1.00 9.48 98 LYS B N 1
ATOM 3076 C CA . LYS B 1 100 ? 10.613 -46.622 -24.136 1.00 9.48 98 LYS B CA 1
ATOM 3077 C C . LYS B 1 100 ? 11.761 -46.375 -25.104 1.00 11.31 98 LYS B C 1
ATOM 3078 O O . LYS B 1 100 ? 12.912 -46.498 -24.717 1.00 12.58 98 LYS B O 1
ATOM 3084 N N . GLN B 1 101 ? 11.447 -46.026 -26.354 1.00 10.75 99 GLN B N 1
ATOM 3085 C CA . GLN B 1 101 ? 12.495 -45.752 -27.329 1.00 11.03 99 GLN B CA 1
ATOM 3086 C C . GLN B 1 101 ? 13.226 -44.451 -26.992 1.00 13.09 99 GLN B C 1
ATOM 3087 O O . GLN B 1 101 ? 14.462 -44.399 -26.961 1.00 11.86 99 GLN B O 1
ATOM 3093 N N . LEU B 1 102 ? 12.452 -43.397 -26.764 1.00 10.03 100 LEU B N 1
ATOM 3094 C CA . LEU B 1 102 ? 13.019 -42.111 -26.395 1.00 12.48 100 LEU B CA 1
ATOM 3095 C C . LEU B 1 102 ? 13.836 -42.220 -25.096 1.00 10.53 100 LEU B C 1
ATOM 3096 O O . LEU B 1 102 ? 14.940 -41.682 -24.982 1.00 10.45 100 LEU B O 1
ATOM 3101 N N . PHE B 1 103 ? 13.289 -42.918 -24.107 1.00 10.40 101 PHE B N 1
ATOM 3102 C CA . PHE B 1 103 ? 13.984 -43.079 -22.830 1.00 10.23 101 PHE B CA 1
ATOM 3103 C C . PHE B 1 103 ? 15.325 -43.798 -23.009 1.00 10.50 101 PHE B C 1
ATOM 3104 O O . PHE B 1 103 ? 16.362 -43.343 -22.518 1.00 9.37 101 PHE B O 1
ATOM 3112 N N . LEU B 1 104 ? 15.320 -44.917 -23.716 1.00 9.09 102 LEU B N 1
ATOM 3113 C CA . LEU B 1 104 ? 16.569 -45.643 -23.914 1.00 10.27 102 LEU B CA 1
ATOM 3114 C C . LEU B 1 104 ? 17.546 -44.821 -24.771 1.00 9.72 102 LEU B C 1
ATOM 3115 O O . LEU B 1 104 ? 18.752 -44.901 -24.586 1.00 10.72 102 LEU B O 1
ATOM 3120 N N A HIS B 1 105 ? 17.023 -44.063 -25.730 0.47 10.12 103 HIS B N 1
ATOM 3121 N N B HIS B 1 105 ? 17.001 -44.008 -25.673 0.53 10.29 103 HIS B N 1
ATOM 3122 C CA A HIS B 1 105 ? 17.883 -43.232 -26.570 0.47 8.24 103 HIS B CA 1
ATOM 3123 C CA B HIS B 1 105 ? 17.809 -43.076 -26.461 0.53 9.40 103 HIS B CA 1
ATOM 3124 C C A HIS B 1 105 ? 18.567 -42.182 -25.704 0.47 10.62 103 HIS B C 1
ATOM 3125 C C B HIS B 1 105 ? 18.575 -42.109 -25.557 0.53 10.93 103 HIS B C 1
ATOM 3126 O O A HIS B 1 105 ? 19.716 -41.803 -25.949 0.47 10.39 103 HIS B O 1
ATOM 3127 O O B HIS B 1 105 ? 19.785 -41.936 -25.721 0.53 9.91 103 HIS B O 1
ATOM 3140 N N A GLN B 1 106 ? 17.845 -41.718 -24.689 0.47 11.36 104 GLN B N 1
ATOM 3141 N N B GLN B 1 106 ? 17.883 -41.476 -24.609 0.53 10.66 104 GLN B N 1
ATOM 3142 C CA A GLN B 1 106 ? 18.371 -40.779 -23.705 0.47 12.03 104 GLN B CA 1
ATOM 3143 C CA B GLN B 1 106 ? 18.565 -40.600 -23.651 0.53 8.68 104 GLN B CA 1
ATOM 3144 C C A GLN B 1 106 ? 19.583 -41.358 -22.972 0.47 11.25 104 GLN B C 1
ATOM 3145 C C B GLN B 1 106 ? 19.679 -41.346 -22.915 0.53 11.22 104 GLN B C 1
ATOM 3146 O O A GLN B 1 106 ? 20.636 -40.722 -22.864 0.47 10.52 104 GLN B O 1
ATOM 3147 O O B GLN B 1 106 ? 20.776 -40.804 -22.742 0.53 10.46 104 GLN B O 1
ATOM 3158 N N . ARG B 1 107 ? 19.401 -42.569 -22.459 1.00 11.37 105 ARG B N 1
ATOM 3159 C CA . ARG B 1 107 ? 20.431 -43.320 -21.737 1.00 11.46 105 ARG B CA 1
ATOM 3160 C C . ARG B 1 107 ? 21.627 -43.586 -22.652 1.00 12.46 105 ARG B C 1
ATOM 3161 O O . ARG B 1 107 ? 22.774 -43.450 -22.234 1.00 11.04 105 ARG B O 1
ATOM 3169 N N . ALA B 1 108 ? 21.353 -43.947 -23.905 1.00 9.40 106 ALA B N 1
ATOM 3170 C CA . ALA B 1 108 ? 22.430 -44.174 -24.866 1.00 9.44 106 ALA B CA 1
ATOM 3171 C C . ALA B 1 108 ? 23.259 -42.916 -25.129 1.00 12.07 106 ALA B C 1
ATOM 3172 O O . ALA B 1 108 ? 24.477 -43.004 -25.288 1.00 11.25 106 ALA B O 1
ATOM 3174 N N . LEU B 1 109 ? 22.607 -41.759 -25.196 1.00 11.88 107 LEU B N 1
ATOM 3175 C CA . LEU B 1 109 ? 23.336 -40.514 -25.429 1.00 10.95 107 LEU B CA 1
ATOM 3176 C C . LEU B 1 109 ? 24.282 -40.222 -24.269 1.00 9.78 107 LEU B C 1
ATOM 3177 O O . LEU B 1 109 ? 25.379 -39.717 -24.485 1.00 11.55 107 LEU B O 1
ATOM 3182 N N . GLU B 1 110 ? 23.866 -40.548 -23.048 1.00 10.81 108 GLU B N 1
ATOM 3183 C CA . GLU B 1 110 ? 24.766 -40.425 -21.894 1.00 10.45 108 GLU B CA 1
ATOM 3184 C C . GLU B 1 110 ? 25.992 -41.311 -22.067 1.00 12.45 108 GLU B C 1
ATOM 3185 O O . GLU B 1 110 ? 27.125 -40.884 -21.826 1.00 14.17 108 GLU B O 1
ATOM 3191 N N . CYS B 1 111 ? 25.753 -42.551 -22.482 1.00 10.14 109 CYS B N 1
ATOM 3192 C CA . CYS B 1 111 ? 26.842 -43.500 -22.692 1.00 13.54 109 CYS B CA 1
ATOM 3193 C C . CYS B 1 111 ? 27.763 -43.031 -23.810 1.00 11.43 109 CYS B C 1
ATOM 3194 O O . CYS B 1 111 ? 28.991 -43.173 -23.713 1.00 12.26 109 CYS B O 1
ATOM 3197 N N . TRP B 1 112 ? 27.173 -42.492 -24.876 1.00 11.11 110 TRP B N 1
ATOM 3198 C CA . TRP B 1 112 ? 27.935 -41.960 -26.011 1.00 11.23 110 TRP B CA 1
ATOM 3199 C C . TRP B 1 112 ? 28.829 -40.803 -25.567 1.00 12.58 110 TRP B C 1
ATOM 3200 O O . TRP B 1 112 ? 30.029 -40.749 -25.901 1.00 11.22 110 TRP B O 1
ATOM 3211 N N . GLU B 1 113 ? 28.241 -39.868 -24.824 1.00 12.40 111 GLU B N 1
ATOM 3212 C CA . GLU B 1 113 ? 28.967 -38.700 -24.339 1.00 11.98 111 GLU B CA 1
ATOM 3213 C C . GLU B 1 113 ? 30.122 -39.127 -23.429 1.00 13.57 111 GLU B C 1
ATOM 3214 O O . GLU B 1 113 ? 31.219 -38.575 -23.510 1.00 13.61 111 GLU B O 1
ATOM 3220 N N . ASP B 1 114 ? 29.880 -40.130 -22.592 1.00 13.86 112 ASP B N 1
ATOM 3221 C CA . ASP B 1 114 ? 30.929 -40.668 -21.733 1.00 11.86 112 ASP B CA 1
ATOM 3222 C C . ASP B 1 114 ? 31.984 -41.357 -22.598 1.00 12.54 112 ASP B C 1
ATOM 3223 O O . ASP B 1 114 ? 33.180 -41.186 -22.377 1.00 13.59 112 ASP B O 1
ATOM 3228 N N . GLY B 1 115 ? 31.522 -42.125 -23.583 1.00 11.63 113 GLY B N 1
ATOM 3229 C CA . GLY B 1 115 ? 32.392 -42.952 -24.407 1.00 11.81 113 GLY B CA 1
ATOM 3230 C C . GLY B 1 115 ? 33.400 -42.207 -25.254 1.00 10.52 113 GLY B C 1
ATOM 3231 O O . GLY B 1 115 ? 34.517 -42.681 -25.457 1.00 11.24 113 GLY B O 1
ATOM 3232 N N . ILE B 1 116 ? 33.006 -41.048 -25.778 1.00 10.31 114 ILE B N 1
ATOM 3233 C CA . ILE B 1 116 ? 33.911 -40.305 -26.643 1.00 8.63 114 ILE B CA 1
ATOM 3234 C C . ILE B 1 116 ? 34.998 -39.591 -25.846 1.00 13.86 114 ILE B C 1
ATOM 3235 O O . ILE B 1 116 ? 35.927 -39.035 -26.415 1.00 13.31 114 ILE B O 1
ATOM 3240 N N . LYS B 1 117 ? 34.868 -39.607 -24.526 1.00 12.93 115 LYS B N 1
ATOM 3241 C CA . LYS B 1 117 ? 35.947 -39.144 -23.654 1.00 15.30 115 LYS B CA 1
ATOM 3242 C C . LYS B 1 117 ? 36.772 -40.302 -23.114 1.00 17.05 115 LYS B C 1
ATOM 3243 O O . LYS B 1 117 ? 37.984 -40.192 -22.990 1.00 20.10 115 LYS B O 1
ATOM 3249 N N . ASP B 1 118 ? 36.109 -41.409 -22.797 1.00 12.87 116 ASP B N 1
ATOM 3250 C CA . ASP B 1 118 ? 36.774 -42.619 -22.315 1.00 12.20 116 ASP B CA 1
ATOM 3251 C C . ASP B 1 118 ? 35.952 -43.817 -22.774 1.00 12.89 116 ASP B C 1
ATOM 3252 O O . ASP B 1 118 ? 34.837 -44.032 -22.292 1.00 12.33 116 ASP B O 1
ATOM 3257 N N . ILE B 1 119 ? 36.487 -44.573 -23.729 1.00 12.77 117 ILE B N 1
ATOM 3258 C CA . ILE B 1 119 ? 35.751 -45.674 -24.351 1.00 10.83 117 ILE B CA 1
ATOM 3259 C C . ILE B 1 119 ? 35.281 -46.707 -23.330 1.00 12.25 117 ILE B C 1
ATOM 3260 O O . ILE B 1 119 ? 34.305 -47.417 -23.553 1.00 11.20 117 ILE B O 1
ATOM 3265 N N . ASN B 1 120 ? 35.960 -46.775 -22.193 1.00 12.63 118 ASN B N 1
ATOM 3266 C CA . ASN B 1 120 ? 35.593 -47.755 -21.180 1.00 9.42 118 ASN B CA 1
ATOM 3267 C C . ASN B 1 120 ? 34.400 -47.379 -20.324 1.00 12.22 118 ASN B C 1
ATOM 3268 O O . ASN B 1 120 ? 33.994 -48.162 -19.467 1.00 16.18 118 ASN B O 1
ATOM 3273 N N . LYS B 1 121 ? 33.838 -46.195 -20.554 1.00 12.22 119 LYS B N 1
ATOM 3274 C CA . LYS B 1 121 ? 32.730 -45.699 -19.735 1.00 13.09 119 LYS B CA 1
ATOM 3275 C C . LYS B 1 121 ? 31.416 -45.616 -20.507 1.00 14.28 119 LYS B C 1
ATOM 3276 O O . LYS B 1 121 ? 30.498 -44.897 -20.103 1.00 17.44 119 LYS B O 1
ATOM 3282 N N . CYS B 1 122 ? 31.325 -46.351 -21.607 1.00 11.54 120 CYS B N 1
ATOM 3283 C CA . CYS B 1 122 ? 30.105 -46.324 -22.421 1.00 14.16 120 CYS B CA 1
ATOM 3284 C C . CYS B 1 122 ? 29.169 -47.521 -22.197 1.00 13.30 120 CYS B C 1
ATOM 3285 O O . CYS B 1 122 ? 28.261 -47.750 -23.007 1.00 16.42 120 CYS B O 1
ATOM 3288 N N . VAL B 1 123 ? 29.371 -48.246 -21.099 1.00 14.04 121 VAL B N 1
ATOM 3289 C CA . VAL B 1 123 ? 28.582 -49.436 -20.735 1.00 11.91 121 VAL B CA 1
ATOM 3290 C C . VAL B 1 123 ? 27.753 -49.169 -19.485 1.00 16.00 121 VAL B C 1
ATOM 3291 O O . VAL B 1 123 ? 28.264 -48.703 -18.463 1.00 18.20 121 VAL B O 1
ATOM 3295 N N A SER B 1 124 ? 26.467 -49.492 -19.551 0.54 13.97 122 SER B N 1
ATOM 3296 N N B SER B 1 124 ? 26.460 -49.467 -19.558 0.46 14.07 122 SER B N 1
ATOM 3297 C CA A SER B 1 124 ? 25.601 -49.289 -18.400 0.54 14.71 122 SER B CA 1
ATOM 3298 C CA B SER B 1 124 ? 25.563 -49.165 -18.448 0.46 14.81 122 SER B CA 1
ATOM 3299 C C A SER B 1 124 ? 24.396 -50.197 -18.491 0.54 11.84 122 SER B C 1
ATOM 3300 C C B SER B 1 124 ? 24.300 -50.006 -18.571 0.46 12.48 122 SER B C 1
ATOM 3301 O O A SER B 1 124 ? 24.260 -50.967 -19.440 0.54 12.87 122 SER B O 1
ATOM 3302 O O B SER B 1 124 ? 24.049 -50.585 -19.622 0.46 12.97 122 SER B O 1
ATOM 3307 N N . PHE B 1 125 ? 23.519 -50.093 -17.497 1.00 13.83 123 PHE B N 1
ATOM 3308 C CA . PHE B 1 125 ? 22.204 -50.727 -17.573 1.00 11.50 123 PHE B CA 1
ATOM 3309 C C . PHE B 1 125 ? 21.218 -49.813 -16.872 1.00 14.37 123 PHE B C 1
ATOM 3310 O O . PHE B 1 125 ? 21.621 -48.957 -16.082 1.00 12.09 123 PHE B O 1
ATOM 3318 N N . VAL B 1 126 ? 19.930 -49.967 -17.185 1.00 10.66 124 VAL B N 1
ATOM 3319 C CA . VAL B 1 126 ? 18.912 -49.159 -16.540 1.00 10.74 124 VAL B CA 1
ATOM 3320 C C . VAL B 1 126 ? 17.706 -50.033 -16.255 1.00 10.96 124 VAL B C 1
ATOM 3321 O O . VAL B 1 126 ? 17.388 -50.955 -17.007 1.00 12.29 124 VAL B O 1
ATOM 3325 N N . ILE B 1 127 ? 17.043 -49.744 -15.142 1.00 12.27 125 ILE B N 1
ATOM 3326 C CA . ILE B 1 127 ? 15.769 -50.376 -14.837 1.00 14.81 125 ILE B CA 1
ATOM 3327 C C . ILE B 1 127 ? 14.728 -49.275 -14.735 1.00 15.73 125 ILE B C 1
ATOM 3328 O O . ILE B 1 127 ? 14.992 -48.220 -14.155 1.00 15.21 125 ILE B O 1
ATOM 3333 N N . ILE B 1 128 ? 13.554 -49.500 -15.316 1.00 11.87 126 ILE B N 1
ATOM 3334 C CA . ILE B 1 128 ? 12.417 -48.626 -15.058 1.00 11.07 126 ILE B CA 1
ATOM 3335 C C . ILE B 1 128 ? 11.411 -49.439 -14.271 1.00 16.09 126 ILE B C 1
ATOM 3336 O O . ILE B 1 128 ? 11.217 -50.620 -14.546 1.00 17.34 126 ILE B O 1
ATOM 3341 N N . SER B 1 129 ? 10.789 -48.815 -13.280 1.00 13.90 127 SER B N 1
ATOM 3342 C CA . SER B 1 129 ? 9.947 -49.582 -12.376 1.00 16.19 127 SER B CA 1
ATOM 3343 C C . SER B 1 129 ? 8.711 -48.836 -11.902 1.00 15.42 127 SER B C 1
ATOM 3344 O O . SER B 1 129 ? 8.693 -47.613 -11.818 1.00 14.90 127 SER B O 1
ATOM 3347 N N . PHE B 1 130 ? 7.665 -49.603 -11.610 1.00 16.99 128 PHE B N 1
ATOM 3348 C CA . PHE B 1 130 ? 6.556 -49.097 -10.816 1.00 16.83 128 PHE B CA 1
ATOM 3349 C C . PHE B 1 130 ? 6.313 -50.136 -9.740 1.00 19.07 128 PHE B C 1
ATOM 3350 O O . PHE B 1 130 ? 6.165 -51.318 -10.039 1.00 18.97 128 PHE B O 1
ATOM 3358 N N . ALA B 1 131 ? 6.316 -49.696 -8.487 1.00 20.19 129 ALA B N 1
ATOM 3359 C CA . ALA B 1 131 ? 6.104 -50.600 -7.368 1.00 22.38 129 ALA B CA 1
ATOM 3360 C C . ALA B 1 131 ? 4.731 -50.325 -6.770 1.00 25.46 129 ALA B C 1
ATOM 3361 O O . ALA B 1 131 ? 4.523 -49.287 -6.150 1.00 21.79 129 ALA B O 1
ATOM 3363 N N . ASP B 1 132 ? 3.784 -51.232 -6.996 1.00 23.44 130 ASP B N 1
ATOM 3364 C CA . ASP B 1 132 ? 2.465 -51.115 -6.378 1.00 25.48 130 ASP B CA 1
ATOM 3365 C C . ASP B 1 132 ? 2.570 -51.681 -4.971 1.00 29.06 130 ASP B C 1
ATOM 3366 O O . ASP B 1 132 ? 2.454 -52.889 -4.770 1.00 25.80 130 ASP B O 1
ATOM 3371 N N . LEU B 1 133 ? 2.808 -50.801 -4.002 1.00 29.45 131 LEU B N 1
ATOM 3372 C CA . LEU B 1 133 ? 3.129 -51.227 -2.646 1.00 32.00 131 LEU B CA 1
ATOM 3373 C C . LEU B 1 133 ? 1.954 -51.905 -1.952 1.00 29.46 131 LEU B C 1
ATOM 3374 O O . LEU B 1 133 ? 2.139 -52.874 -1.223 1.00 31.56 131 LEU B O 1
ATOM 3379 N N . LYS B 1 134 ? 0.750 -51.401 -2.191 1.00 27.28 132 LYS B N 1
ATOM 3380 C CA . LYS B 1 134 ? -0.449 -51.985 -1.588 1.00 30.95 132 LYS B CA 1
ATOM 3381 C C . LYS B 1 134 ? -0.696 -53.420 -2.055 1.00 33.18 132 LYS B C 1
ATOM 3382 O O . LYS B 1 134 ? -1.097 -54.279 -1.265 1.00 31.68 132 LYS B O 1
ATOM 3388 N N . LYS B 1 135 ? -0.460 -53.678 -3.339 1.00 28.53 133 LYS B N 1
ATOM 3389 C CA . LYS B 1 135 ? -0.670 -55.015 -3.889 1.00 29.17 133 LYS B CA 1
ATOM 3390 C C . LYS B 1 135 ? 0.611 -55.842 -3.879 1.00 28.01 133 LYS B C 1
ATOM 3391 O O . LYS B 1 135 ? 0.610 -57.011 -4.267 1.00 26.71 133 LYS B O 1
ATOM 3397 N N . TYR B 1 136 ? 1.700 -55.222 -3.435 1.00 27.40 134 TYR B N 1
ATOM 3398 C CA . TYR B 1 136 ? 2.996 -55.884 -3.334 1.00 25.34 134 TYR B CA 1
ATOM 3399 C C . TYR B 1 136 ? 3.460 -56.491 -4.656 1.00 20.63 134 TYR B C 1
ATOM 3400 O O . TYR B 1 136 ? 4.067 -57.562 -4.677 1.00 23.57 134 TYR B O 1
ATOM 3409 N N . ARG B 1 137 ? 3.154 -55.819 -5.757 1.00 22.90 135 ARG B N 1
ATOM 3410 C CA . ARG B 1 137 ? 3.650 -56.271 -7.051 1.00 22.55 135 ARG B CA 1
ATOM 3411 C C . ARG B 1 137 ? 4.526 -55.214 -7.707 1.00 20.98 135 ARG B C 1
ATOM 3412 O O . ARG B 1 137 ? 4.301 -54.010 -7.554 1.00 19.63 135 ARG B O 1
ATOM 3420 N N . PHE B 1 138 ? 5.531 -55.696 -8.425 1.00 20.22 136 PHE B N 1
ATOM 3421 C CA . PHE B 1 138 ? 6.556 -54.835 -8.995 1.00 22.65 136 PHE B CA 1
ATOM 3422 C C . PHE B 1 138 ? 6.605 -55.030 -10.496 1.00 24.39 136 PHE B C 1
ATOM 3423 O O . PHE B 1 138 ? 6.763 -56.151 -10.968 1.00 26.96 136 PHE B O 1
ATOM 3431 N N . TYR B 1 139 ? 6.449 -53.937 -11.238 1.00 20.67 137 TYR B N 1
ATOM 3432 C CA . TYR B 1 139 ? 6.505 -53.980 -12.697 1.00 21.09 137 TYR B CA 1
ATOM 3433 C C . TYR B 1 139 ? 7.781 -53.317 -13.157 1.00 24.18 137 TYR B C 1
ATOM 3434 O O . TYR B 1 139 ? 8.154 -52.256 -12.656 1.00 22.09 137 TYR B O 1
ATOM 3443 N N . TYR B 1 140 ? 8.455 -53.922 -14.125 1.00 19.03 138 TYR B N 1
ATOM 3444 C CA . TYR B 1 140 ? 9.714 -53.330 -14.554 1.00 16.61 138 TYR B CA 1
ATOM 3445 C C . TYR B 1 140 ? 10.131 -53.727 -15.948 1.00 25.56 138 TYR B C 1
ATOM 3446 O O . TYR B 1 140 ? 9.615 -54.678 -16.538 1.00 23.26 138 TYR B O 1
ATOM 3455 N N A TRP B 1 141 ? 11.143 -53.018 -16.415 0.45 21.99 139 TRP B N 1
ATOM 3456 N N B TRP B 1 141 ? 11.025 -52.921 -16.523 0.55 20.34 139 TRP B N 1
ATOM 3457 C CA A TRP B 1 141 ? 11.818 -53.382 -17.626 0.45 18.39 139 TRP B CA 1
ATOM 3458 C CA B TRP B 1 141 ? 11.771 -53.269 -17.737 0.55 18.03 139 TRP B CA 1
ATOM 3459 C C A TRP B 1 141 ? 13.274 -53.062 -17.426 0.45 16.06 139 TRP B C 1
ATOM 3460 C C B TRP B 1 141 ? 13.253 -53.089 -17.397 0.55 15.71 139 TRP B C 1
ATOM 3461 O O A TRP B 1 141 ? 13.627 -52.082 -16.776 0.45 16.05 139 TRP B O 1
ATOM 3462 O O B TRP B 1 141 ? 13.604 -52.213 -16.614 0.55 15.88 139 TRP B O 1
ATOM 3483 N N . LEU B 1 142 ? 14.129 -53.893 -17.992 1.00 15.40 140 LEU B N 1
ATOM 3484 C CA . LEU B 1 142 ? 15.549 -53.690 -17.836 1.00 12.53 140 LEU B CA 1
ATOM 3485 C C . LEU B 1 142 ? 16.099 -53.451 -19.222 1.00 11.05 140 LEU B C 1
ATOM 3486 O O . LEU B 1 142 ? 15.727 -54.162 -20.155 1.00 12.46 140 LEU B O 1
ATOM 3491 N N . GLY B 1 143 ? 16.950 -52.437 -19.350 1.00 9.96 141 GLY B N 1
ATOM 3492 C CA . GLY B 1 143 ? 17.550 -52.126 -20.634 1.00 14.40 141 GLY B CA 1
ATOM 3493 C C . GLY B 1 143 ? 19.047 -51.926 -20.536 1.00 11.82 141 GLY B C 1
ATOM 3494 O O . GLY B 1 143 ? 19.560 -51.448 -19.526 1.00 13.99 141 GLY B O 1
ATOM 3495 N N . VAL B 1 144 ? 19.745 -52.284 -21.605 1.00 10.57 142 VAL B N 1
ATOM 3496 C CA . VAL B 1 144 ? 21.180 -52.096 -21.701 1.00 13.17 142 VAL B CA 1
ATOM 3497 C C . VAL B 1 144 ? 21.383 -51.247 -22.943 1.00 10.16 142 VAL B C 1
ATOM 3498 O O . VAL B 1 144 ? 21.234 -51.743 -24.061 1.00 14.05 142 VAL B O 1
ATOM 3502 N N . PRO B 1 145 ? 21.676 -49.949 -22.761 1.00 8.96 143 PRO B N 1
ATOM 3503 C CA . PRO B 1 145 ? 21.735 -49.063 -23.941 1.00 10.57 143 PRO B CA 1
ATOM 3504 C C . PRO B 1 145 ? 22.835 -49.455 -24.916 1.00 10.81 143 PRO B C 1
ATOM 3505 O O . PRO B 1 145 ? 24.016 -49.388 -24.566 1.00 13.64 143 PRO B O 1
ATOM 3509 N N . CYS B 1 146 ? 22.440 -49.866 -26.114 1.00 10.31 144 CYS B N 1
ATOM 3510 C CA . CYS B 1 146 ? 23.414 -50.236 -27.136 1.00 9.87 144 CYS B CA 1
ATOM 3511 C C . CYS B 1 146 ? 23.185 -49.311 -28.313 1.00 14.00 144 CYS B C 1
ATOM 3512 O O . CYS B 1 146 ? 22.047 -49.105 -28.740 1.00 18.43 144 CYS B O 1
ATOM 3515 N N . PHE B 1 147 ? 24.252 -48.693 -28.802 1.00 9.00 145 PHE B N 1
ATOM 3516 C CA . PHE B 1 147 ? 24.116 -47.690 -29.850 1.00 11.05 145 PHE B CA 1
ATOM 3517 C C . PHE B 1 147 ? 25.019 -47.980 -31.048 1.00 9.86 145 PHE B C 1
ATOM 3518 O O . PHE B 1 147 ? 26.181 -48.346 -30.901 1.00 11.66 145 PHE B O 1
ATOM 3526 N N . GLN B 1 148 ? 24.451 -47.811 -32.231 1.00 10.42 146 GLN B N 1
ATOM 3527 C CA . GLN B 1 148 ? 25.138 -48.042 -33.495 1.00 10.38 146 GLN B CA 1
ATOM 3528 C C . GLN B 1 148 ? 25.103 -46.719 -34.245 1.00 11.26 146 GLN B C 1
ATOM 3529 O O . GLN B 1 148 ? 24.050 -46.283 -34.745 1.00 11.18 146 GLN B O 1
ATOM 3535 N N . ARG B 1 149 ? 26.259 -46.055 -34.271 1.00 12.05 147 ARG B N 1
ATOM 3536 C CA . ARG B 1 149 ? 26.400 -44.767 -34.922 1.00 12.35 147 ARG B CA 1
ATOM 3537 C C . ARG B 1 149 ? 27.654 -44.809 -35.783 1.00 12.38 147 ARG B C 1
ATOM 3538 O O . ARG B 1 149 ? 28.748 -45.087 -35.271 1.00 14.87 147 ARG B O 1
ATOM 3546 N N . PRO B 1 150 ? 27.517 -44.558 -37.088 1.00 13.45 148 PRO B N 1
ATOM 3547 C CA . PRO B 1 150 ? 26.284 -44.336 -37.850 1.00 13.75 148 PRO B CA 1
ATOM 3548 C C . PRO B 1 150 ? 25.346 -45.527 -37.796 1.00 14.60 148 PRO B C 1
ATOM 3549 O O . PRO B 1 150 ? 25.790 -46.671 -37.741 1.00 13.78 148 PRO B O 1
ATOM 3553 N N . SER B 1 151 ? 24.051 -45.251 -37.860 1.00 11.54 149 SER B N 1
ATOM 3554 C CA . SER B 1 151 ? 23.044 -46.310 -37.855 1.00 11.46 149 SER B CA 1
ATOM 3555 C C . SER B 1 151 ? 23.175 -47.240 -39.057 1.00 15.63 149 SER B C 1
ATOM 3556 O O . SER B 1 151 ? 22.772 -48.403 -38.993 1.00 17.85 149 SER B O 1
ATOM 3559 N N . SER B 1 152 ? 23.746 -46.737 -40.147 1.00 13.63 150 SER B N 1
ATOM 3560 C CA . SER B 1 152 ? 23.794 -47.498 -41.394 1.00 17.36 150 SER B CA 1
ATOM 3561 C C . SER B 1 152 ? 25.162 -48.106 -41.686 1.00 12.44 150 SER B C 1
ATOM 3562 O O . SER B 1 152 ? 25.401 -48.595 -42.798 1.00 17.42 150 SER B O 1
ATOM 3565 N N . THR B 1 153 ? 26.056 -48.075 -40.704 1.00 12.94 151 THR B N 1
ATOM 3566 C CA . THR B 1 153 ? 27.339 -48.739 -40.877 1.00 12.10 151 THR B CA 1
ATOM 3567 C C . THR B 1 153 ? 27.328 -50.099 -40.206 1.00 19.53 151 THR B C 1
ATOM 3568 O O . THR B 1 153 ? 26.978 -50.226 -39.022 1.00 24.44 151 THR B O 1
ATOM 3572 N N . VAL B 1 154 ? 27.684 -51.125 -40.973 1.00 14.11 152 VAL B N 1
ATOM 3573 C CA . VAL B 1 154 ? 27.727 -52.474 -40.443 1.00 14.55 152 VAL B CA 1
ATOM 3574 C C . VAL B 1 154 ? 29.157 -52.974 -40.492 1.00 13.13 152 VAL B C 1
ATOM 3575 O O . VAL B 1 154 ? 30.029 -52.331 -41.090 1.00 15.42 152 VAL B O 1
ATOM 3579 N N . LEU B 1 155 ? 29.404 -54.105 -39.848 1.00 12.56 153 LEU B N 1
ATOM 3580 C CA . LEU B 1 155 ? 30.754 -54.655 -39.814 1.00 11.54 153 LEU B CA 1
ATOM 3581 C C . LEU B 1 155 ? 30.815 -55.993 -40.539 1.00 12.58 153 LEU B C 1
ATOM 3582 O O . LEU B 1 155 ? 30.127 -56.952 -40.161 1.00 16.64 153 LEU B O 1
ATOM 3587 N N . HIS B 1 156 ? 31.614 -56.031 -41.601 1.00 12.10 154 HIS B N 1
ATOM 3588 C CA . HIS B 1 156 ? 31.899 -57.262 -42.322 1.00 12.00 154 HIS B CA 1
ATOM 3589 C C . HIS B 1 156 ? 33.104 -57.904 -41.655 1.00 12.38 154 HIS B C 1
ATOM 3590 O O . HIS B 1 156 ? 34.073 -57.219 -41.358 1.00 14.03 154 HIS B O 1
ATOM 3597 N N . VAL B 1 157 ? 33.016 -59.201 -41.366 1.00 12.08 155 VAL B N 1
ATOM 3598 C CA . VAL B 1 157 ? 34.126 -59.909 -40.728 1.00 12.58 155 VAL B CA 1
ATOM 3599 C C . VAL B 1 157 ? 34.394 -61.277 -41.339 1.00 13.72 155 VAL B C 1
ATOM 3600 O O . VAL B 1 157 ? 33.512 -61.896 -41.929 1.00 13.76 155 VAL B O 1
ATOM 3604 N N . ARG B 1 158 ? 35.622 -61.753 -41.174 1.00 12.20 156 ARG B N 1
ATOM 3605 C CA . ARG B 1 158 ? 35.930 -63.156 -41.442 1.00 11.53 156 ARG B CA 1
ATOM 3606 C C . ARG B 1 158 ? 36.932 -63.584 -40.377 1.00 14.62 156 ARG B C 1
ATOM 3607 O O . ARG B 1 158 ? 37.638 -62.737 -39.819 1.00 13.61 156 ARG B O 1
ATOM 3615 N N . PRO B 1 159 ? 36.986 -64.892 -40.073 1.00 14.16 157 PRO B N 1
ATOM 3616 C CA . PRO B 1 159 ? 37.871 -65.340 -38.993 1.00 14.59 157 PRO B CA 1
ATOM 3617 C C . PRO B 1 159 ? 39.345 -65.031 -39.248 1.00 12.52 157 PRO B C 1
ATOM 3618 O O . PRO B 1 159 ? 39.809 -65.053 -40.386 1.00 15.24 157 PRO B O 1
ATOM 3622 N N . GLU B 1 160 ? 40.075 -64.743 -38.174 1.00 14.43 158 GLU B N 1
ATOM 3623 C CA . GLU B 1 160 ? 41.522 -64.547 -38.253 1.00 12.94 158 GLU B CA 1
ATOM 3624 C C . GLU B 1 160 ? 42.205 -65.357 -37.139 1.00 16.75 158 GLU B C 1
ATOM 3625 O O . GLU B 1 160 ? 42.698 -64.796 -36.154 1.00 14.59 158 GLU B O 1
ATOM 3631 N N . PRO B 1 161 ? 42.249 -66.685 -37.301 1.00 18.16 159 PRO B N 1
ATOM 3632 C CA . PRO B 1 161 ? 42.809 -67.565 -36.266 1.00 15.91 159 PRO B CA 1
ATOM 3633 C C . PRO B 1 161 ? 44.290 -67.348 -35.993 1.00 17.27 159 PRO B C 1
ATOM 3634 O O . PRO B 1 161 ? 44.781 -67.798 -34.959 1.00 17.55 159 PRO B O 1
ATOM 3638 N N . SER B 1 162 ? 44.979 -66.670 -36.897 1.00 14.85 160 SER B N 1
ATOM 3639 C CA . SER B 1 162 ? 46.404 -66.406 -36.718 1.00 18.98 160 SER B CA 1
ATOM 3640 C C . SER B 1 162 ? 46.648 -65.488 -35.522 1.00 19.13 160 SER B C 1
ATOM 3641 O O . SER B 1 162 ? 47.780 -65.337 -35.080 1.00 16.32 160 SER B O 1
ATOM 3644 N N . LEU B 1 163 ? 45.580 -64.891 -34.992 1.00 15.85 161 LEU B N 1
ATOM 3645 C CA . LEU B 1 163 ? 45.689 -64.007 -33.837 1.00 14.14 161 LEU B CA 1
ATOM 3646 C C . LEU B 1 163 ? 45.373 -64.700 -32.516 1.00 15.28 161 LEU B C 1
ATOM 3647 O O . LEU B 1 163 ? 45.438 -64.072 -31.458 1.00 15.30 161 LEU B O 1
ATOM 3652 N N . LYS B 1 164 ? 45.062 -65.991 -32.561 1.00 14.58 162 LYS B N 1
ATOM 3653 C CA . LYS B 1 164 ? 44.583 -66.676 -31.358 1.00 17.07 162 LYS B CA 1
ATOM 3654 C C . LYS B 1 164 ? 45.582 -66.712 -30.205 1.00 17.17 162 LYS B C 1
ATOM 3655 O O . LYS B 1 164 ? 45.182 -66.789 -29.044 1.00 16.47 162 LYS B O 1
ATOM 3661 N N . GLY B 1 165 ? 46.874 -66.626 -30.516 1.00 14.28 163 GLY B N 1
ATOM 3662 C CA . GLY B 1 165 ? 47.908 -66.616 -29.496 1.00 18.02 163 GLY B CA 1
ATOM 3663 C C . GLY B 1 165 ? 47.777 -65.454 -28.528 1.00 19.59 163 GLY B C 1
ATOM 3664 O O . GLY B 1 165 ? 48.272 -65.507 -27.408 1.00 22.15 163 GLY B O 1
ATOM 3665 N N . LEU B 1 166 ? 47.094 -64.401 -28.958 1.00 14.48 164 LEU B N 1
ATOM 3666 C CA . LEU B 1 166 ? 46.931 -63.213 -28.129 1.00 18.44 164 LEU B CA 1
ATOM 3667 C C . LEU B 1 166 ? 45.849 -63.379 -27.070 1.00 16.34 164 LEU B C 1
ATOM 3668 O O . LEU B 1 166 ? 45.769 -62.570 -26.149 1.00 16.80 164 LEU B O 1
ATOM 3673 N N . PHE B 1 167 ? 45.004 -64.397 -27.211 1.00 15.94 165 PHE B N 1
ATOM 3674 C CA . PHE B 1 167 ? 43.832 -64.514 -26.337 1.00 17.24 165 PHE B CA 1
ATOM 3675 C C . PHE B 1 167 ? 44.188 -64.618 -24.852 1.00 17.98 165 PHE B C 1
ATOM 3676 O O . PHE B 1 167 ? 43.590 -63.937 -24.018 1.00 15.01 165 PHE B O 1
ATOM 3684 N N A SER B 1 168 ? 45.158 -65.467 -24.524 0.41 18.21 166 SER B N 1
ATOM 3685 N N B SER B 1 168 ? 45.161 -65.462 -24.520 0.59 18.54 166 SER B N 1
ATOM 3686 C CA A SER B 1 168 ? 45.546 -65.650 -23.128 0.41 18.27 166 SER B CA 1
ATOM 3687 C CA B SER B 1 168 ? 45.516 -65.646 -23.114 0.59 17.39 166 SER B CA 1
ATOM 3688 C C A SER B 1 168 ? 46.026 -64.349 -22.498 0.41 18.04 166 SER B C 1
ATOM 3689 C C B SER B 1 168 ? 46.050 -64.362 -22.481 0.59 18.42 166 SER B C 1
ATOM 3690 O O A SER B 1 168 ? 45.649 -64.023 -21.374 0.41 17.97 166 SER B O 1
ATOM 3691 O O B SER B 1 168 ? 45.733 -64.061 -21.333 0.59 18.30 166 SER B O 1
ATOM 3696 N N . LYS B 1 169 ? 46.863 -63.609 -23.218 1.00 16.26 167 LYS B N 1
ATOM 3697 C CA . LYS B 1 169 ? 47.399 -62.357 -22.695 1.00 16.20 167 LYS B CA 1
ATOM 3698 C C . LYS B 1 169 ? 46.286 -61.335 -22.511 1.00 13.00 167 LYS B C 1
ATOM 3699 O O . LYS B 1 169 ? 46.279 -60.589 -21.540 1.00 15.83 167 LYS B O 1
ATOM 3702 N N . CYS B 1 170 ? 45.340 -61.313 -23.446 1.00 13.51 168 CYS B N 1
ATOM 3703 C CA . CYS B 1 170 ? 44.189 -60.415 -23.312 1.00 13.71 168 CYS B CA 1
ATOM 3704 C C . CYS B 1 170 ? 43.298 -60.820 -22.152 1.00 14.44 168 CYS B C 1
ATOM 3705 O O . CYS B 1 170 ? 42.780 -59.965 -21.432 1.00 15.41 168 CYS B O 1
ATOM 3708 N N . GLN B 1 171 ? 43.113 -62.125 -21.972 1.00 15.49 169 GLN B N 1
ATOM 3709 C CA . GLN B 1 171 ? 42.353 -62.613 -20.826 1.00 15.74 169 GLN B CA 1
ATOM 3710 C C . GLN B 1 171 ? 42.951 -62.117 -19.522 1.00 16.92 169 GLN B C 1
ATOM 3711 O O . GLN B 1 171 ? 42.236 -61.631 -18.651 1.00 18.31 169 GLN B O 1
ATOM 3717 N N . LYS B 1 172 ? 44.268 -62.259 -19.383 1.00 15.84 170 LYS B N 1
ATOM 3718 C CA . LYS B 1 172 ? 44.948 -61.830 -18.169 1.00 19.81 170 LYS B CA 1
ATOM 3719 C C . LYS B 1 172 ? 44.914 -60.312 -18.003 1.00 18.18 170 LYS B C 1
ATOM 3720 O O . LYS B 1 172 ? 44.667 -59.814 -16.909 1.00 18.01 170 LYS B O 1
ATOM 3726 N N . TRP B 1 173 ? 45.127 -59.574 -19.090 1.00 15.64 171 TRP B N 1
ATOM 3727 C CA . TRP B 1 173 ? 45.049 -58.119 -19.023 1.00 18.11 171 TRP B CA 1
ATOM 3728 C C . TRP B 1 173 ? 43.672 -57.666 -18.524 1.00 15.53 171 TRP B C 1
ATOM 3729 O O . TRP B 1 173 ? 43.581 -56.769 -17.684 1.00 15.67 171 TRP B O 1
ATOM 3740 N N . PHE B 1 174 ? 42.610 -58.284 -19.040 1.00 13.51 172 PHE B N 1
ATOM 3741 C CA . PHE B 1 174 ? 41.255 -57.919 -18.613 1.00 12.83 172 PHE B CA 1
ATOM 3742 C C . PHE B 1 174 ? 41.023 -58.321 -17.152 1.00 17.36 172 PHE B C 1
ATOM 3743 O O . PHE B 1 174 ? 40.425 -57.564 -16.386 1.00 16.65 172 PHE B O 1
ATOM 3751 N N . ASP B 1 175 ? 41.506 -59.498 -16.764 1.00 15.40 173 ASP B N 1
ATOM 3752 C CA . ASP B 1 175 ? 41.381 -59.914 -15.365 1.00 20.61 173 ASP B CA 1
ATOM 3753 C C . ASP B 1 175 ? 41.953 -58.860 -14.420 1.00 21.82 173 ASP B C 1
ATOM 3754 O O . ASP B 1 175 ? 41.329 -58.503 -13.421 1.00 30.16 173 ASP B O 1
ATOM 3759 N N . VAL B 1 176 ? 43.156 -58.380 -14.724 1.00 19.79 174 VAL B N 1
ATOM 3760 C CA . VAL B 1 176 ? 43.814 -57.383 -13.886 1.00 24.12 174 VAL B CA 1
ATOM 3761 C C . VAL B 1 176 ? 43.122 -56.022 -13.955 1.00 22.04 174 VAL B C 1
ATOM 3762 O O . VAL B 1 176 ? 42.868 -55.382 -12.936 1.00 20.40 174 VAL B O 1
ATOM 3766 N N . ASN B 1 177 ? 42.840 -55.577 -15.175 1.00 15.66 175 ASN B N 1
ATOM 3767 C CA . ASN B 1 177 ? 42.277 -54.262 -15.398 1.00 16.52 175 ASN B CA 1
ATOM 3768 C C . ASN B 1 177 ? 40.755 -54.316 -15.407 1.00 15.49 175 ASN B C 1
ATOM 3769 O O . ASN B 1 177 ? 40.108 -54.131 -16.455 1.00 14.86 175 ASN B O 1
ATOM 3774 N N . TYR B 1 178 ? 40.196 -54.556 -14.221 1.00 15.27 176 TYR B N 1
ATOM 3775 C CA . TYR B 1 178 ? 38.777 -54.885 -14.065 1.00 20.40 176 TYR B CA 1
ATOM 3776 C C . TYR B 1 178 ? 37.807 -53.742 -14.369 1.00 16.46 176 TYR B C 1
ATOM 3777 O O . TYR B 1 178 ? 36.601 -53.970 -14.454 1.00 17.58 176 TYR B O 1
ATOM 3786 N N . SER B 1 179 ? 38.318 -52.526 -14.548 1.00 15.01 177 SER B N 1
ATOM 3787 C CA . SER B 1 179 ? 37.465 -51.394 -14.886 1.00 16.21 177 SER B CA 1
ATOM 3788 C C . SER B 1 179 ? 37.436 -51.143 -16.389 1.00 13.63 177 SER B C 1
ATOM 3789 O O . SER B 1 179 ? 36.689 -50.275 -16.867 1.00 16.19 177 SER B O 1
ATOM 3792 N N . LYS B 1 180 ? 38.233 -51.907 -17.130 1.00 11.69 178 LYS B N 1
ATOM 3793 C CA . LYS B 1 180 ? 38.370 -51.681 -18.573 1.00 12.18 178 LYS B CA 1
ATOM 3794 C C . LYS B 1 180 ? 37.595 -52.665 -19.427 1.00 11.64 178 LYS B C 1
ATOM 3795 O O . LYS B 1 180 ? 37.520 -53.853 -19.113 1.00 15.19 178 LYS B O 1
ATOM 3801 N N . TRP B 1 181 ? 37.021 -52.153 -20.515 1.00 11.40 179 TRP B N 1
ATOM 3802 C CA . TRP B 1 181 ? 36.264 -52.975 -21.458 1.00 10.03 179 TRP B CA 1
ATOM 3803 C C . TRP B 1 181 ? 36.997 -53.217 -22.778 1.00 11.31 179 TRP B C 1
ATOM 3804 O O . TRP B 1 181 ? 36.618 -54.090 -23.557 1.00 11.36 179 TRP B O 1
ATOM 3815 N N . VAL B 1 182 ? 38.026 -52.419 -23.029 1.00 12.33 180 VAL B N 1
ATOM 3816 C CA . VAL B 1 182 ? 38.757 -52.458 -24.291 1.00 12.01 180 VAL B CA 1
ATOM 3817 C C . VAL B 1 182 ? 40.253 -52.376 -24.012 1.00 12.68 180 VAL B C 1
ATOM 3818 O O . VAL B 1 182 ? 40.684 -51.720 -23.061 1.00 13.66 180 VAL B O 1
ATOM 3822 N N . CYS B 1 183 ? 41.041 -53.070 -24.825 1.00 10.70 181 CYS B N 1
ATOM 3823 C CA . CYS B 1 183 ? 42.468 -52.806 -24.887 1.00 8.66 181 CYS B CA 1
ATOM 3824 C C . CYS B 1 183 ? 42.881 -52.890 -26.340 1.00 8.64 181 CYS B C 1
ATOM 3825 O O . CYS B 1 183 ? 42.097 -53.297 -27.194 1.00 9.99 181 CYS B O 1
ATOM 3828 N N . ILE B 1 184 ? 44.096 -52.460 -26.611 1.00 10.33 182 ILE B N 1
ATOM 3829 C CA . ILE B 1 184 ? 44.637 -52.453 -27.966 1.00 9.82 182 ILE B CA 1
ATOM 3830 C C . ILE B 1 184 ? 46.081 -52.914 -27.940 1.00 9.55 182 ILE B C 1
ATOM 3831 O O . ILE B 1 184 ? 46.701 -53.017 -26.876 1.00 11.56 182 ILE B O 1
ATOM 3836 N N . LEU B 1 185 ? 46.631 -53.192 -29.117 1.00 10.82 183 LEU B N 1
ATOM 3837 C CA . LEU B 1 185 ? 48.070 -53.384 -29.254 1.00 10.92 183 LEU B CA 1
ATOM 3838 C C . LEU B 1 185 ? 48.729 -52.057 -29.598 1.00 13.65 183 LEU B C 1
ATOM 3839 O O . LEU B 1 185 ? 48.214 -51.309 -30.428 1.00 13.18 183 LEU B O 1
ATOM 3844 N N . ASP B 1 186 ? 49.861 -51.751 -28.967 1.00 11.64 184 ASP B N 1
ATOM 3845 C CA . ASP B 1 186 ? 50.643 -50.607 -29.429 1.00 11.84 184 ASP B CA 1
ATOM 3846 C C . ASP B 1 186 ? 51.527 -51.003 -30.618 1.00 12.50 184 ASP B C 1
ATOM 3847 O O . ASP B 1 186 ? 51.417 -52.120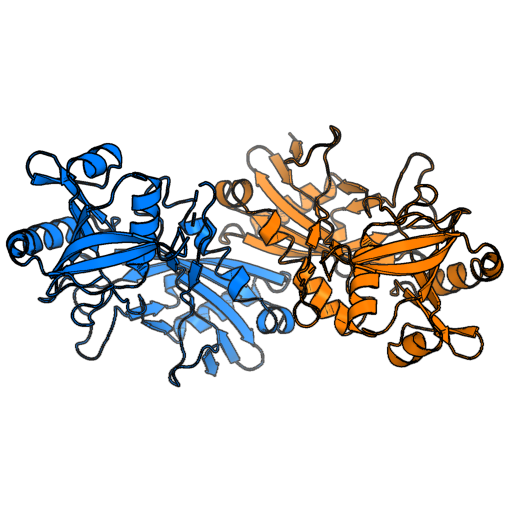 -31.121 1.00 11.85 184 ASP B O 1
ATOM 3852 N N . ALA B 1 187 ? 52.353 -50.079 -31.094 1.00 13.31 185 ALA B N 1
ATOM 3853 C CA . ALA B 1 187 ? 53.102 -50.308 -32.326 1.00 13.38 185 ALA B CA 1
ATOM 3854 C C . ALA B 1 187 ? 54.076 -51.485 -32.240 1.00 12.83 185 ALA B C 1
ATOM 3855 O O . ALA B 1 187 ? 54.514 -52.000 -33.275 1.00 15.48 185 ALA B O 1
ATOM 3857 N N . ASP B 1 188 ? 54.423 -51.902 -31.024 1.00 13.16 186 ASP B N 1
ATOM 3858 C CA . ASP B 1 188 ? 55.367 -53.014 -30.857 1.00 11.45 186 ASP B CA 1
ATOM 3859 C C . ASP B 1 188 ? 54.682 -54.247 -30.244 1.00 11.63 186 ASP B C 1
ATOM 3860 O O . ASP B 1 188 ? 55.348 -55.135 -29.674 1.00 13.51 186 ASP B O 1
ATOM 3865 N N . ASP B 1 189 ? 53.356 -54.293 -30.393 1.00 13.87 187 ASP B N 1
ATOM 3866 C CA . ASP B 1 189 ? 52.510 -55.417 -29.963 1.00 15.17 187 ASP B CA 1
ATOM 3867 C C . ASP B 1 189 ? 52.381 -55.599 -28.449 1.00 16.79 187 ASP B C 1
ATOM 3868 O O . ASP B 1 189 ? 52.042 -56.688 -27.986 1.00 19.17 187 ASP B O 1
ATOM 3873 N N . GLU B 1 190 ? 52.627 -54.544 -27.684 1.00 13.25 188 GLU B N 1
ATOM 3874 C CA . GLU B 1 190 ? 52.337 -54.585 -26.254 1.00 14.35 188 GLU B CA 1
ATOM 3875 C C . GLU B 1 190 ? 50.853 -54.305 -26.062 1.00 12.93 188 GLU B C 1
ATOM 3876 O O . GLU B 1 190 ? 50.302 -53.439 -26.744 1.00 14.89 188 GLU B O 1
ATOM 3882 N N . ILE B 1 191 ? 50.194 -55.024 -25.150 1.00 13.20 189 ILE B N 1
ATOM 3883 C CA . ILE B 1 191 ? 48.786 -54.732 -24.835 1.00 11.36 189 ILE B CA 1
ATOM 3884 C C . ILE B 1 191 ? 48.716 -53.531 -23.896 1.00 11.18 189 ILE B C 1
ATOM 3885 O O . ILE B 1 191 ? 49.365 -53.509 -22.832 1.00 14.73 189 ILE B O 1
ATOM 3890 N N . VAL B 1 192 ? 47.955 -52.521 -24.308 1.00 11.34 190 VAL B N 1
ATOM 3891 C CA . VAL B 1 192 ? 47.862 -51.256 -23.584 1.00 10.62 190 VAL B CA 1
ATOM 3892 C C . VAL B 1 192 ? 46.403 -50.791 -23.585 1.00 9.25 190 VAL B C 1
ATOM 3893 O O . VAL B 1 192 ? 45.557 -51.313 -24.320 1.00 10.68 190 VAL B O 1
ATOM 3897 N N . ASN B 1 193 ? 46.116 -49.802 -22.750 1.00 10.74 191 ASN B N 1
ATOM 3898 C CA . ASN B 1 193 ? 44.804 -49.187 -22.745 1.00 10.61 191 ASN B CA 1
ATOM 3899 C C . ASN B 1 193 ? 44.491 -48.569 -24.103 1.00 11.50 191 ASN B C 1
ATOM 3900 O O . ASN B 1 193 ? 45.391 -48.167 -24.842 1.00 12.19 191 ASN B O 1
ATOM 3905 N N . TYR B 1 194 ? 43.207 -48.473 -24.417 1.00 9.54 192 TYR B N 1
ATOM 3906 C CA . TYR B 1 194 ? 42.785 -47.804 -25.633 1.00 10.09 192 TYR B CA 1
ATOM 3907 C C . TYR B 1 194 ? 43.306 -46.374 -25.649 1.00 12.98 192 TYR B C 1
ATOM 3908 O O . TYR B 1 194 ? 43.263 -45.663 -24.635 1.00 14.53 192 TYR B O 1
ATOM 3917 N N . ASP B 1 195 ? 43.832 -45.972 -26.801 1.00 9.99 193 ASP B N 1
ATOM 3918 C CA . ASP B 1 195 ? 44.286 -44.609 -27.036 1.00 10.77 193 ASP B CA 1
ATOM 3919 C C . ASP B 1 195 ? 43.944 -44.356 -28.497 1.00 13.98 193 ASP B C 1
ATOM 3920 O O . ASP B 1 195 ? 44.387 -45.095 -29.374 1.00 14.01 193 ASP B O 1
ATOM 3925 N N . LYS B 1 196 ? 43.112 -43.350 -28.760 1.00 12.79 194 LYS B N 1
ATOM 3926 C CA . LYS B 1 196 ? 42.654 -43.135 -30.126 1.00 12.57 194 LYS B CA 1
ATOM 3927 C C . LYS B 1 196 ? 43.779 -42.812 -31.131 1.00 14.17 194 LYS B C 1
ATOM 3928 O O . LYS B 1 196 ? 43.651 -43.093 -32.313 1.00 18.02 194 LYS B O 1
ATOM 3934 N N . CYS B 1 197 ? 44.902 -42.267 -30.672 1.00 9.58 195 CYS B N 1
ATOM 3935 C CA . CYS B 1 197 ? 46.001 -41.982 -31.591 1.00 10.47 195 CYS B CA 1
ATOM 3936 C C . CYS B 1 197 ? 46.860 -43.203 -31.858 1.00 12.96 195 CYS B C 1
ATOM 3937 O O . CYS B 1 197 ? 47.512 -43.290 -32.892 1.00 22.36 195 CYS B O 1
ATOM 3940 N N . ILE B 1 198 ? 46.899 -44.136 -30.918 1.00 12.76 196 ILE B N 1
ATOM 3941 C CA . ILE B 1 198 ? 47.638 -45.365 -31.159 1.00 11.54 196 ILE B CA 1
ATOM 3942 C C . ILE B 1 198 ? 46.848 -46.278 -32.095 1.00 12.87 196 ILE B C 1
ATOM 3943 O O . ILE B 1 198 ? 47.396 -46.771 -33.087 1.00 14.29 196 ILE B O 1
ATOM 3948 N N . ILE B 1 199 ? 45.570 -46.493 -31.777 1.00 11.09 197 ILE B N 1
ATOM 3949 C CA . ILE B 1 199 ? 44.743 -47.422 -32.547 1.00 12.98 197 ILE B CA 1
ATOM 3950 C C . ILE B 1 199 ? 44.614 -47.022 -34.022 1.00 15.41 197 ILE B C 1
ATOM 3951 O O . ILE B 1 199 ? 44.510 -47.880 -34.892 1.00 13.14 197 ILE B O 1
ATOM 3956 N N . ARG B 1 200 ? 44.656 -45.729 -34.319 1.00 14.96 198 ARG B N 1
ATOM 3957 C CA . ARG B 1 200 ? 44.581 -45.321 -35.724 1.00 12.85 198 ARG B CA 1
ATOM 3958 C C . ARG B 1 200 ? 45.730 -45.909 -36.534 1.00 15.30 198 ARG B C 1
ATOM 3959 O O . ARG B 1 200 ? 45.600 -46.136 -37.739 1.00 18.00 198 ARG B O 1
ATOM 3967 N N . LYS B 1 201 ? 46.857 -46.162 -35.869 1.00 14.05 199 LYS B N 1
ATOM 3968 C CA . LYS B 1 201 ? 48.017 -46.747 -36.522 1.00 16.17 199 LYS B CA 1
ATOM 3969 C C . LYS B 1 201 ? 48.039 -48.268 -36.409 1.00 17.42 199 LYS B C 1
ATOM 3970 O O . LYS B 1 201 ? 48.318 -48.972 -37.385 1.00 20.06 199 LYS B O 1
ATOM 3976 N N . THR B 1 202 ? 47.749 -48.797 -35.223 1.00 11.41 200 THR B N 1
ATOM 3977 C CA . THR B 1 202 ? 47.962 -50.227 -35.019 1.00 11.09 200 THR B CA 1
ATOM 3978 C C . THR B 1 202 ? 46.783 -51.083 -35.467 1.00 13.86 200 THR B C 1
ATOM 3979 O O . THR B 1 202 ? 46.973 -52.234 -35.881 1.00 14.04 200 THR B O 1
ATOM 3983 N N . LYS B 1 203 ? 45.582 -50.531 -35.344 1.00 11.81 201 LYS B N 1
ATOM 3984 C CA . LYS B 1 203 ? 44.377 -51.162 -35.876 1.00 12.61 201 LYS B CA 1
ATOM 3985 C C . LYS B 1 203 ? 44.114 -52.560 -35.325 1.00 12.58 201 LYS B C 1
ATOM 3986 O O . LYS B 1 203 ? 43.587 -53.432 -36.033 1.00 13.87 201 LYS B O 1
ATOM 3992 N N . VAL B 1 204 ? 44.467 -52.784 -34.062 1.00 12.00 202 VAL B N 1
ATOM 3993 C CA . VAL B 1 204 ? 44.093 -54.022 -33.395 1.00 13.41 202 VAL B CA 1
ATOM 3994 C C . VAL B 1 204 ? 43.415 -53.681 -32.082 1.00 13.05 202 VAL B C 1
ATOM 3995 O O . VAL B 1 204 ? 44.031 -53.069 -31.214 1.00 14.19 202 VAL B O 1
ATOM 3999 N N . LEU B 1 205 ? 42.149 -54.078 -31.953 1.00 13.64 203 LEU B N 1
ATOM 4000 C CA . LEU B 1 205 ? 41.310 -53.756 -30.801 1.00 15.35 203 LEU B CA 1
ATOM 4001 C C . LEU B 1 205 ? 40.754 -55.036 -30.188 1.00 11.35 203 LEU B C 1
ATOM 4002 O O . LEU B 1 205 ? 40.245 -55.899 -30.914 1.00 12.32 203 LEU B O 1
ATOM 4007 N N . ALA B 1 206 ? 40.843 -55.158 -28.860 1.00 11.00 204 ALA B N 1
ATOM 4008 C CA . ALA B 1 206 ? 40.249 -56.292 -28.137 1.00 11.02 204 ALA B CA 1
ATOM 4009 C C . ALA B 1 206 ? 39.148 -55.819 -27.192 1.00 9.84 204 ALA B C 1
ATOM 4010 O O . ALA B 1 206 ? 39.310 -54.813 -26.486 1.00 10.65 204 ALA B O 1
ATOM 4012 N N . ILE B 1 207 ? 38.029 -56.547 -27.175 1.00 10.10 205 ILE B N 1
ATOM 4013 C CA . ILE B 1 207 ? 36.899 -56.198 -26.330 1.00 10.76 205 ILE B CA 1
ATOM 4014 C C . ILE B 1 207 ? 36.573 -57.304 -25.340 1.00 11.49 205 ILE B C 1
ATOM 4015 O O . ILE B 1 207 ? 36.629 -58.493 -25.668 1.00 13.02 205 ILE B O 1
ATOM 4020 N N . ARG B 1 208 ? 36.242 -56.896 -24.116 1.00 10.60 206 ARG B N 1
ATOM 4021 C CA . ARG B 1 208 ? 35.806 -57.822 -23.092 1.00 12.32 206 ARG B CA 1
ATOM 4022 C C . ARG B 1 208 ? 34.356 -58.204 -23.383 1.00 11.98 206 ARG B C 1
ATOM 4023 O O . ARG B 1 208 ? 33.445 -57.379 -23.209 1.00 12.80 206 ARG B O 1
ATOM 4031 N N . ASP B 1 209 ? 34.138 -59.438 -23.835 1.00 10.90 207 ASP B N 1
ATOM 4032 C CA . ASP B 1 209 ? 32.810 -59.840 -24.292 1.00 10.46 207 ASP B CA 1
ATOM 4033 C C . ASP B 1 209 ? 31.964 -60.413 -23.167 1.00 12.85 207 ASP B C 1
ATOM 4034 O O . ASP B 1 209 ? 32.486 -61.059 -22.254 1.00 16.48 207 ASP B O 1
ATOM 4039 N N . THR B 1 210 ? 30.649 -60.200 -23.252 1.00 11.23 208 THR B N 1
ATOM 4040 C CA . THR B 1 210 ? 29.728 -60.695 -22.222 1.00 12.35 208 THR B CA 1
ATOM 4041 C C . THR B 1 210 ? 28.806 -61.798 -22.759 1.00 16.25 208 THR B C 1
ATOM 4042 O O . THR B 1 210 ? 27.982 -62.347 -22.027 1.00 16.66 208 THR B O 1
ATOM 4046 N N . SER B 1 211 ? 28.945 -62.104 -24.042 1.00 14.31 209 SER B N 1
ATOM 4047 C CA . SER B 1 211 ? 28.174 -63.173 -24.670 1.00 15.64 209 SER B CA 1
ATOM 4048 C C . SER B 1 211 ? 28.912 -64.507 -24.587 1.00 15.29 209 SER B C 1
ATOM 4049 O O . SER B 1 211 ? 30.141 -64.541 -24.550 1.00 16.36 209 SER B O 1
ATOM 4052 N N . THR B 1 212 ? 28.166 -65.608 -24.545 1.00 14.66 210 THR B N 1
ATOM 4053 C CA . THR B 1 212 ? 28.794 -66.922 -24.711 1.00 18.41 210 THR B CA 1
ATOM 4054 C C . THR B 1 212 ? 28.327 -67.609 -25.987 1.00 19.97 210 THR B C 1
ATOM 4055 O O . THR B 1 212 ? 28.619 -68.781 -26.216 1.00 20.94 210 THR B O 1
ATOM 4059 N N . MET B 1 213 ? 27.582 -66.890 -26.815 1.00 16.59 211 MET B N 1
ATOM 4060 C CA . MET B 1 213 ? 27.076 -67.493 -28.041 1.00 20.40 211 MET B CA 1
ATOM 4061 C C . MET B 1 213 ? 28.192 -67.605 -29.071 1.00 18.92 211 MET B C 1
ATOM 4062 O O . MET B 1 213 ? 28.918 -66.648 -29.318 1.00 16.41 211 MET B O 1
ATOM 4067 N N . GLU B 1 214 ? 28.343 -68.787 -29.660 1.00 23.30 212 GLU B N 1
ATOM 4068 C CA . GLU B 1 214 ? 29.413 -69.028 -30.625 1.00 22.59 212 GLU B CA 1
ATOM 4069 C C . GLU B 1 214 ? 29.424 -67.993 -31.759 1.00 17.76 212 GLU B C 1
ATOM 4070 O O . GLU B 1 214 ? 28.408 -67.761 -32.418 1.00 19.77 212 GLU B O 1
ATOM 4072 N N . ASN B 1 215 ? 30.573 -67.349 -31.955 1.00 16.85 213 ASN B N 1
ATOM 4073 C CA . ASN B 1 215 ? 30.749 -66.404 -33.057 1.00 17.78 213 ASN B CA 1
ATOM 4074 C C . ASN B 1 215 ? 29.845 -65.174 -33.040 1.00 14.45 213 ASN B C 1
ATOM 4075 O O . ASN B 1 215 ? 29.794 -64.441 -34.024 1.00 17.14 213 ASN B O 1
ATOM 4080 N N . VAL B 1 216 ? 29.137 -64.955 -31.929 1.00 15.44 214 VAL B N 1
ATOM 4081 C CA . VAL B 1 216 ? 28.199 -63.842 -31.807 1.00 15.26 214 VAL B CA 1
ATOM 4082 C C . VAL B 1 216 ? 28.518 -63.051 -30.551 1.00 15.29 214 VAL B C 1
ATOM 4083 O O . VAL B 1 216 ? 28.167 -63.459 -29.443 1.00 13.68 214 VAL B O 1
ATOM 4087 N N . PRO B 1 217 ? 29.201 -61.919 -30.719 1.00 12.66 215 PRO B N 1
ATOM 4088 C CA . PRO B 1 217 ? 29.548 -61.106 -29.550 1.00 11.99 215 PRO B CA 1
ATOM 4089 C C . PRO B 1 217 ? 28.356 -60.376 -28.943 1.00 13.87 215 PRO B C 1
ATOM 4090 O O . PRO B 1 217 ? 27.296 -60.242 -29.555 1.00 12.90 215 PRO B O 1
ATOM 4094 N N . SER B 1 218 ? 28.555 -59.903 -27.719 1.00 11.32 216 SER B N 1
ATOM 4095 C CA . SER B 1 218 ? 27.607 -59.013 -27.047 1.00 10.55 216 SER B CA 1
ATOM 4096 C C . SER B 1 218 ? 27.281 -57.775 -27.888 1.00 11.73 216 SER B C 1
ATOM 4097 O O . SER B 1 218 ? 28.138 -57.217 -28.578 1.00 12.15 216 SER B O 1
ATOM 4100 N N . ALA B 1 219 ? 26.032 -57.329 -27.805 1.00 9.79 217 ALA B N 1
ATOM 4101 C CA . ALA B 1 219 ? 25.595 -56.112 -28.469 1.00 11.34 217 ALA B CA 1
ATOM 4102 C C . ALA B 1 219 ? 26.341 -54.867 -27.965 1.00 11.35 217 ALA B C 1
ATOM 4103 O O . ALA B 1 219 ? 26.347 -53.845 -28.641 1.00 14.00 217 ALA B O 1
ATOM 4105 N N . LEU B 1 220 ? 26.957 -54.949 -26.780 1.00 12.19 218 LEU B N 1
ATOM 4106 C CA . LEU B 1 220 ? 27.804 -53.863 -26.297 1.00 12.14 218 LEU B CA 1
ATOM 4107 C C . LEU B 1 220 ? 28.896 -53.543 -27.305 1.00 9.97 218 LEU B C 1
ATOM 4108 O O . LEU B 1 220 ? 29.420 -52.431 -27.314 1.00 9.77 218 LEU B O 1
ATOM 4113 N N . THR B 1 221 ? 29.261 -54.530 -28.118 1.00 9.07 219 THR B N 1
ATOM 4114 C CA . THR B 1 221 ? 30.274 -54.346 -29.154 1.00 10.36 219 THR B CA 1
ATOM 4115 C C . THR B 1 221 ? 29.934 -53.148 -30.031 1.00 10.74 219 THR B C 1
ATOM 4116 O O . THR B 1 221 ? 30.822 -52.417 -30.471 1.00 11.22 219 THR B O 1
ATOM 4120 N N . LYS B 1 222 ? 28.647 -52.957 -30.296 1.00 10.79 220 LYS B N 1
ATOM 4121 C CA . LYS B 1 222 ? 28.191 -51.816 -31.077 1.00 13.12 220 LYS B CA 1
ATOM 4122 C C . LYS B 1 222 ? 28.649 -50.492 -30.470 1.00 9.76 220 LYS B C 1
ATOM 4123 O O . LYS B 1 222 ? 29.037 -49.579 -31.210 1.00 9.44 220 LYS B O 1
ATOM 4129 N N . ASN B 1 223 ? 28.593 -50.394 -29.137 1.00 9.53 221 ASN B N 1
ATOM 4130 C CA . ASN B 1 223 ? 28.980 -49.160 -28.447 1.00 8.25 221 ASN B CA 1
ATOM 4131 C C . ASN B 1 223 ? 30.442 -48.849 -28.716 1.00 7.92 221 ASN B C 1
ATOM 4132 O O . ASN B 1 223 ? 30.805 -47.730 -29.089 1.00 9.34 221 ASN B O 1
ATOM 4137 N N . PHE B 1 224 ? 31.292 -49.851 -28.514 1.00 10.63 222 PHE B N 1
ATOM 4138 C CA . PHE B 1 224 ? 32.719 -49.653 -28.676 1.00 11.05 222 PHE B CA 1
ATOM 4139 C C . PHE B 1 224 ? 33.070 -49.317 -30.119 1.00 8.60 222 PHE B C 1
ATOM 4140 O O . PHE B 1 224 ? 33.905 -48.448 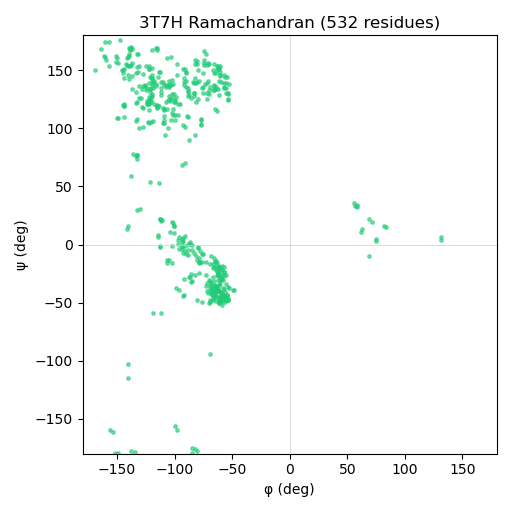-30.356 1.00 10.18 222 PHE B O 1
ATOM 4148 N N . LEU B 1 225 ? 32.421 -49.980 -31.073 1.00 9.34 223 LEU B N 1
ATOM 4149 C CA . LEU B 1 225 ? 32.697 -49.721 -32.489 1.00 10.12 223 LEU B CA 1
ATOM 4150 C C . LEU B 1 225 ? 32.177 -48.355 -32.918 1.00 9.68 223 LEU B C 1
ATOM 4151 O O . LEU B 1 225 ? 32.763 -47.729 -33.792 1.00 10.96 223 LEU B O 1
ATOM 4156 N N . SER B 1 226 ? 31.093 -47.883 -32.297 1.00 9.58 224 SER B N 1
ATOM 4157 C CA . SER B 1 226 ? 30.609 -46.532 -32.568 1.00 10.18 224 SER B CA 1
ATOM 4158 C C . SER B 1 226 ? 31.625 -45.506 -32.102 1.00 11.32 224 SER B C 1
ATOM 4159 O O . SER B 1 226 ? 31.886 -44.526 -32.800 1.00 11.07 224 SER B O 1
ATOM 4162 N N . VAL B 1 227 ? 32.201 -45.731 -30.921 1.00 10.43 225 VAL B N 1
ATOM 4163 C CA . VAL B 1 227 ? 33.204 -44.809 -30.396 1.00 10.29 225 VAL B CA 1
ATOM 4164 C C . VAL B 1 227 ? 34.447 -44.840 -31.287 1.00 9.69 225 VAL B C 1
ATOM 4165 O O . VAL B 1 227 ? 34.996 -43.791 -31.627 1.00 9.85 225 VAL B O 1
ATOM 4169 N N . LEU B 1 228 ? 34.864 -46.043 -31.674 1.00 9.84 226 LEU B N 1
ATOM 4170 C CA . LEU B 1 228 ? 36.009 -46.214 -32.561 1.00 10.10 226 LEU B CA 1
ATOM 4171 C C . LEU B 1 228 ? 35.832 -45.428 -33.858 1.00 10.77 226 LEU B C 1
ATOM 4172 O O . LEU B 1 228 ? 36.747 -44.746 -34.311 1.00 10.74 226 LEU B O 1
ATOM 4177 N N . GLN B 1 229 ? 34.648 -45.522 -34.463 1.00 9.83 227 GLN B N 1
ATOM 4178 C CA . GLN B 1 229 ? 34.418 -44.800 -35.712 1.00 9.66 227 GLN B CA 1
ATOM 4179 C C . GLN B 1 229 ? 34.507 -43.295 -35.539 1.00 12.21 227 GLN B C 1
ATOM 4180 O O . GLN B 1 229 ? 34.988 -42.590 -36.425 1.00 14.36 227 GLN B O 1
ATOM 4186 N N . TYR B 1 230 ? 34.011 -42.793 -34.412 1.00 11.04 228 TYR B N 1
ATOM 4187 C CA . TYR B 1 230 ? 34.104 -41.376 -34.120 1.00 12.32 228 TYR B CA 1
ATOM 4188 C C . TYR B 1 230 ? 35.548 -40.966 -33.920 1.00 10.99 228 TYR B C 1
ATOM 4189 O O . TYR B 1 230 ? 35.985 -39.923 -34.416 1.00 13.25 228 TYR B O 1
ATOM 4198 N N . ASP B 1 231 ? 36.298 -41.797 -33.204 1.00 10.44 229 ASP B N 1
ATOM 4199 C CA . ASP B 1 231 ? 37.694 -41.481 -32.923 1.00 12.41 229 ASP B CA 1
ATOM 4200 C C . ASP B 1 231 ? 38.580 -41.533 -34.169 1.00 14.69 229 ASP B C 1
ATOM 4201 O O . ASP B 1 231 ? 39.540 -40.763 -34.294 1.00 16.56 229 ASP B O 1
ATOM 4206 N N . VAL B 1 232 ? 38.273 -42.461 -35.069 1.00 13.01 230 VAL B N 1
ATOM 4207 C CA . VAL B 1 232 ? 39.091 -42.707 -36.265 1.00 14.33 230 VAL B CA 1
ATOM 4208 C C . VAL B 1 232 ? 38.188 -42.877 -37.489 1.00 15.26 230 VAL B C 1
ATOM 4209 O O . VAL B 1 232 ? 37.939 -43.991 -37.928 1.00 16.62 230 VAL B O 1
ATOM 4213 N N . PRO B 1 233 ? 37.680 -41.760 -38.026 1.00 16.14 231 PRO B N 1
ATOM 4214 C CA . PRO B 1 233 ? 36.661 -41.735 -39.087 1.00 21.71 231 PRO B CA 1
ATOM 4215 C C . PRO B 1 233 ? 37.128 -42.404 -40.375 1.00 22.38 231 PRO B C 1
ATOM 4216 O O . PRO B 1 233 ? 36.287 -42.862 -41.155 1.00 25.01 231 PRO B O 1
ATOM 4220 N N . ASP B 1 234 ? 38.439 -42.443 -40.596 1.00 19.67 232 ASP B N 1
ATOM 4221 C CA . ASP B 1 234 ? 38.986 -42.985 -41.838 1.00 22.13 232 ASP B CA 1
ATOM 4222 C C . ASP B 1 234 ? 39.286 -44.474 -41.738 1.00 25.86 232 ASP B C 1
ATOM 4223 O O . ASP B 1 234 ? 39.723 -45.092 -42.714 1.00 24.38 232 ASP B O 1
ATOM 4228 N N . LEU B 1 235 ? 39.052 -45.057 -40.565 1.00 18.68 233 LEU B N 1
ATOM 4229 C CA . LEU B 1 235 ? 39.330 -46.469 -40.383 1.00 21.04 233 LEU B CA 1
ATOM 4230 C C . LEU B 1 235 ? 38.332 -47.316 -41.169 1.00 20.66 233 LEU B C 1
ATOM 4231 O O . LEU B 1 235 ? 37.117 -47.126 -41.064 1.00 22.95 233 LEU B O 1
ATOM 4236 N N . ILE B 1 236 ? 38.843 -48.252 -41.960 1.00 16.08 234 ILE B N 1
ATOM 4237 C CA . ILE B 1 236 ? 37.980 -49.194 -42.679 1.00 15.00 234 ILE B CA 1
ATOM 4238 C C . ILE B 1 236 ? 38.274 -50.628 -42.243 1.00 13.46 234 ILE B C 1
ATOM 4239 O O . ILE B 1 236 ? 37.396 -51.332 -41.731 1.00 13.40 234 ILE B O 1
ATOM 4244 N N . ASP B 1 237 ? 39.522 -51.061 -42.416 1.00 13.54 235 ASP B N 1
ATOM 4245 C CA . ASP B 1 237 ? 39.913 -52.418 -42.056 1.00 14.10 235 ASP B CA 1
ATOM 4246 C C . ASP B 1 237 ? 40.718 -52.420 -40.765 1.00 13.05 235 ASP B C 1
ATOM 4247 O O . ASP B 1 237 ? 41.629 -51.596 -40.583 1.00 13.56 235 ASP B O 1
ATOM 4252 N N . PHE B 1 238 ? 40.404 -53.359 -39.888 1.00 12.28 236 PHE B N 1
ATOM 4253 C CA . PHE B 1 238 ? 41.131 -53.492 -38.626 1.00 12.00 236 PHE B CA 1
ATOM 4254 C C . PHE B 1 238 ? 40.963 -54.912 -38.123 1.00 15.34 236 PHE B C 1
ATOM 4255 O O . PHE B 1 238 ? 40.242 -55.706 -38.738 1.00 14.70 236 PHE B O 1
ATOM 4263 N N . LYS B 1 239 ? 41.654 -55.258 -37.041 1.00 10.80 237 LYS B N 1
ATOM 4264 C CA . LYS B 1 239 ? 41.457 -56.559 -36.414 1.00 10.98 237 LYS B CA 1
ATOM 4265 C C . LYS B 1 239 ? 40.706 -56.383 -35.107 1.00 13.22 237 LYS B C 1
ATOM 4266 O O . LYS B 1 239 ? 41.000 -55.473 -34.337 1.00 12.14 237 LYS B O 1
ATOM 4272 N N . LEU B 1 240 ? 39.747 -57.270 -34.864 1.00 11.63 238 LEU B N 1
ATOM 4273 C CA . LEU B 1 240 ? 38.898 -57.200 -33.685 1.00 10.60 238 LEU B CA 1
ATOM 4274 C C . LEU B 1 240 ? 38.985 -58.520 -32.923 1.00 13.81 238 LEU B C 1
ATOM 4275 O O . LEU B 1 240 ? 38.716 -59.583 -33.480 1.00 14.39 238 LEU B O 1
ATOM 4280 N N . LEU B 1 241 ? 39.398 -58.463 -31.658 1.00 12.02 239 LEU B N 1
ATOM 4281 C CA . LEU B 1 241 ? 39.453 -59.670 -30.835 1.00 10.47 239 LEU B CA 1
ATOM 4282 C C . LEU B 1 241 ? 38.299 -59.645 -29.862 1.00 12.15 239 LEU B C 1
ATOM 4283 O O . LEU B 1 241 ? 38.115 -58.663 -29.147 1.00 13.31 239 LEU B O 1
ATOM 4288 N N . ILE B 1 242 ? 37.535 -60.734 -29.847 1.00 10.54 240 ILE B N 1
ATOM 4289 C CA . ILE B 1 242 ? 36.395 -60.872 -28.941 1.00 10.38 240 ILE B CA 1
ATOM 4290 C C . ILE B 1 242 ? 36.871 -61.800 -27.823 1.00 12.38 240 ILE B C 1
ATOM 4291 O O . ILE B 1 242 ? 37.062 -63.006 -28.021 1.00 13.31 240 ILE B O 1
ATOM 4296 N N . ILE B 1 243 ? 37.097 -61.223 -26.643 1.00 10.23 241 ILE B N 1
ATOM 4297 C CA . ILE B 1 243 ? 37.767 -61.948 -25.556 1.00 12.17 241 ILE B CA 1
ATOM 4298 C C . ILE B 1 243 ? 36.787 -62.467 -24.522 1.00 11.74 241 ILE B C 1
ATOM 4299 O O . ILE B 1 243 ? 36.021 -61.700 -23.931 1.00 13.21 241 ILE B O 1
ATOM 4304 N N . ARG B 1 244 ? 36.825 -63.776 -24.324 1.00 12.94 242 ARG B N 1
ATOM 4305 C CA . ARG B 1 244 ? 35.997 -64.438 -23.327 1.00 13.83 242 ARG B CA 1
ATOM 4306 C C . ARG B 1 244 ? 36.875 -65.193 -22.349 1.00 17.12 242 ARG B C 1
ATOM 4307 O O . ARG B 1 244 ? 37.984 -65.596 -22.690 1.00 18.99 242 ARG B O 1
ATOM 4315 N N . GLN B 1 245 ? 36.367 -65.386 -21.135 1.00 20.35 243 GLN B N 1
ATOM 4316 C CA . GLN B 1 245 ? 37.140 -66.035 -20.085 1.00 21.91 243 GLN B CA 1
ATOM 4317 C C . GLN B 1 245 ? 36.972 -67.554 -20.107 1.00 30.52 243 GLN B C 1
ATOM 4318 O O . GLN B 1 245 ? 37.563 -68.271 -19.300 1.00 44.49 243 GLN B O 1
ATOM 4324 N N . ASN B 1 246 ? 36.182 -68.034 -21.056 1.00 26.14 244 ASN B N 1
ATOM 4325 C CA . ASN B 1 246 ? 36.089 -69.456 -21.350 1.00 27.06 244 ASN B CA 1
ATOM 4326 C C . ASN B 1 246 ? 36.955 -69.760 -22.568 1.00 31.06 244 ASN B C 1
ATOM 4327 O O . ASN B 1 246 ? 37.885 -69.016 -22.865 1.00 29.67 244 ASN B O 1
ATOM 4332 N N . GLU B 1 247 ? 36.648 -70.835 -23.285 1.00 28.47 245 GLU B N 1
ATOM 4333 C CA . GLU B 1 247 ? 37.457 -71.225 -24.439 1.00 32.41 245 GLU B CA 1
ATOM 4334 C C . GLU B 1 247 ? 36.969 -70.613 -25.761 1.00 31.42 245 GLU B C 1
ATOM 4335 O O . GLU B 1 247 ? 37.482 -70.943 -26.831 1.00 29.95 245 GLU B O 1
ATOM 4337 N N . GLY B 1 248 ? 36.000 -69.707 -25.682 1.00 23.75 246 GLY B N 1
ATOM 4338 C CA . GLY B 1 248 ? 35.297 -69.254 -26.868 1.00 23.22 246 GLY B CA 1
ATOM 4339 C C . GLY B 1 248 ? 35.695 -67.903 -27.433 1.00 15.28 246 GLY B C 1
ATOM 4340 O O . GLY B 1 248 ? 34.937 -67.313 -28.202 1.00 18.72 246 GLY B O 1
ATOM 4341 N N . SER B 1 249 ? 36.879 -67.414 -27.076 1.00 15.91 247 SER B N 1
ATOM 4342 C CA . SER B 1 249 ? 37.370 -66.178 -27.685 1.00 14.95 247 SER B CA 1
ATOM 4343 C C . SER B 1 249 ? 37.523 -66.403 -29.179 1.00 21.19 247 SER B C 1
ATOM 4344 O O . SER B 1 249 ? 37.758 -67.535 -29.636 1.00 19.64 247 SER B O 1
ATOM 4347 N N . PHE B 1 250 ? 37.385 -65.330 -29.944 1.00 14.73 248 PHE B N 1
ATOM 4348 C CA . PHE B 1 250 ? 37.637 -65.421 -31.381 1.00 14.77 248 PHE B CA 1
ATOM 4349 C C . PHE B 1 250 ? 38.151 -64.110 -31.941 1.00 12.25 248 PHE B C 1
ATOM 4350 O O . PHE B 1 250 ? 37.919 -63.037 -31.363 1.00 12.96 248 PHE B O 1
ATOM 4358 N N . ALA B 1 251 ? 38.864 -64.200 -33.061 1.00 10.97 249 ALA B N 1
ATOM 4359 C CA . ALA B 1 251 ? 39.494 -63.043 -33.679 1.00 11.41 249 ALA B CA 1
ATOM 4360 C C . ALA B 1 251 ? 38.941 -62.843 -35.076 1.00 11.85 249 ALA B C 1
ATOM 4361 O O . ALA B 1 251 ? 38.664 -63.811 -35.802 1.00 13.88 249 ALA B O 1
ATOM 4363 N N . LEU B 1 252 ? 38.783 -61.582 -35.452 1.00 13.83 250 LEU B N 1
ATOM 4364 C CA . LEU B 1 252 ? 38.093 -61.223 -36.681 1.00 14.24 250 LEU B CA 1
ATOM 4365 C C . LEU B 1 252 ? 38.886 -60.228 -37.503 1.00 15.54 250 LEU B C 1
ATOM 4366 O O . LEU B 1 252 ? 39.455 -59.268 -36.987 1.00 15.56 250 LEU B O 1
ATOM 4371 N N . ASN B 1 253 ? 38.937 -60.482 -38.800 1.00 12.60 251 ASN B N 1
ATOM 4372 C CA . ASN B 1 253 ? 39.456 -59.527 -39.746 1.00 10.60 251 ASN B CA 1
ATOM 4373 C C . ASN B 1 253 ? 38.273 -58.681 -40.177 1.00 13.29 251 ASN B C 1
ATOM 4374 O O . ASN B 1 253 ? 37.360 -59.195 -40.836 1.00 14.04 251 ASN B O 1
ATOM 4379 N N . ALA B 1 254 ? 38.253 -57.411 -39.768 1.00 10.06 252 ALA B N 1
ATOM 4380 C CA . ALA B 1 254 ? 37.018 -56.615 -39.777 1.00 10.65 252 ALA B CA 1
ATOM 4381 C C . ALA B 1 254 ? 37.054 -55.462 -40.774 1.00 12.03 252 ALA B C 1
ATOM 4382 O O . ALA B 1 254 ? 38.118 -54.892 -41.041 1.00 13.27 252 ALA B O 1
ATOM 4384 N N . THR B 1 255 ? 35.891 -55.117 -41.322 1.00 13.07 253 THR B N 1
ATOM 4385 C CA . THR B 1 255 ? 35.781 -54.064 -42.319 1.00 13.40 253 THR B CA 1
ATOM 4386 C C . THR B 1 255 ? 34.471 -53.307 -42.127 1.00 14.31 253 THR B C 1
ATOM 4387 O O . THR B 1 255 ? 33.397 -53.914 -42.208 1.00 13.63 253 THR B O 1
ATOM 4391 N N . PHE B 1 256 ? 34.544 -52.002 -41.863 1.00 11.00 254 PHE B N 1
ATOM 4392 C CA . PHE B 1 256 ? 33.341 -51.162 -41.807 1.00 12.41 254 PHE B CA 1
ATOM 4393 C C . PHE B 1 256 ? 32.822 -50.930 -43.225 1.00 16.94 254 PHE B C 1
ATOM 4394 O O . PHE B 1 256 ? 33.605 -50.686 -44.150 1.00 14.99 254 PHE B O 1
ATOM 4402 N N . ALA B 1 257 ? 31.506 -51.001 -43.390 1.00 13.95 255 ALA B N 1
ATOM 4403 C CA . ALA B 1 257 ? 30.871 -50.668 -44.658 1.00 15.54 255 ALA B CA 1
ATOM 4404 C C . ALA B 1 257 ? 29.533 -50.005 -44.403 1.00 14.84 255 ALA B C 1
ATOM 4405 O O . ALA B 1 257 ? 28.846 -50.316 -43.428 1.00 18.50 255 ALA B O 1
ATOM 4407 N N . SER B 1 258 ? 29.147 -49.097 -45.286 1.00 16.71 256 SER B N 1
ATOM 4408 C CA . SER B 1 258 ? 27.856 -48.434 -45.130 1.00 15.42 256 SER B CA 1
ATOM 4409 C C . SER B 1 258 ? 26.836 -49.046 -46.075 1.00 15.28 256 SER B C 1
ATOM 4410 O O . SER B 1 258 ? 27.149 -49.316 -47.239 1.00 19.55 256 SER B O 1
ATOM 4413 N N . ILE B 1 259 ? 25.618 -49.261 -45.580 1.00 15.32 257 ILE B N 1
ATOM 4414 C CA . ILE B 1 259 ? 24.537 -49.732 -46.445 1.00 19.24 257 ILE B CA 1
ATOM 4415 C C . ILE B 1 259 ? 23.730 -48.560 -46.982 1.00 22.59 257 ILE B C 1
ATOM 4416 O O . ILE B 1 259 ? 22.752 -48.758 -47.695 1.00 23.48 257 ILE B O 1
ATOM 4421 N N . ASP B 1 260 ? 24.140 -47.339 -46.640 1.00 20.93 258 ASP B N 1
ATOM 4422 C CA . ASP B 1 260 ? 23.453 -46.144 -47.125 1.00 24.33 258 ASP B CA 1
ATOM 4423 C C . ASP B 1 260 ? 24.451 -45.048 -47.488 1.00 30.99 258 ASP B C 1
ATOM 4424 O O . ASP B 1 260 ? 24.793 -44.219 -46.641 1.00 32.54 258 ASP B O 1
ATOM 4429 N N . SER B 1 264 ? 24.342 -39.338 -43.798 1.00 48.59 262 SER B N 1
ATOM 4430 C CA . SER B 1 264 ? 25.216 -38.216 -43.473 1.00 48.22 262 SER B CA 1
ATOM 4431 C C . SER B 1 264 ? 26.475 -38.680 -42.744 1.00 46.69 262 SER B C 1
ATOM 4432 O O . SER B 1 264 ? 26.398 -39.404 -41.750 1.00 44.58 262 SER B O 1
ATOM 4433 N N . SER B 1 265 ? 27.632 -38.257 -43.246 1.00 43.60 263 SER B N 1
ATOM 4434 C CA . SER B 1 265 ? 28.913 -38.622 -42.648 1.00 46.99 263 SER B CA 1
ATOM 4435 C C . SER B 1 265 ? 29.301 -37.652 -41.535 1.00 52.33 263 SER B C 1
ATOM 4436 O O . SER B 1 265 ? 30.009 -38.021 -40.595 1.00 53.76 263 SER B O 1
ATOM 4437 N N . SER B 1 266 ? 28.828 -36.414 -41.643 1.00 54.04 264 SER B N 1
ATOM 4438 C CA . SER B 1 266 ? 29.150 -35.382 -40.663 1.00 51.99 264 SER B CA 1
ATOM 4439 C C . SER B 1 266 ? 28.180 -35.395 -39.486 1.00 46.95 264 SER B C 1
ATOM 4440 O O . SER B 1 266 ? 28.535 -35.005 -38.372 1.00 47.13 264 SER B O 1
ATOM 4441 N N . ASN B 1 267 ? 26.955 -35.844 -39.737 1.00 38.85 265 ASN B N 1
ATOM 4442 C CA . ASN B 1 267 ? 25.938 -35.891 -38.692 1.00 35.91 265 ASN B CA 1
ATOM 4443 C C . ASN B 1 267 ? 25.114 -37.179 -38.725 1.00 32.19 265 ASN B C 1
ATOM 4444 O O . ASN B 1 267 ? 23.889 -37.133 -38.851 1.00 30.29 265 ASN B O 1
ATOM 4449 N N . PRO B 1 268 ? 25.786 -38.335 -38.595 1.00 29.35 266 PRO B N 1
ATOM 4450 C CA . PRO B 1 268 ? 25.122 -39.640 -38.708 1.00 26.56 266 PRO B CA 1
ATOM 4451 C C . PRO B 1 268 ? 24.076 -39.858 -37.629 1.00 23.33 266 PRO B C 1
ATOM 4452 O O . PRO B 1 268 ? 24.201 -39.321 -36.529 1.00 29.73 266 PRO B O 1
ATOM 4456 N N . ASP B 1 269 ? 23.058 -40.647 -37.954 1.00 22.12 267 ASP B N 1
ATOM 4457 C CA . ASP B 1 269 ? 22.050 -41.055 -36.989 1.00 18.32 267 ASP B CA 1
ATOM 4458 C C . ASP B 1 269 ? 22.610 -42.108 -36.035 1.00 15.47 267 ASP B C 1
ATOM 4459 O O . ASP B 1 269 ? 23.540 -42.842 -36.379 1.00 17.21 267 ASP B O 1
ATOM 4464 N N . MET B 1 270 ? 22.029 -42.180 -34.841 1.00 15.62 268 MET B N 1
ATOM 4465 C CA . MET B 1 270 ? 22.367 -43.217 -33.878 1.00 13.99 268 MET B CA 1
ATOM 4466 C C . MET B 1 270 ? 21.160 -44.121 -33.697 1.00 15.41 268 MET B C 1
ATOM 4467 O O . MET B 1 270 ? 20.082 -43.660 -33.289 1.00 19.34 268 MET B O 1
ATOM 4472 N N . LYS B 1 271 ? 21.332 -45.400 -34.017 1.00 10.75 269 LYS B N 1
ATOM 4473 C CA . LYS B 1 271 ? 20.308 -46.396 -33.735 1.00 10.27 269 LYS B CA 1
ATOM 4474 C C . LYS B 1 271 ? 20.508 -46.966 -32.337 1.00 13.44 269 LYS B C 1
ATOM 4475 O O . LYS B 1 271 ? 21.594 -47.427 -31.997 1.00 13.58 269 LYS B O 1
ATOM 4481 N N . VAL B 1 272 ? 19.455 -46.948 -31.531 1.00 11.25 270 VAL B N 1
ATOM 4482 C CA . VAL B 1 272 ? 19.542 -47.425 -30.154 1.00 9.41 270 VAL B CA 1
ATOM 4483 C C . VAL B 1 272 ? 18.653 -48.635 -29.936 1.00 9.72 270 VAL B C 1
ATOM 4484 O O . VAL B 1 272 ? 17.531 -48.685 -30.44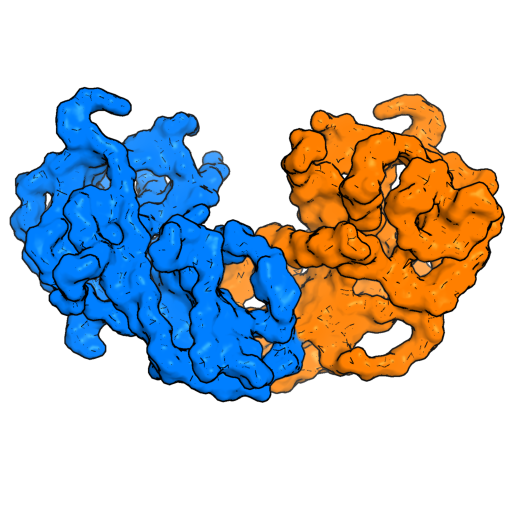4 1.00 13.82 270 VAL B O 1
ATOM 4488 N N . SER B 1 273 ? 19.177 -49.614 -29.204 1.00 11.01 271 SER B N 1
ATOM 4489 C CA . SER B 1 273 ? 18.389 -50.784 -28.834 1.00 11.15 271 SER B CA 1
ATOM 4490 C C . SER B 1 273 ? 18.894 -51.289 -27.488 1.00 10.40 271 SER B C 1
ATOM 4491 O O . SER B 1 273 ? 19.805 -50.708 -26.912 1.00 11.12 271 SER B O 1
ATOM 4494 N N . GLY B 1 274 ? 18.303 -52.361 -26.987 1.00 9.30 272 GLY B N 1
ATOM 4495 C CA . GLY B 1 274 ? 18.812 -52.984 -25.779 1.00 10.45 272 GLY B CA 1
ATOM 4496 C C . GLY B 1 274 ? 17.819 -53.302 -24.678 1.00 11.63 272 GLY B C 1
ATOM 4497 O O . GLY B 1 274 ? 18.224 -53.769 -23.614 1.00 12.06 272 GLY B O 1
ATOM 4498 N N . TRP B 1 275 ? 16.530 -53.076 -24.898 1.00 10.82 273 TRP B N 1
ATOM 4499 C CA . TRP B 1 275 ? 15.564 -53.532 -23.889 1.00 11.56 273 TRP B CA 1
ATOM 4500 C C . TRP B 1 275 ? 15.559 -55.054 -23.824 1.00 12.69 273 TRP B C 1
ATOM 4501 O O . TRP B 1 275 ? 15.582 -55.726 -24.852 1.00 12.23 273 TRP B O 1
ATOM 4512 N N . GLU B 1 276 ? 15.525 -55.597 -22.610 1.00 9.91 274 GLU B N 1
ATOM 4513 C CA . GLU B 1 276 ? 15.498 -57.043 -22.433 1.00 11.23 274 GLU B CA 1
ATOM 4514 C C . GLU B 1 276 ? 14.118 -57.623 -22.731 1.00 10.91 274 GLU B C 1
ATOM 4515 O O . GLU B 1 276 ? 13.108 -57.087 -22.286 1.00 13.57 274 GLU B O 1
ATOM 4521 N N . ARG B 1 277 ? 14.098 -58.717 -23.490 1.00 11.76 275 ARG B N 1
ATOM 4522 C CA . ARG B 1 277 ? 12.857 -59.417 -23.810 1.00 10.61 275 ARG B CA 1
ATOM 4523 C C . ARG B 1 277 ? 12.423 -60.310 -22.660 1.00 16.91 275 ARG B C 1
ATOM 4524 O O . ARG B 1 277 ? 13.238 -60.717 -21.837 1.00 17.46 275 ARG B O 1
ATOM 4532 N N . ASN B 1 278 ? 11.126 -60.591 -22.597 1.00 15.80 276 ASN B N 1
ATOM 4533 C CA . ASN B 1 278 ? 10.610 -61.517 -21.592 1.00 19.94 276 ASN B CA 1
ATOM 4534 C C . ASN B 1 278 ? 10.806 -62.987 -21.989 1.00 19.27 276 ASN B C 1
ATOM 4535 O O . ASN B 1 278 ? 11.393 -63.291 -23.031 1.00 18.45 276 ASN B O 1
ATOM 4540 N N . VAL B 1 279 ? 10.326 -63.899 -21.147 1.00 24.02 277 VAL B N 1
ATOM 4541 C CA . VAL B 1 279 ? 10.519 -65.327 -21.377 1.00 28.10 277 VAL B CA 1
ATOM 4542 C C . VAL B 1 279 ? 9.865 -65.790 -22.679 1.00 27.39 277 VAL B C 1
ATOM 4543 O O . VAL B 1 279 ? 10.301 -66.768 -23.290 1.00 30.63 277 VAL B O 1
ATOM 4547 N N . GLN B 1 280 ? 8.832 -65.070 -23.106 1.00 27.03 278 GLN B N 1
ATOM 4548 C CA . GLN B 1 280 ? 8.121 -65.403 -24.341 1.00 29.56 278 GLN B CA 1
ATOM 4549 C C . GLN B 1 280 ? 8.790 -64.818 -25.589 1.00 26.75 278 GLN B C 1
ATOM 4550 O O . GLN B 1 280 ? 8.313 -65.013 -26.709 1.00 28.59 278 GLN B O 1
ATOM 4556 N N . GLY B 1 281 ? 9.894 -64.102 -25.398 1.00 19.66 279 GLY B N 1
ATOM 4557 C CA . GLY B 1 281 ? 10.604 -63.506 -26.514 1.00 20.35 279 GLY B CA 1
ATOM 4558 C C . GLY B 1 281 ? 10.010 -62.186 -26.974 1.00 18.63 279 GLY B C 1
ATOM 4559 O O . GLY B 1 281 ? 10.327 -61.709 -28.063 1.00 22.78 279 GLY B O 1
ATOM 4560 N N . LYS B 1 282 ? 9.160 -61.595 -26.138 1.00 19.34 280 LYS B N 1
ATOM 4561 C CA . LYS B 1 282 ? 8.486 -60.342 -26.485 1.00 16.59 280 LYS B CA 1
ATOM 4562 C C . LYS B 1 282 ? 9.069 -59.165 -25.715 1.00 17.73 280 LYS B C 1
ATOM 4563 O O . LYS B 1 282 ? 9.714 -59.346 -24.693 1.00 16.32 280 LYS B O 1
ATOM 4569 N N . LEU B 1 283 ? 8.842 -57.956 -26.219 1.00 17.10 281 LEU B N 1
ATOM 4570 C CA . LEU B 1 283 ? 9.214 -56.752 -25.491 1.00 17.50 281 LEU B CA 1
ATOM 4571 C C . LEU B 1 283 ? 8.024 -56.289 -24.660 1.00 18.87 281 LEU B C 1
ATOM 4572 O O . LEU B 1 283 ? 7.067 -55.714 -25.183 1.00 18.53 281 LEU B O 1
ATOM 4577 N N . ALA B 1 284 ? 8.065 -56.557 -23.361 1.00 16.12 282 ALA B N 1
ATOM 4578 C CA . ALA B 1 284 ? 6.882 -56.332 -22.546 1.00 17.63 282 ALA B CA 1
ATOM 4579 C C . ALA B 1 284 ? 7.194 -55.999 -21.103 1.00 26.31 282 ALA B C 1
ATOM 4580 O O . ALA B 1 284 ? 8.292 -56.253 -20.625 1.00 22.22 282 ALA B O 1
ATOM 4582 N N . ASP B 1 285 ? 6.194 -55.439 -20.427 1.00 29.01 283 ASP B N 1
ATOM 4583 C CA . ASP B 1 285 ? 6.214 -55.261 -18.983 1.00 34.79 283 ASP B CA 1
ATOM 4584 C C . ASP B 1 285 ? 6.408 -56.629 -18.332 1.00 35.68 283 ASP B C 1
ATOM 4585 O O . ASP B 1 285 ? 5.772 -57.605 -18.734 1.00 27.86 283 ASP B O 1
ATOM 4590 N N . ARG B 1 286 ? 7.299 -56.705 -17.344 1.00 28.55 284 ARG B N 1
ATOM 4591 C CA . ARG B 1 286 ? 7.395 -57.895 -16.505 1.00 26.24 284 ARG B CA 1
ATOM 4592 C C . ARG B 1 286 ? 7.002 -57.608 -15.069 1.00 22.11 284 ARG B C 1
ATOM 4593 O O . ARG B 1 286 ? 7.303 -56.541 -14.535 1.00 18.14 284 ARG B O 1
ATOM 4601 N N . VAL B 1 287 ? 6.354 -58.587 -14.446 1.00 20.18 285 VAL B N 1
ATOM 4602 C CA . VAL B 1 287 ? 5.767 -58.385 -13.128 1.00 25.63 285 VAL B CA 1
ATOM 4603 C C . VAL B 1 287 ? 6.250 -59.429 -12.124 1.00 27.24 285 VAL B C 1
ATOM 4604 O O . VAL B 1 287 ? 6.364 -60.614 -12.447 1.00 24.52 285 VAL B O 1
ATOM 4608 N N . VAL B 1 288 ? 6.565 -58.973 -10.916 1.00 23.18 286 VAL B N 1
ATOM 4609 C CA . VAL B 1 288 ? 6.872 -59.869 -9.812 1.00 24.19 286 VAL B CA 1
ATOM 4610 C C . VAL B 1 288 ? 5.908 -59.575 -8.665 1.00 27.93 286 VAL B C 1
ATOM 4611 O O . VAL B 1 288 ? 5.914 -58.478 -8.106 1.00 25.69 286 VAL B O 1
ATOM 4615 N N . ASP B 1 289 ? 5.066 -60.552 -8.336 1.00 26.14 287 ASP B N 1
ATOM 4616 C CA . ASP B 1 289 ? 4.088 -60.395 -7.261 1.00 28.10 287 ASP B CA 1
ATOM 4617 C C . ASP B 1 289 ? 4.608 -61.108 -6.021 1.00 28.76 287 ASP B C 1
ATOM 4618 O O . ASP B 1 289 ? 4.794 -62.324 -6.031 1.00 28.91 287 ASP B O 1
ATOM 4623 N N . LEU B 1 290 ? 4.854 -60.346 -4.959 1.00 26.48 288 LEU B N 1
ATOM 4624 C CA . LEU B 1 290 ? 5.450 -60.903 -3.747 1.00 26.85 288 LEU B CA 1
ATOM 4625 C C . LEU B 1 290 ? 4.415 -61.257 -2.681 1.00 27.66 288 LEU B C 1
ATOM 4626 O O . LEU B 1 290 ? 4.776 -61.664 -1.578 1.00 33.40 288 LEU B O 1
ATOM 4631 N N . SER B 1 291 ? 3.138 -61.098 -3.018 1.00 25.10 289 SER B N 1
ATOM 4632 C CA . SER B 1 291 ? 2.043 -61.432 -2.103 1.00 30.99 289 SER B CA 1
ATOM 4633 C C . SER B 1 291 ? 2.233 -62.795 -1.442 1.00 39.51 289 SER B C 1
ATOM 4634 O O . SER B 1 291 ? 2.554 -63.781 -2.108 1.00 35.37 289 SER B O 1
#

Solvent-accessible surface area: 26582 Å² total; per-residue (Å²): 113,112,114,87,80,42,79,76,7,61,58,2,79,3,5,84,8,86,28,74,62,22,1,3,107,30,7,25,135,24,18,107,108,20,106,141,18,20,14,11,10,21,52,2,46,5,73,1,50,12,80,113,33,69,115,111,25,75,16,0,16,0,120,0,37,67,172,5,25,114,103,72,71,42,1,48,2,97,13,14,3,32,6,17,30,63,95,84,62,16,59,71,19,47,58,151,29,8,3,51,24,24,0,32,62,8,24,43,60,2,38,135,46,5,15,132,0,15,24,2,2,0,1,2,21,1,28,59,103,142,38,70,9,56,15,22,2,0,8,0,4,0,28,46,32,37,27,19,32,5,35,0,67,78,32,86,92,34,126,54,26,31,55,105,2,39,136,36,0,28,110,40,123,67,50,9,0,1,2,10,36,85,129,97,112,26,40,68,28,62,76,68,57,1,138,164,28,90,19,0,3,2,7,7,0,2,40,63,85,83,24,0,2,13,3,1,30,0,0,8,1,0,0,28,100,26,9,114,126,12,104,80,7,55,0,1,0,3,8,34,66,114,32,15,26,6,2,24,0,34,20,36,70,133,152,161,98,43,106,26,99,32,47,26,31,21,133,36,144,94,46,48,100,37,53,48,72,40,85,94,110,113,114,87,79,39,75,74,7,60,60,3,79,4,7,90,12,89,30,74,64,25,1,4,88,35,8,15,160,32,17,108,114,21,104,154,16,28,17,11,6,20,66,3,33,5,45,0,46,10,73,113,31,71,212,111,26,70,17,0,15,0,116,0,46,60,115,7,26,81,165,146,62,146,50,64,94,58,35,0,37,2,98,13,17,4,33,6,18,31,56,81,73,62,10,120,65,24,56,54,152,24,6,3,51,9,27,0,30,58,6,24,46,59,1,40,141,45,4,15,134,0,15,24,3,2,1,1,3,22,0,34,50,202,135,74,65,2,50,19,22,2,0,8,0,3,0,29,44,28,35,26,18,32,5,35,0,68,74,33,92,97,32,140,68,38,30,61,73,1,38,138,39,0,27,104,43,92,67,50,8,0,1,2,11,36,81,131,98,112,30,40,67,28,62,76,68,57,2,137,154,27,89,19,0,3,2,7,6,0,2,41,73,83,80,31,0,2,13,2,1,32,0,0,8,2,0,0,30,101,26,15,108,132,13,100,81,6,54,0,1,0,3,8,32,63,111,30,17,25,6,2,23,0,35,21,34,72,134,146,94,81,81,129,16,106,25,102,32,46,25,30,23,137,24,150,137,41,124,97,34,72,41,72,45,69,44,119

GO terms:
  GO:0000407 phagophore assembly site (C, IDA)
  GO:0005829 cytosol (C, IDA)
  GO:0016020 membrane (C, IDA)
  GO:0006501 C-terminal protein lipidation (P, IDA)
  GO:0034727 piecemeal microautophagy of the nucleus (P, IMP)
  GO:0005739 mitochondrion (C, HDA)
  GO:0005829 cytosol (C, HDA)
  GO:0044804 nucleophagy (P, IMP)
  GO:0016236 macroautophagy (P, IMP)
  GO:0032258 cytoplasm to vacuole targeting by the Cvt pathway (P, IMP)
  GO:0032446 protein modification by small protein conjugation (P, IMP)
  GO:0006501 C-terminal protein lipidation (P, IMP)
  GO:0006914 autophagy (P, IMP)
  GO:0000422 autophagy of mitochondrion (P, IMP)
  GO:0019778 Atg12 activating enzyme activity (F, IMP)
  GO:0019779 Atg8 activating enzyme activity (F, IMP)
  GO:0097632 extrinsic component of phagophore assembly site membrane (C, IDA)
  GO:0042802 identical protein binding (F, IPI)
  GO:0005515 protein binding (F, IPI)

Sequence (568 aa):
GSMSSERVLSYAPAFKSFLDTSFFQELSRLKLDVLKLDSTCQPLTVNLDLHNIPKSADQVVPLFLTNRSFERTNEVPLQGSIFNFNVLDEFKNLDKQLFLHHQQRALECWEEDGIKDINKCVSSFVIISFADLKKYRFYYWWLGVPCFQRPSSTVLHVRPEPSLKGLFSKCQKWFDVNYSKWVCILDADDEIVNYDKCIIRKTKVLAIRDTSTMENVPSALTKNFLSVLQYDVPDLIDFKLLIIRQNEGSFALNATFASIDSNPDMKVSGWERNVQGKLADRVVDLGSMSSERVLSYAPAFKSFLDTSFFQELSRLKLDVLKLDDSTCQPLTVNLDLHNIPKSADQVPLFLTNRSFEKHNNKRTNEVPLQGSIFNFNVLDEFKNLDKQLFLHHQQRALECWEDGIKDINKCVSSFVIISFADLKKYRFYYWWLGVPCFQRPSSTVLHVRPEPSLKGLFSSKCQKWFDVNYSKWVCILDADDEIVNYDKCIIRKTKVLAIRDTSTMENVPSALTKNFLSVLQYDVPDLIDFKLLIIRQNEGSFALNATFASIDSSSNPDMKVSGWERNVQGKLADRVVDLS

InterPro domains:
  IPR000594 THIF-type NAD/FAD binding fold [PF00899] (309-562)
  IPR006285 Ubiquitin-like modifier-activating enzyme Atg7 [TIGR01381] (13-627)
  IPR032197 Ubiquitin-like modifier-activating enzyme Atg7, N-terminal [PF16420] (8-291)
  IPR035985 Ubiquitin-activating enzyme-like [SSF69572] (315-599)
  IPR042522 Ubiquitin-like modifier-activating enzyme Atg7, N-terminal, subdomain 1 [G3DSA:3.40.140.70] (13-288)
  IPR042523 Ubiquitin-like modifier-activating enzyme Atg7, N-terminal, subdomain 2 [G3DSA:3.40.140.100] (9-263)
  IPR045886 ThiF/MoeB/HesA family [PTHR10953] (287-527)